Protein AF-0000000071357241 (afdb_homodimer)

Nearest PDB structures (foldseek):
  8e50-assembly1_A  TM=5.778E-01  e=9.175E-11  Homo sapiens
  5gaf-assembly1_i  TM=2.373E-01  e=8.211E-04  Escherichia coli
  7qwq-assembly1_x  TM=2.199E-01  e=5.237E-03  Homo sapiens
  4lc1-assembly1_A  TM=2.251E-01  e=5.237E-03  Methylorubrum extorquens AM1
  2j37-assembly1_W  TM=2.171E-01  e=5.514E-03  Canis sp.

Solvent-accessible surface area (backbone atoms only — not comparable to full-atom values): 40134 Å² total; per-residue (Å²): 133,65,96,50,65,89,29,51,38,64,53,45,90,46,34,33,62,54,47,62,70,41,60,78,36,35,67,50,45,49,51,46,43,62,46,37,65,88,56,53,65,70,57,55,49,53,53,50,69,71,31,54,35,45,67,54,43,39,58,72,48,48,48,46,36,51,51,41,34,41,65,69,17,33,72,43,79,48,71,48,60,61,83,70,62,57,62,86,57,46,35,32,35,33,21,64,39,76,49,94,61,57,52,64,49,49,51,35,50,51,26,49,75,68,68,33,67,49,52,34,32,66,38,62,48,81,63,40,77,39,67,63,53,34,50,52,38,23,48,59,36,22,27,53,39,85,71,94,54,57,70,70,57,39,52,53,51,36,38,52,49,14,39,46,53,47,43,31,40,76,70,63,63,32,19,34,36,42,56,35,38,91,66,61,54,73,51,36,68,75,62,50,38,64,66,55,56,53,36,50,45,60,43,40,76,91,48,53,63,65,59,37,47,49,73,43,32,40,22,39,25,17,73,25,57,50,34,60,39,47,54,63,76,41,41,64,54,52,52,24,53,76,66,73,42,86,71,81,86,58,91,61,48,62,58,52,46,51,47,19,53,51,50,22,59,21,46,47,34,38,39,32,36,51,58,64,50,48,68,61,50,52,55,52,60,71,68,67,64,55,70,70,57,45,50,50,52,50,33,49,51,48,33,50,53,26,48,68,55,42,66,82,39,44,54,24,42,46,27,36,34,73,74,36,87,82,49,86,44,59,88,63,49,51,71,68,57,47,52,51,50,51,51,51,46,58,72,63,40,62,68,88,40,60,68,56,38,50,52,56,33,34,27,37,16,34,49,52,52,53,32,51,37,57,74,68,72,100,131,66,95,51,64,88,30,51,38,63,52,44,90,46,33,34,62,55,46,62,70,42,60,80,36,35,66,49,45,51,53,46,43,61,44,37,65,87,56,52,66,70,55,56,50,53,55,48,71,69,31,54,33,44,68,53,43,39,59,71,49,47,47,46,34,52,51,41,36,41,66,70,18,33,73,43,78,49,71,46,62,62,81,72,61,58,63,86,58,46,35,32,35,35,21,65,38,77,50,94,60,58,52,63,51,50,51,34,52,53,27,48,75,66,69,33,68,49,52,34,31,66,38,63,49,80,64,40,77,40,67,64,53,35,51,50,39,22,46,59,34,22,27,54,40,87,72,94,54,57,70,71,57,38,51,51,50,37,38,52,50,14,39,48,53,47,44,32,41,77,71,64,64,31,21,35,36,40,57,34,38,91,65,62,56,72,52,36,68,76,61,50,38,64,65,55,56,53,37,50,45,58,43,38,75,92,49,54,64,64,59,37,48,47,71,43,34,39,21,36,24,18,74,24,57,50,35,61,40,47,52,65,76,40,41,64,54,51,51,24,54,74,66,73,42,87,70,81,86,60,92,63,48,63,58,52,47,51,47,19,53,51,49,23,59,21,45,47,34,39,40,33,38,51,56,61,48,49,68,59,50,51,55,51,60,72,68,66,64,54,70,70,57,46,50,51,52,50,36,50,52,47,33,50,54,25,47,69,55,41,66,82,40,43,54,23,43,47,27,36,35,74,75,36,89,81,48,85,45,58,88,63,48,52,71,67,56,46,50,51,51,51,53,53,46,58,72,65,39,63,70,86,41,61,68,59,38,51,53,57,33,34,27,38,15,33,48,52,53,54,33,52,36,55,75,66,72,102

Structure (mmCIF, N/CA/C/O backbone):
data_AF-0000000071357241-model_v1
#
loop_
_entity.id
_entity.type
_entity.pdbx_description
1 polymer 'Glycerol acyltransferase'
#
loop_
_atom_site.group_PDB
_atom_site.id
_atom_site.type_symbol
_atom_site.label_atom_id
_atom_site.label_alt_id
_atom_site.label_comp_id
_atom_site.label_asym_id
_atom_site.label_entity_id
_atom_site.label_seq_id
_atom_site.pdbx_PDB_ins_code
_atom_site.Cartn_x
_atom_site.Cartn_y
_atom_site.Cartn_z
_atom_site.occupancy
_atom_site.B_iso_or_equiv
_atom_site.auth_seq_id
_atom_site.auth_comp_id
_atom_site.auth_asym_id
_atom_site.auth_atom_id
_atom_site.pdbx_PDB_model_num
ATOM 1 N N . MET A 1 1 ? 28.906 -9.758 -21.047 1 62.81 1 MET A N 1
ATOM 2 C CA . MET A 1 1 ? 27.531 -9.664 -20.531 1 62.81 1 MET A CA 1
ATOM 3 C C . MET A 1 1 ? 26.688 -10.812 -21.047 1 62.81 1 MET A C 1
ATOM 5 O O . MET A 1 1 ? 26.844 -11.242 -22.203 1 62.81 1 MET A O 1
ATOM 9 N N . SER A 1 2 ? 26.031 -11.562 -20.109 1 78.12 2 SER A N 1
ATOM 10 C CA . SER A 1 2 ? 25.188 -12.68 -20.516 1 78.12 2 SER A CA 1
ATOM 11 C C . SER A 1 2 ? 24 -12.203 -21.344 1 78.12 2 SER A C 1
ATOM 13 O O . SER A 1 2 ? 23.5 -11.094 -21.141 1 78.12 2 SER A O 1
ATOM 15 N N . LYS A 1 3 ? 23.719 -12.898 -22.469 1 88.06 3 LYS A N 1
ATOM 16 C CA . LYS A 1 3 ? 22.578 -12.562 -23.312 1 88.06 3 LYS A CA 1
ATOM 17 C C . LYS A 1 3 ? 21.281 -12.531 -22.5 1 88.06 3 LYS A C 1
ATOM 19 O O . LYS A 1 3 ? 20.266 -12.016 -22.969 1 88.06 3 LYS A O 1
ATOM 24 N N . PHE A 1 4 ? 21.406 -13.078 -21.234 1 91.75 4 PHE A N 1
ATOM 25 C CA . PHE A 1 4 ? 20.203 -13.172 -20.422 1 91.75 4 PHE A CA 1
ATOM 26 C C . PHE A 1 4 ? 20.125 -12.023 -19.438 1 91.75 4 PHE A C 1
ATOM 28 O O . PHE A 1 4 ? 19.188 -11.938 -18.641 1 91.75 4 PHE A O 1
ATOM 35 N N . ASP A 1 5 ? 20.969 -11.086 -19.406 1 88.56 5 ASP A N 1
ATOM 36 C CA . ASP A 1 5 ? 21.125 -10.078 -18.359 1 88.56 5 ASP A CA 1
ATOM 37 C C . ASP A 1 5 ? 19.844 -9.258 -18.172 1 88.56 5 ASP A C 1
ATOM 39 O O . ASP A 1 5 ? 19.516 -8.844 -17.062 1 88.56 5 ASP A O 1
ATOM 43 N N . HIS A 1 6 ? 19.109 -9.109 -19.172 1 86.56 6 HIS A N 1
ATOM 44 C CA . HIS A 1 6 ? 17.938 -8.227 -19.094 1 86.56 6 HIS A CA 1
ATOM 45 C C . HIS A 1 6 ? 16.734 -8.938 -18.484 1 86.56 6 HIS A C 1
ATOM 47 O O . HIS A 1 6 ? 15.773 -8.297 -18.078 1 86.56 6 HIS A O 1
ATOM 53 N N . ILE A 1 7 ? 16.797 -10.281 -18.375 1 91.19 7 ILE A N 1
ATOM 54 C CA . ILE A 1 7 ? 15.602 -10.961 -17.906 1 91.19 7 ILE A CA 1
ATOM 55 C C . ILE A 1 7 ? 15.938 -11.781 -16.656 1 91.19 7 ILE A C 1
ATOM 57 O O . ILE A 1 7 ? 15.047 -12.172 -15.898 1 91.19 7 ILE A O 1
ATOM 61 N N . ARG A 1 8 ? 17.188 -12.023 -16.391 1 93.5 8 ARG A N 1
ATOM 62 C CA . ARG A 1 8 ? 17.594 -12.977 -15.359 1 93.5 8 ARG A CA 1
ATOM 63 C C . ARG A 1 8 ? 17.438 -12.367 -13.969 1 93.5 8 ARG A C 1
ATOM 65 O O . ARG A 1 8 ? 17.344 -11.141 -13.828 1 93.5 8 ARG A O 1
ATOM 72 N N . PRO A 1 9 ? 17.406 -13.242 -12.906 1 94.94 9 PRO A N 1
ATOM 73 C CA . PRO A 1 9 ? 17.516 -12.758 -11.523 1 94.94 9 PRO A CA 1
ATOM 74 C C . PRO A 1 9 ? 18.906 -12.195 -11.203 1 94.94 9 PRO A C 1
ATOM 76 O O . PRO A 1 9 ? 19.797 -12.211 -12.062 1 94.94 9 PRO A O 1
ATOM 79 N N . PHE A 1 10 ? 19.016 -11.656 -10.062 1 95.25 10 PHE A N 1
ATOM 80 C CA . PHE A 1 10 ? 20.328 -11.172 -9.625 1 95.25 10 PHE A CA 1
ATOM 81 C C . PHE A 1 10 ? 21.281 -12.336 -9.398 1 95.25 10 PHE A C 1
ATOM 83 O O . PHE A 1 10 ? 20.875 -13.414 -8.969 1 95.25 10 PHE A O 1
ATOM 90 N N . TYR A 1 11 ? 22.562 -12.164 -9.742 1 94.62 11 TYR A N 1
ATOM 91 C CA . TYR A 1 11 ? 23.609 -13.039 -9.227 1 94.62 11 TYR A CA 1
ATOM 92 C C . TYR A 1 11 ? 23.906 -12.734 -7.762 1 94.62 11 TYR A C 1
ATOM 94 O O . TYR A 1 11 ? 23.625 -11.633 -7.281 1 94.62 11 TYR A O 1
ATOM 102 N N . ASP A 1 12 ? 24.453 -13.703 -7.078 1 95.44 12 ASP A N 1
ATOM 103 C CA . ASP A 1 12 ? 24.734 -13.523 -5.656 1 95.44 12 ASP A CA 1
ATOM 104 C C . ASP A 1 12 ? 25.641 -12.312 -5.43 1 95.44 12 ASP A C 1
ATOM 106 O O . ASP A 1 12 ? 25.5 -11.602 -4.438 1 95.44 12 ASP A O 1
ATOM 110 N N . THR A 1 13 ? 26.5 -12.016 -6.371 1 95.44 13 THR A N 1
ATOM 111 C CA . THR A 1 13 ? 27.438 -10.898 -6.254 1 95.44 13 THR A CA 1
ATOM 112 C C . THR A 1 13 ? 26.688 -9.562 -6.328 1 95.44 13 THR A C 1
ATOM 114 O O . THR A 1 13 ? 27.234 -8.523 -5.969 1 95.44 13 THR A O 1
ATOM 117 N N . GLU A 1 14 ? 25.422 -9.562 -6.82 1 97.06 14 GLU A N 1
ATOM 118 C CA . GLU A 1 14 ? 24.625 -8.352 -7 1 97.06 14 GLU A CA 1
ATOM 119 C C . GLU A 1 14 ? 23.625 -8.172 -5.859 1 97.06 14 GLU A C 1
ATOM 121 O O . GLU A 1 14 ? 23.047 -7.102 -5.707 1 97.06 14 GLU A O 1
ATOM 126 N N . VAL A 1 15 ? 23.422 -9.18 -5.031 1 97.75 15 VAL A N 1
ATOM 127 C CA . VAL A 1 15 ? 22.328 -9.273 -4.082 1 97.75 15 VAL A CA 1
ATOM 128 C C . VAL A 1 15 ? 22.469 -8.203 -3.006 1 97.75 15 VAL A C 1
ATOM 130 O O . VAL A 1 15 ? 21.531 -7.445 -2.734 1 97.75 15 VAL A O 1
ATOM 133 N N . ASN A 1 16 ? 23.656 -8.164 -2.426 1 97.88 16 ASN A N 1
ATOM 134 C CA . ASN A 1 16 ? 23.859 -7.23 -1.317 1 97.88 16 ASN A CA 1
ATOM 135 C C . ASN A 1 16 ? 23.594 -5.789 -1.74 1 97.88 16 ASN A C 1
ATOM 137 O O . ASN A 1 16 ? 22.906 -5.047 -1.036 1 97.88 16 ASN A O 1
ATOM 141 N N . GLN A 1 17 ? 24.125 -5.371 -2.891 1 96.75 17 GLN A N 1
ATOM 142 C CA . GLN A 1 17 ? 23.922 -4.02 -3.398 1 96.75 17 GLN A CA 1
ATOM 143 C C . GLN A 1 17 ? 22.438 -3.764 -3.674 1 96.75 17 GLN A C 1
ATOM 145 O O . GLN A 1 17 ? 21.922 -2.684 -3.375 1 96.75 17 GLN A O 1
ATOM 150 N N . ALA A 1 18 ? 21.734 -4.707 -4.281 1 96.56 18 ALA A N 1
ATOM 151 C CA . ALA A 1 18 ? 20.312 -4.59 -4.555 1 96.56 18 ALA A CA 1
ATOM 152 C C . ALA A 1 18 ? 19.516 -4.398 -3.266 1 96.56 18 ALA A C 1
ATOM 154 O O . ALA A 1 18 ? 18.625 -3.547 -3.197 1 96.56 18 ALA A O 1
ATOM 155 N N . LEU A 1 19 ? 19.859 -5.148 -2.264 1 97.56 19 LEU A N 1
ATOM 156 C CA . LEU A 1 19 ? 19.172 -5.074 -0.982 1 97.56 19 LEU A CA 1
ATOM 157 C C . LEU A 1 19 ? 19.406 -3.723 -0.316 1 97.56 19 LEU A C 1
ATOM 159 O O . LEU A 1 19 ? 18.469 -3.127 0.226 1 97.56 19 LEU A O 1
ATOM 163 N N . ARG A 1 20 ? 20.578 -3.254 -0.342 1 95.12 20 ARG A N 1
ATOM 164 C CA . ARG A 1 20 ? 20.906 -1.949 0.227 1 95.12 20 ARG A CA 1
ATOM 165 C C . ARG A 1 20 ? 20.125 -0.839 -0.472 1 95.12 20 ARG A C 1
ATOM 167 O O . ARG A 1 20 ? 19.703 0.133 0.164 1 95.12 20 ARG A O 1
ATOM 174 N N . SER A 1 21 ? 19.875 -1.043 -1.736 1 92.62 21 SER A N 1
ATOM 175 C CA . SER A 1 21 ? 19.219 -0.009 -2.533 1 92.62 21 SER A CA 1
ATOM 176 C C . SER A 1 21 ? 17.75 0.099 -2.189 1 92.62 21 SER A C 1
ATOM 178 O O . SER A 1 21 ? 17.125 1.144 -2.404 1 92.62 21 SER A O 1
ATOM 180 N N . ILE A 1 22 ? 17.125 -0.932 -1.634 1 93.94 22 ILE A N 1
ATOM 181 C CA . ILE A 1 22 ? 15.68 -0.896 -1.416 1 93.94 22 ILE A CA 1
ATOM 182 C C . ILE A 1 22 ? 15.383 -0.856 0.081 1 93.94 22 ILE A C 1
ATOM 184 O O . ILE A 1 22 ? 14.219 -0.765 0.49 1 93.94 22 ILE A O 1
ATOM 188 N N . ALA A 1 23 ? 16.422 -0.895 0.894 1 93.81 23 ALA A N 1
ATOM 189 C CA . ALA A 1 23 ? 16.266 -0.999 2.342 1 93.81 23 ALA A CA 1
ATOM 190 C C . ALA A 1 23 ? 15.5 0.198 2.895 1 93.81 23 ALA A C 1
ATOM 192 O O . ALA A 1 23 ? 14.75 0.068 3.865 1 93.81 23 ALA A O 1
ATOM 193 N N . ASP A 1 24 ? 15.633 1.295 2.271 1 90.69 24 ASP A N 1
ATOM 194 C CA . ASP A 1 24 ? 15.047 2.521 2.807 1 90.69 24 ASP A CA 1
ATOM 195 C C . ASP A 1 24 ? 13.711 2.828 2.143 1 90.69 24 ASP A C 1
ATOM 197 O O . ASP A 1 24 ? 13.07 3.832 2.459 1 90.69 24 ASP A O 1
ATOM 201 N N . ASP A 1 25 ? 13.281 1.98 1.221 1 91.44 25 ASP A N 1
ATOM 202 C CA . ASP A 1 25 ? 11.984 2.16 0.587 1 91.44 25 ASP A CA 1
ATOM 203 C C . ASP A 1 25 ? 10.852 2.02 1.605 1 91.44 25 ASP A C 1
ATOM 205 O O . ASP A 1 25 ? 10.82 1.056 2.373 1 91.44 25 ASP A O 1
ATOM 209 N N . PRO A 1 26 ? 9.898 2.955 1.595 1 88.81 26 PRO A N 1
ATOM 210 C CA . PRO A 1 26 ? 8.82 2.908 2.584 1 88.81 26 PRO A CA 1
ATOM 211 C C . PRO A 1 26 ? 7.992 1.632 2.49 1 88.81 26 PRO A C 1
ATOM 213 O O . PRO A 1 26 ? 7.539 1.108 3.512 1 88.81 26 PRO A O 1
ATOM 216 N N . MET A 1 27 ? 7.754 1.237 1.358 1 90.12 27 MET A N 1
ATOM 217 C CA . MET A 1 27 ? 7.004 -0.004 1.193 1 90.12 27 MET A CA 1
ATOM 218 C C . MET A 1 27 ? 7.793 -1.193 1.728 1 90.12 27 MET A C 1
ATOM 220 O O . MET A 1 27 ? 7.219 -2.127 2.289 1 90.12 27 MET A O 1
ATOM 224 N N . MET A 1 28 ? 9.086 -1.188 1.48 1 94.19 28 MET A N 1
ATOM 225 C CA . MET A 1 28 ? 9.93 -2.223 2.076 1 94.19 28 MET A CA 1
ATOM 226 C C . MET A 1 28 ? 9.828 -2.193 3.598 1 94.19 28 MET A C 1
ATOM 228 O O . MET A 1 28 ? 9.711 -3.242 4.238 1 94.19 28 MET A O 1
ATOM 232 N N . LYS A 1 29 ? 9.836 -1.049 4.148 1 93.94 29 LYS A N 1
ATOM 233 C CA . LYS A 1 29 ? 9.719 -0.902 5.594 1 93.94 29 LYS A CA 1
ATOM 234 C C . LYS A 1 29 ? 8.383 -1.434 6.098 1 93.94 29 LYS A C 1
ATOM 236 O O . LYS A 1 29 ? 8.312 -2.061 7.156 1 93.94 29 LYS A O 1
ATOM 241 N N . ALA A 1 30 ? 7.367 -1.126 5.344 1 92.06 30 ALA A N 1
ATOM 242 C CA . ALA A 1 30 ? 6.043 -1.633 5.699 1 92.06 30 ALA A CA 1
ATOM 243 C C . ALA A 1 30 ? 6.016 -3.158 5.672 1 92.06 30 ALA A C 1
ATOM 245 O O . ALA A 1 30 ? 5.477 -3.793 6.582 1 92.06 30 ALA A O 1
ATOM 246 N N . ILE A 1 31 ? 6.57 -3.719 4.664 1 94.38 31 ILE A N 1
ATOM 247 C CA . ILE A 1 31 ? 6.629 -5.168 4.523 1 94.38 31 ILE A CA 1
ATOM 248 C C . ILE A 1 31 ? 7.395 -5.77 5.699 1 94.38 31 ILE A C 1
ATOM 250 O O . ILE A 1 31 ? 6.961 -6.762 6.289 1 94.38 31 ILE A O 1
ATOM 254 N N . MET A 1 32 ? 8.523 -5.18 6.078 1 96.25 32 MET A N 1
ATOM 255 C CA . MET A 1 32 ? 9.344 -5.691 7.168 1 96.25 32 MET A CA 1
ATOM 256 C C . MET A 1 32 ? 8.625 -5.539 8.508 1 96.25 32 MET A C 1
ATOM 258 O O . MET A 1 32 ? 8.742 -6.406 9.375 1 96.25 32 MET A O 1
ATOM 262 N N . ALA A 1 33 ? 7.879 -4.469 8.617 1 92.62 33 ALA A N 1
ATOM 263 C CA . ALA A 1 33 ? 7.113 -4.281 9.852 1 92.62 33 ALA A CA 1
ATOM 264 C C . ALA A 1 33 ? 6.027 -5.344 9.984 1 92.62 33 ALA A C 1
ATOM 266 O O . ALA A 1 33 ? 5.715 -5.781 11.102 1 92.62 33 ALA A O 1
ATOM 267 N N . PHE A 1 34 ? 5.445 -5.719 8.93 1 91.94 34 PHE A N 1
ATOM 268 C CA . PHE A 1 34 ? 4.453 -6.781 8.898 1 91.94 34 PHE A CA 1
ATOM 269 C C . PHE A 1 34 ? 5.094 -8.133 9.203 1 91.94 34 PHE A C 1
ATOM 271 O O . PHE A 1 34 ? 4.582 -8.898 10.016 1 91.94 34 PHE A O 1
ATOM 278 N N . THR A 1 35 ? 6.246 -8.359 8.633 1 96.44 35 THR A N 1
ATOM 279 C CA . THR A 1 35 ? 6.93 -9.648 8.703 1 96.44 35 THR A CA 1
ATOM 280 C C . THR A 1 35 ? 7.543 -9.859 10.078 1 96.44 35 THR A C 1
ATOM 282 O O . THR A 1 35 ? 7.469 -10.961 10.641 1 96.44 35 THR A O 1
ATOM 285 N N . PHE A 1 36 ? 8.172 -8.766 10.555 1 96.25 36 PHE A N 1
ATOM 286 C CA . PHE A 1 36 ? 8.883 -8.812 11.828 1 96.25 36 PHE A CA 1
ATOM 287 C C . PHE A 1 36 ? 8.367 -7.73 12.773 1 96.25 36 PHE A C 1
ATOM 289 O O . PHE A 1 36 ? 9.102 -6.793 13.109 1 96.25 36 PHE A O 1
ATOM 296 N N . PRO A 1 37 ? 7.176 -7.895 13.32 1 92.19 37 PRO A N 1
ATOM 297 C CA . PRO A 1 37 ? 6.582 -6.832 14.133 1 92.19 37 PRO A CA 1
ATOM 298 C C . PRO A 1 37 ? 7.363 -6.562 15.422 1 92.19 37 PRO A C 1
ATOM 300 O O . PRO A 1 37 ? 7.273 -5.469 15.984 1 92.19 37 PRO A O 1
ATOM 303 N N . GLU A 1 38 ? 8.164 -7.457 15.875 1 93 38 GLU A N 1
ATOM 304 C CA . GLU A 1 38 ? 8.875 -7.312 17.141 1 93 38 GLU A CA 1
ATOM 305 C C . GLU A 1 38 ? 10.266 -6.707 16.922 1 93 38 GLU A C 1
ATOM 307 O O . GLU A 1 38 ? 10.953 -6.363 17.891 1 93 38 GLU A O 1
ATOM 312 N N . LEU A 1 39 ? 10.688 -6.652 15.703 1 94.5 39 LEU A N 1
ATOM 313 C CA . LEU A 1 39 ? 12.031 -6.145 15.422 1 94.5 39 LEU A CA 1
ATOM 314 C C . LEU A 1 39 ? 11.992 -4.652 15.117 1 94.5 39 LEU A C 1
ATOM 316 O O . LEU A 1 39 ? 11.078 -4.176 14.438 1 94.5 39 LEU A O 1
ATOM 320 N N . GLU A 1 40 ? 13.008 -4.004 15.578 1 91.88 40 GLU A N 1
ATOM 321 C CA . GLU A 1 40 ? 13.203 -2.605 15.203 1 91.88 40 GLU A CA 1
ATOM 322 C C . GLU A 1 40 ? 13.836 -2.49 13.82 1 91.88 40 GLU A C 1
ATOM 324 O O . GLU A 1 40 ? 14.5 -3.42 13.352 1 91.88 40 GLU A O 1
ATOM 329 N N . GLU A 1 41 ? 13.672 -1.371 13.203 1 92.75 41 GLU A N 1
ATOM 330 C CA . GLU A 1 41 ? 14.188 -1.143 11.859 1 92.75 41 GLU A CA 1
ATOM 331 C C . GLU A 1 41 ? 15.688 -1.406 11.797 1 92.75 41 GLU A C 1
ATOM 333 O O . GLU A 1 41 ? 16.172 -2.053 10.859 1 92.75 41 GLU A O 1
ATOM 338 N N . ALA A 1 42 ? 16.406 -0.932 12.758 1 92.94 42 ALA A N 1
ATOM 339 C CA . ALA A 1 42 ? 17.859 -1.079 12.766 1 92.94 42 ALA A CA 1
ATOM 340 C C . ALA A 1 42 ? 18.25 -2.551 12.773 1 92.94 42 ALA A C 1
ATOM 342 O O . ALA A 1 42 ? 19.266 -2.926 12.18 1 92.94 42 ALA A O 1
ATOM 343 N N . GLU A 1 43 ? 17.438 -3.371 13.391 1 95.69 43 GLU A N 1
ATOM 344 C CA . GLU A 1 43 ? 17.75 -4.789 13.539 1 95.69 43 GLU A CA 1
ATOM 345 C C . GLU A 1 43 ? 17.594 -5.527 12.211 1 95.69 43 GLU A C 1
ATOM 347 O O . GLU A 1 43 ? 18.5 -6.254 11.789 1 95.69 43 GLU A O 1
ATOM 352 N N . TRP A 1 44 ? 16.5 -5.344 11.539 1 95.88 44 TRP A N 1
ATOM 353 C CA . TRP A 1 44 ? 16.328 -6.082 10.289 1 95.88 44 TRP A CA 1
ATOM 354 C C . TRP A 1 44 ? 17.188 -5.488 9.18 1 95.88 44 TRP A C 1
ATOM 356 O O . TRP A 1 44 ? 17.625 -6.203 8.273 1 95.88 44 TRP A O 1
ATOM 366 N N . VAL A 1 45 ? 17.516 -4.199 9.203 1 95.94 45 VAL A N 1
ATOM 367 C CA . VAL A 1 45 ? 18.406 -3.58 8.227 1 95.94 45 VAL A CA 1
ATOM 368 C C . VAL A 1 45 ? 19.797 -4.172 8.359 1 95.94 45 VAL A C 1
ATOM 370 O O . VAL A 1 45 ? 20.469 -4.434 7.352 1 95.94 45 VAL A O 1
ATOM 373 N N . LYS A 1 46 ? 20.219 -4.316 9.594 1 96.56 46 LYS A N 1
ATOM 374 C CA . LYS A 1 46 ? 21.516 -4.941 9.836 1 96.56 46 LYS A CA 1
ATOM 375 C C . LYS A 1 46 ? 21.578 -6.344 9.234 1 96.56 46 LYS A C 1
ATOM 377 O O . LYS A 1 46 ? 22.562 -6.707 8.586 1 96.56 46 LYS A O 1
ATOM 382 N N . GLU A 1 47 ? 20.547 -7.102 9.469 1 96.56 47 GLU A N 1
ATOM 383 C CA . GLU A 1 47 ? 20.484 -8.445 8.898 1 96.56 47 GLU A CA 1
ATOM 384 C C . GLU A 1 47 ? 20.438 -8.398 7.375 1 96.56 47 GLU A C 1
ATOM 386 O O . GLU A 1 47 ? 21.047 -9.242 6.707 1 96.56 47 GLU A O 1
ATOM 391 N N . LEU A 1 48 ? 19.719 -7.457 6.879 1 96.62 48 LEU A N 1
ATOM 392 C CA . LEU A 1 48 ? 19.609 -7.277 5.434 1 96.62 48 LEU A CA 1
ATOM 393 C C . LEU A 1 48 ? 20.984 -6.957 4.828 1 96.62 48 LEU A C 1
ATOM 395 O O . LEU A 1 48 ? 21.344 -7.496 3.781 1 96.62 48 LEU A O 1
ATOM 399 N N . HIS A 1 49 ? 21.766 -6.148 5.457 1 95.94 49 HIS A N 1
ATOM 400 C CA . HIS A 1 49 ? 23.062 -5.715 4.984 1 95.94 49 HIS A CA 1
ATOM 401 C C . HIS A 1 49 ? 24.078 -6.852 5.047 1 95.94 49 HIS A C 1
ATOM 403 O O . HIS A 1 49 ? 25.109 -6.809 4.367 1 95.94 49 HIS A O 1
ATOM 409 N N . ARG A 1 50 ? 23.75 -7.859 5.789 1 96.88 50 ARG A N 1
ATOM 410 C CA . ARG A 1 50 ? 24.641 -9.008 5.922 1 96.88 50 ARG A CA 1
ATOM 411 C C . ARG A 1 50 ? 24.203 -10.148 5.008 1 96.88 50 ARG A C 1
ATOM 413 O O . ARG A 1 50 ? 24.719 -11.266 5.117 1 96.88 50 ARG A O 1
ATOM 420 N N . THR A 1 51 ? 23.281 -9.883 4.18 1 97.94 51 THR A N 1
ATOM 421 C CA . THR A 1 51 ? 22.781 -10.883 3.248 1 97.94 51 THR A CA 1
ATOM 422 C C . THR A 1 51 ? 23.453 -10.742 1.885 1 97.94 51 THR A C 1
ATOM 424 O O . THR A 1 51 ? 23.391 -9.68 1.261 1 97.94 51 THR A O 1
ATOM 427 N N . TYR A 1 52 ? 24.078 -11.898 1.377 1 97.44 52 TYR A N 1
ATOM 428 C CA . TYR A 1 52 ? 24.875 -11.789 0.168 1 97.44 52 TYR A CA 1
ATOM 429 C C . TYR A 1 52 ? 24.438 -12.797 -0.881 1 97.44 52 TYR A C 1
ATOM 431 O O . TYR A 1 52 ? 25.078 -12.938 -1.928 1 97.44 52 TYR A O 1
ATOM 439 N N . SER A 1 53 ? 23.359 -13.516 -0.623 1 97.31 53 SER A N 1
ATOM 440 C CA . SER A 1 53 ? 22.875 -14.492 -1.6 1 97.31 53 SER A CA 1
ATOM 441 C C . SER A 1 53 ? 21.359 -14.484 -1.688 1 97.31 53 SER A C 1
ATOM 443 O O . SER A 1 53 ? 20.672 -14.102 -0.736 1 97.31 53 SER A O 1
ATOM 445 N N . ILE A 1 54 ? 20.859 -14.906 -2.84 1 96.69 54 ILE A N 1
ATOM 446 C CA . ILE A 1 54 ? 19.422 -15.023 -3.051 1 96.69 54 ILE A CA 1
ATOM 447 C C . ILE A 1 54 ? 18.828 -16.031 -2.061 1 96.69 54 ILE A C 1
ATOM 449 O O . ILE A 1 54 ? 17.766 -15.797 -1.477 1 96.69 54 ILE A O 1
ATOM 453 N N . ARG A 1 55 ? 19.5 -17.141 -1.871 1 94.62 55 ARG A N 1
ATOM 454 C CA . ARG A 1 55 ? 19.031 -18.172 -0.951 1 94.62 55 ARG A CA 1
ATOM 455 C C . ARG A 1 55 ? 18.844 -17.609 0.454 1 94.62 55 ARG A C 1
ATOM 457 O O . ARG A 1 55 ? 17.828 -17.844 1.092 1 94.62 55 ARG A O 1
ATOM 464 N N . ASP A 1 56 ? 19.859 -16.859 0.927 1 96.38 56 ASP A N 1
ATOM 465 C CA . ASP A 1 56 ? 19.781 -16.281 2.266 1 96.38 56 ASP A CA 1
ATOM 466 C C . ASP A 1 56 ? 18.609 -15.312 2.379 1 96.38 56 ASP A C 1
ATOM 468 O O . ASP A 1 56 ? 17.938 -15.273 3.404 1 96.38 56 ASP A O 1
ATOM 472 N N . PHE A 1 57 ? 18.453 -14.484 1.391 1 97.94 57 PHE A N 1
ATOM 473 C CA . PHE A 1 57 ? 17.328 -13.555 1.403 1 97.94 57 PHE A CA 1
ATOM 474 C C . PHE A 1 57 ? 16 -14.305 1.443 1 97.94 57 PHE A C 1
ATOM 476 O O . PHE A 1 57 ? 15.102 -13.945 2.203 1 97.94 57 PHE A O 1
ATOM 483 N N . GLN A 1 58 ? 15.812 -15.328 0.612 1 96.44 58 GLN A N 1
ATOM 484 C CA . GLN A 1 58 ? 14.586 -16.125 0.548 1 96.44 58 GLN A CA 1
ATOM 485 C C . GLN A 1 58 ? 14.289 -16.781 1.891 1 96.44 58 GLN A C 1
ATOM 487 O O . GLN A 1 58 ? 13.148 -16.75 2.367 1 96.44 58 GLN A O 1
ATOM 492 N N . ILE A 1 59 ? 15.281 -17.297 2.529 1 95.62 59 ILE A N 1
ATOM 493 C CA . ILE A 1 59 ? 15.094 -18.062 3.758 1 95.62 59 ILE A CA 1
ATOM 494 C C . ILE A 1 59 ? 14.867 -17.109 4.93 1 95.62 59 ILE A C 1
ATOM 496 O O . ILE A 1 59 ? 13.977 -17.328 5.754 1 95.62 59 ILE A O 1
ATOM 500 N N . ASN A 1 60 ? 15.617 -16.031 4.977 1 96.75 60 ASN A N 1
ATOM 501 C CA . ASN A 1 60 ? 15.633 -15.18 6.168 1 96.75 60 ASN A CA 1
ATOM 502 C C . ASN A 1 60 ? 14.562 -14.102 6.105 1 96.75 60 ASN A C 1
ATOM 504 O O . ASN A 1 60 ? 14.195 -13.523 7.133 1 96.75 60 ASN A O 1
ATOM 508 N N . PHE A 1 61 ? 14.039 -13.773 4.973 1 97.56 61 PHE A N 1
ATOM 509 C CA . PHE A 1 61 ? 13.094 -12.664 4.867 1 97.56 61 PHE A CA 1
ATOM 510 C C . PHE A 1 61 ? 11.805 -13.117 4.195 1 97.56 61 PHE A C 1
ATOM 512 O O . PHE A 1 61 ? 10.711 -12.852 4.695 1 97.56 61 PHE A O 1
ATOM 519 N N . ILE A 1 62 ? 11.891 -13.836 3.092 1 97.12 62 ILE A N 1
ATOM 520 C CA . ILE A 1 62 ? 10.695 -14.203 2.334 1 97.12 62 ILE A CA 1
ATOM 521 C C . ILE A 1 62 ? 9.945 -15.312 3.057 1 97.12 62 ILE A C 1
ATOM 523 O O . ILE A 1 62 ? 8.719 -15.266 3.18 1 97.12 62 ILE A O 1
ATOM 527 N N . TYR A 1 63 ? 10.648 -16.359 3.51 1 96.69 63 TYR A N 1
ATOM 528 C CA . TYR A 1 63 ? 10.023 -17.469 4.215 1 96.69 63 TYR A CA 1
ATOM 529 C C . TYR A 1 63 ? 9.25 -16.969 5.434 1 96.69 63 TYR A C 1
ATOM 531 O O . TYR A 1 63 ? 8.07 -17.281 5.598 1 96.69 63 TYR A O 1
ATOM 539 N N . PRO A 1 64 ? 9.867 -16.094 6.305 1 97.19 64 PRO A N 1
ATOM 540 C CA . PRO A 1 64 ? 9.102 -15.531 7.426 1 97.19 64 PRO A CA 1
ATOM 541 C C . PRO A 1 64 ? 7.91 -14.688 6.965 1 97.19 64 PRO A C 1
ATOM 543 O O . PRO A 1 64 ? 6.871 -14.672 7.629 1 97.19 64 PRO A O 1
ATOM 546 N N . ALA A 1 65 ? 8.055 -13.961 5.91 1 97.19 65 ALA A N 1
ATOM 547 C CA . ALA A 1 65 ? 6.957 -13.156 5.387 1 97.19 65 ALA A CA 1
ATOM 548 C C . ALA A 1 65 ? 5.766 -14.031 5.012 1 97.19 65 ALA A C 1
ATOM 550 O O . ALA A 1 65 ? 4.621 -13.703 5.34 1 97.19 65 ALA A O 1
ATOM 551 N N . ILE A 1 66 ? 6.012 -15.141 4.34 1 97.31 66 ILE A N 1
ATOM 552 C CA . ILE A 1 66 ? 4.953 -16.062 3.938 1 97.31 66 ILE A CA 1
ATOM 553 C C . ILE A 1 66 ? 4.309 -16.672 5.176 1 97.31 66 ILE A C 1
ATOM 555 O O . ILE A 1 66 ? 3.092 -16.859 5.223 1 97.31 66 ILE A O 1
ATOM 559 N N . ASN A 1 67 ? 5.129 -17.016 6.145 1 96.5 67 ASN A N 1
ATOM 560 C CA . ASN A 1 67 ? 4.586 -17.516 7.398 1 96.5 67 ASN A CA 1
ATOM 561 C C . ASN A 1 67 ? 3.604 -16.531 8.023 1 96.5 67 ASN A C 1
ATOM 563 O O . ASN A 1 67 ? 2.553 -16.938 8.531 1 96.5 67 ASN A O 1
ATOM 567 N N . MET A 1 68 ? 3.973 -15.305 8.031 1 95.94 68 MET A N 1
ATOM 568 C CA . MET A 1 68 ? 3.107 -14.281 8.602 1 95.94 68 MET A CA 1
ATOM 569 C C . MET A 1 68 ? 1.819 -14.141 7.797 1 95.94 68 MET A C 1
ATOM 571 O O . MET A 1 68 ? 0.741 -13.969 8.367 1 95.94 68 MET A O 1
ATOM 575 N N . VAL A 1 69 ? 1.893 -14.172 6.48 1 96.5 69 VAL A N 1
ATOM 576 C CA . VAL A 1 69 ? 0.72 -14.109 5.617 1 96.5 69 VAL A CA 1
ATOM 577 C C . VAL A 1 69 ? -0.216 -15.273 5.934 1 96.5 69 VAL A C 1
ATOM 579 O O . VAL A 1 69 ? -1.425 -15.086 6.082 1 96.5 69 VAL A O 1
ATOM 582 N N . LEU A 1 70 ? 0.358 -16.5 6.012 1 96.69 70 LEU A N 1
ATOM 583 C CA . LEU A 1 70 ? -0.438 -17.688 6.312 1 96.69 70 LEU A CA 1
ATOM 584 C C . LEU A 1 70 ? -1.087 -17.578 7.691 1 96.69 70 LEU A C 1
ATOM 586 O O . LEU A 1 70 ? -2.244 -17.953 7.867 1 96.69 70 LEU A O 1
ATOM 590 N N . LYS A 1 71 ? -0.407 -17 8.617 1 94.69 71 LYS A N 1
ATOM 591 C CA . LYS A 1 71 ? -0.905 -16.844 9.977 1 94.69 71 LYS A CA 1
ATOM 592 C C . LYS A 1 71 ? -2.051 -15.836 10.031 1 94.69 71 LYS A C 1
ATOM 594 O O . LYS A 1 71 ? -3.045 -16.062 10.727 1 94.69 71 LYS A O 1
ATOM 599 N N . LYS A 1 72 ? -1.959 -14.797 9.297 1 93.94 72 LYS A N 1
ATOM 600 C CA . LYS A 1 72 ? -2.863 -13.664 9.461 1 93.94 72 LYS A CA 1
ATOM 601 C C . LYS A 1 72 ? -4.051 -13.766 8.5 1 93.94 72 LYS A C 1
ATOM 603 O O . LYS A 1 72 ? -5.121 -13.219 8.773 1 93.94 72 LYS A O 1
ATOM 608 N N . SER A 1 73 ? -3.852 -14.445 7.383 1 94.94 73 SER A N 1
ATOM 609 C CA . SER A 1 73 ? -4.887 -14.32 6.363 1 94.94 73 SER A CA 1
ATOM 610 C C . SER A 1 73 ? -5.293 -15.688 5.812 1 94.94 73 SER A C 1
ATOM 612 O O . SER A 1 73 ? -5.73 -15.789 4.664 1 94.94 73 SER A O 1
ATOM 614 N N . SER A 1 74 ? -5.078 -16.734 6.543 1 96.25 74 SER A N 1
ATOM 615 C CA . SER A 1 74 ? -5.527 -18.062 6.129 1 96.25 74 SER A CA 1
ATOM 616 C C . SER A 1 74 ? -5.742 -18.969 7.336 1 96.25 74 SER A C 1
ATOM 618 O O . SER A 1 74 ? -5.516 -18.562 8.477 1 96.25 74 SER A O 1
ATOM 620 N N . GLU A 1 75 ? -6.332 -20.141 7.078 1 96.19 75 GLU A N 1
ATOM 621 C CA . GLU A 1 75 ? -6.527 -21.141 8.109 1 96.19 75 GLU A CA 1
ATOM 622 C C . GLU A 1 75 ? -5.531 -22.297 7.961 1 96.19 75 GLU A C 1
ATOM 624 O O . GLU A 1 75 ? -5.734 -23.375 8.516 1 96.19 75 GLU A O 1
ATOM 629 N N . GLY A 1 76 ? -4.473 -22.016 7.09 1 95.75 76 GLY A N 1
ATOM 630 C CA . GLY A 1 76 ? -3.42 -23.016 6.98 1 95.75 76 GLY A CA 1
ATOM 631 C C . GLY A 1 76 ? -3.148 -23.438 5.551 1 95.75 76 GLY A C 1
ATOM 632 O O . GLY A 1 76 ? -3.984 -23.234 4.668 1 95.75 76 GLY A O 1
ATOM 633 N N . LEU A 1 77 ? -1.987 -23.969 5.336 1 97.75 77 LEU A N 1
ATOM 634 C CA . LEU A 1 77 ? -1.512 -24.5 4.062 1 97.75 77 LEU A CA 1
ATOM 635 C C . LEU A 1 77 ? -1.265 -26 4.16 1 97.75 77 LEU A C 1
ATOM 637 O O . LEU A 1 77 ? -0.55 -26.469 5.051 1 97.75 77 LEU A O 1
ATOM 641 N N . SER A 1 78 ? -1.953 -26.766 3.389 1 97.88 78 SER A N 1
ATOM 642 C CA . SER A 1 78 ? -1.643 -28.172 3.213 1 97.88 78 SER A CA 1
ATOM 643 C C . SER A 1 78 ? -1.038 -28.453 1.839 1 97.88 78 SER A C 1
ATOM 645 O O . SER A 1 78 ? -1.228 -27.656 0.909 1 97.88 78 SER A O 1
ATOM 647 N N . TYR A 1 79 ? -0.24 -29.469 1.711 1 96.56 79 TYR A N 1
ATOM 648 C CA . TYR A 1 79 ? 0.32 -29.844 0.419 1 96.56 79 TYR A CA 1
ATOM 649 C C . TYR A 1 79 ? 0.471 -31.359 0.312 1 96.56 79 TYR A C 1
ATOM 651 O O . TYR A 1 79 ? 0.447 -32.062 1.323 1 96.56 79 TYR A O 1
ATOM 659 N N . SER A 1 80 ? 0.579 -31.906 -0.908 1 93.94 80 SER A N 1
ATOM 660 C CA . SER A 1 80 ? 0.665 -33.344 -1.154 1 93.94 80 SER A CA 1
ATOM 661 C C . SER A 1 80 ? 1.628 -33.656 -2.295 1 93.94 80 SER A C 1
ATOM 663 O O . SER A 1 80 ? 2 -32.75 -3.059 1 93.94 80 SER A O 1
ATOM 665 N N . LYS A 1 81 ? 2.107 -35.062 -2.279 1 76.81 81 LYS A N 1
ATOM 666 C CA . LYS A 1 81 ? 2.793 -35.781 -3.346 1 76.81 81 LYS A CA 1
ATOM 667 C C . LYS A 1 81 ? 4.172 -35.188 -3.619 1 76.81 81 LYS A C 1
ATOM 669 O O . LYS A 1 81 ? 4.559 -35.031 -4.777 1 76.81 81 LYS A O 1
ATOM 674 N N . LEU A 1 82 ? 4.922 -35.062 -2.65 1 82.94 82 LEU A N 1
ATOM 675 C CA . LEU A 1 82 ? 6.285 -34.562 -2.789 1 82.94 82 LEU A CA 1
ATOM 676 C C . LEU A 1 82 ? 7.285 -35.719 -2.844 1 82.94 82 LEU A C 1
ATOM 678 O O . LEU A 1 82 ? 8.414 -35.531 -3.303 1 82.94 82 LEU A O 1
ATOM 682 N N . GLN A 1 83 ? 6.816 -36.906 -2.543 1 82.81 83 GLN A N 1
ATOM 683 C CA . GLN A 1 83 ? 7.727 -38.031 -2.375 1 82.81 83 GLN A CA 1
ATOM 684 C C . GLN A 1 83 ? 8.297 -38.5 -3.717 1 82.81 83 GLN A C 1
ATOM 686 O O . GLN A 1 83 ? 9.32 -39.156 -3.762 1 82.81 83 GLN A O 1
ATOM 691 N N . HIS A 1 84 ? 7.746 -38.031 -4.719 1 85.62 84 HIS A N 1
ATOM 692 C CA . HIS A 1 84 ? 8.164 -38.5 -6.039 1 85.62 84 HIS A CA 1
ATOM 693 C C . HIS A 1 84 ? 9.25 -37.594 -6.613 1 85.62 84 HIS A C 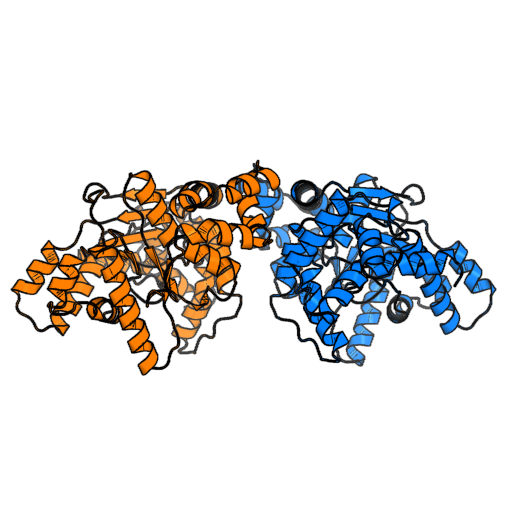1
ATOM 695 O O . HIS A 1 84 ? 9.828 -37.906 -7.66 1 85.62 84 HIS A O 1
ATOM 701 N N . LEU A 1 85 ? 9.516 -36.562 -5.969 1 92.56 85 LEU A N 1
ATOM 702 C CA . LEU A 1 85 ? 10.492 -35.594 -6.492 1 92.56 85 LEU A CA 1
ATOM 703 C C . LEU A 1 85 ? 11.875 -35.875 -5.906 1 92.56 85 LEU A C 1
ATOM 705 O O . LEU A 1 85 ? 12 -36.219 -4.727 1 92.56 85 LEU A O 1
ATOM 709 N N . ASP A 1 86 ? 12.844 -35.781 -6.758 1 92.56 86 ASP A N 1
ATOM 710 C CA . ASP A 1 86 ? 14.234 -35.969 -6.367 1 92.56 86 ASP A CA 1
ATOM 711 C C . ASP A 1 86 ? 14.875 -34.625 -5.98 1 92.56 86 ASP A C 1
ATOM 713 O O . ASP A 1 86 ? 14.672 -33.625 -6.66 1 92.56 86 ASP A O 1
ATOM 717 N N . GLN A 1 87 ? 15.68 -34.656 -4.949 1 91.31 87 GLN A N 1
ATOM 718 C CA . GLN A 1 87 ? 16.281 -33.438 -4.402 1 91.31 87 GLN A CA 1
ATOM 719 C C . GLN A 1 87 ? 17.344 -32.875 -5.34 1 91.31 87 GLN A C 1
ATOM 721 O O . GLN A 1 87 ? 17.703 -31.703 -5.258 1 91.31 87 GLN A O 1
ATOM 726 N N . HIS A 1 88 ? 17.844 -33.625 -6.207 1 92.06 88 HIS A N 1
ATOM 727 C CA . HIS A 1 88 ? 18.984 -33.188 -7.016 1 92.06 88 HIS A CA 1
ATOM 728 C C . HIS A 1 88 ? 18.594 -33.094 -8.484 1 92.06 88 HIS A C 1
ATOM 730 O O . HIS A 1 88 ? 19.469 -32.875 -9.344 1 92.06 88 HIS A O 1
ATOM 736 N N . THR A 1 89 ? 17.359 -33.25 -8.773 1 94.19 89 THR A N 1
ATOM 737 C CA . THR A 1 89 ? 16.875 -33.156 -10.148 1 94.19 89 THR A CA 1
ATOM 738 C C . THR A 1 89 ? 16.016 -31.906 -10.344 1 94.19 89 THR A C 1
ATOM 740 O O . THR A 1 89 ? 15.078 -31.656 -9.586 1 94.19 89 THR A O 1
ATOM 743 N N . PRO A 1 90 ? 16.406 -31.141 -11.336 1 97 90 PRO A N 1
ATOM 744 C CA . PRO A 1 90 ? 15.555 -30 -11.648 1 97 90 PRO A CA 1
ATOM 745 C C . PRO A 1 90 ? 14.297 -30.375 -12.43 1 97 90 PRO A C 1
ATOM 747 O O . PRO A 1 90 ? 14.328 -31.328 -13.219 1 97 90 PRO A O 1
ATOM 750 N N . TYR A 1 91 ? 13.242 -29.625 -12.289 1 98 91 TYR A N 1
ATOM 751 C CA . TYR A 1 91 ? 11.953 -29.875 -12.93 1 98 91 TYR A CA 1
ATOM 752 C C . TYR A 1 91 ? 11.406 -28.594 -13.555 1 98 91 TYR A C 1
ATOM 754 O O . TYR A 1 91 ? 11.805 -27.484 -13.188 1 98 91 TYR A O 1
ATOM 762 N N . LEU A 1 92 ? 10.57 -28.734 -14.547 1 98.5 92 LEU A N 1
ATOM 763 C CA . LEU A 1 92 ? 9.703 -27.672 -15.039 1 98.5 92 LEU A CA 1
ATOM 764 C C . LEU A 1 92 ? 8.305 -27.781 -14.445 1 98.5 92 LEU A C 1
ATOM 766 O O . LEU A 1 92 ? 7.5 -28.609 -14.891 1 98.5 92 LEU A O 1
ATOM 770 N N . PHE A 1 93 ? 8.047 -26.922 -13.492 1 98.5 93 PHE A N 1
ATOM 771 C CA . PHE A 1 93 ? 6.723 -26.906 -12.883 1 98.5 93 PHE A CA 1
ATOM 772 C C . PHE A 1 93 ? 5.75 -26.078 -13.711 1 98.5 93 PHE A C 1
ATOM 774 O O . PHE A 1 93 ? 6.031 -24.922 -14.031 1 98.5 93 PHE A O 1
ATOM 781 N N . ILE A 1 94 ? 4.621 -26.672 -14.094 1 98.69 94 ILE A N 1
ATOM 782 C CA . ILE A 1 94 ? 3.543 -25.969 -14.781 1 98.69 94 ILE A CA 1
ATOM 783 C C . ILE A 1 94 ? 2.264 -26.047 -13.953 1 98.69 94 ILE A C 1
ATOM 785 O O . ILE A 1 94 ? 1.857 -27.125 -13.531 1 98.69 94 ILE A O 1
ATOM 789 N N . SER A 1 95 ? 1.683 -24.891 -13.703 1 98.56 95 SER A N 1
ATOM 790 C CA . SER A 1 95 ? 0.532 -24.906 -12.805 1 98.56 95 SER A CA 1
ATOM 791 C C . SER A 1 95 ? -0.577 -24 -13.31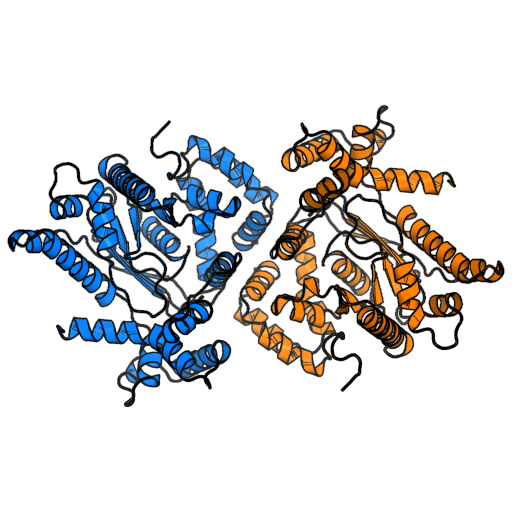2 1 98.56 95 SER A C 1
ATOM 793 O O . SER A 1 95 ? -0.367 -23.219 -14.242 1 98.56 95 SER A O 1
ATOM 795 N N . ASN A 1 96 ? -1.804 -24.234 -12.703 1 98.38 96 ASN A N 1
ATOM 796 C CA . ASN A 1 96 ? -2.797 -23.156 -12.773 1 98.38 96 ASN A CA 1
ATOM 797 C C . ASN A 1 96 ? -2.314 -21.891 -12.078 1 98.38 96 ASN A C 1
ATOM 799 O O . ASN A 1 96 ? -1.283 -21.906 -11.398 1 98.38 96 ASN A O 1
ATOM 803 N N . HIS A 1 97 ? -2.969 -20.766 -12.312 1 97.06 97 HIS A N 1
ATOM 804 C CA . HIS A 1 97 ? -2.48 -19.469 -11.836 1 97.06 97 HIS A CA 1
ATOM 805 C C . HIS A 1 97 ? -3.613 -18.625 -11.25 1 97.06 97 HIS A C 1
ATOM 807 O O . HIS A 1 97 ? -4.539 -18.234 -11.969 1 97.06 97 HIS A O 1
ATOM 813 N N . ARG A 1 98 ? -3.529 -18.391 -9.953 1 96.62 98 ARG A N 1
ATOM 814 C CA . ARG A 1 98 ? -4.605 -17.688 -9.266 1 96.62 98 ARG A CA 1
ATOM 815 C C . ARG A 1 98 ? -4.117 -16.344 -8.719 1 96.62 98 ARG A C 1
ATOM 817 O O . ARG A 1 98 ? -4.867 -15.367 -8.719 1 96.62 98 ARG A O 1
ATOM 824 N N . ASP A 1 99 ? -2.994 -16.281 -8.227 1 95.75 99 ASP A N 1
ATOM 825 C CA . ASP A 1 99 ? -2.473 -15.094 -7.566 1 95.75 99 ASP A CA 1
ATOM 826 C C . ASP A 1 99 ? -1.168 -14.633 -8.211 1 95.75 99 ASP A C 1
ATOM 828 O O . ASP A 1 99 ? -0.343 -15.461 -8.617 1 95.75 99 ASP A O 1
ATOM 832 N N . ILE A 1 100 ? -0.934 -13.359 -8.148 1 90.94 100 ILE A N 1
ATOM 833 C CA . ILE A 1 100 ? 0.195 -12.758 -8.852 1 90.94 100 ILE A CA 1
ATOM 834 C C . ILE A 1 100 ? 1.503 -13.219 -8.211 1 90.94 100 ILE A C 1
ATOM 836 O O . ILE A 1 100 ? 2.406 -13.695 -8.906 1 90.94 100 ILE A O 1
ATOM 840 N N . ILE A 1 101 ? 1.574 -13.203 -6.906 1 90.31 101 ILE A N 1
ATOM 841 C CA . ILE A 1 101 ? 2.855 -13.453 -6.258 1 90.31 101 ILE A CA 1
ATOM 842 C C . ILE A 1 101 ? 2.744 -14.672 -5.348 1 90.31 101 ILE A C 1
ATOM 844 O O . ILE A 1 101 ? 3.715 -15.414 -5.168 1 90.31 101 ILE A O 1
ATOM 848 N N . LEU A 1 102 ? 1.612 -14.961 -4.824 1 94.81 102 LEU A N 1
ATOM 849 C CA . LEU A 1 102 ? 1.454 -15.945 -3.76 1 94.81 102 LEU A CA 1
ATOM 850 C C . LEU A 1 102 ? 1.636 -17.359 -4.297 1 94.81 102 LEU A C 1
ATOM 852 O O . LEU A 1 102 ? 2.148 -18.234 -3.592 1 94.81 102 LEU A O 1
ATOM 856 N N . ASP A 1 103 ? 1.251 -17.625 -5.543 1 97.06 103 ASP A N 1
ATOM 857 C CA . ASP A 1 103 ? 1.378 -18.969 -6.102 1 97.06 103 ASP A CA 1
ATOM 858 C C . ASP A 1 103 ? 2.824 -19.453 -6.043 1 97.06 103 ASP A C 1
ATOM 860 O O . ASP A 1 103 ? 3.121 -20.469 -5.398 1 97.06 103 ASP A O 1
ATOM 864 N N . THR A 1 104 ? 3.668 -18.719 -6.625 1 95.5 104 THR A N 1
ATOM 865 C CA . THR A 1 104 ? 5.066 -19.125 -6.691 1 95.5 104 THR A CA 1
ATOM 866 C C . THR A 1 104 ? 5.707 -19.094 -5.305 1 95.5 104 THR A C 1
ATOM 868 O O . THR A 1 104 ? 6.559 -19.922 -4.992 1 95.5 104 THR A O 1
ATOM 871 N N . SER A 1 105 ? 5.285 -18.141 -4.523 1 96.12 105 SER A N 1
ATOM 872 C CA . SER A 1 105 ? 5.816 -18.062 -3.168 1 96.12 105 SER A CA 1
ATOM 873 C C . SER A 1 105 ? 5.438 -19.281 -2.346 1 96.12 105 SER A C 1
ATOM 875 O O . SER A 1 105 ? 6.258 -19.812 -1.597 1 96.12 105 SER A O 1
ATOM 877 N N . LEU A 1 106 ? 4.234 -19.719 -2.484 1 97.44 106 LEU A N 1
ATOM 878 C CA . LEU A 1 106 ? 3.775 -20.891 -1.758 1 97.44 106 LEU A CA 1
ATOM 879 C C . LEU A 1 106 ? 4.469 -22.156 -2.268 1 97.44 106 LEU A C 1
ATOM 881 O O . LEU A 1 106 ? 4.797 -23.047 -1.484 1 97.44 106 LEU A O 1
ATOM 885 N N . LEU A 1 107 ? 4.656 -22.234 -3.566 1 97.62 107 LEU A N 1
ATOM 886 C CA . LEU A 1 107 ? 5.391 -23.375 -4.125 1 97.62 107 LEU A CA 1
ATOM 887 C C . LEU A 1 107 ? 6.789 -23.469 -3.516 1 97.62 107 LEU A C 1
ATOM 889 O O . LEU A 1 107 ? 7.191 -24.531 -3.041 1 97.62 107 LEU A O 1
ATOM 893 N N . ASN A 1 108 ? 7.496 -22.406 -3.506 1 96.56 108 ASN A N 1
ATOM 894 C CA . ASN A 1 108 ? 8.852 -22.391 -2.977 1 96.56 108 ASN A CA 1
ATOM 895 C C . ASN A 1 108 ? 8.875 -22.641 -1.471 1 96.56 108 ASN A C 1
ATOM 897 O O . ASN A 1 108 ? 9.805 -23.25 -0.946 1 96.56 108 ASN A O 1
ATOM 901 N N . TYR A 1 109 ? 7.855 -22.125 -0.826 1 96.44 109 TYR A N 1
ATOM 902 C CA . TYR A 1 109 ? 7.699 -22.391 0.598 1 96.44 109 TYR A CA 1
ATOM 903 C C . TYR A 1 109 ? 7.625 -23.891 0.856 1 96.44 109 TYR A C 1
ATOM 905 O O . TYR A 1 109 ? 8.312 -24.422 1.734 1 96.44 109 TYR A O 1
ATOM 913 N N . VAL A 1 110 ? 6.832 -24.594 0.13 1 96.69 110 VAL A N 1
ATOM 914 C CA . VAL A 1 110 ? 6.641 -26.031 0.278 1 96.69 110 VAL A CA 1
ATOM 915 C C . VAL A 1 110 ? 7.922 -26.766 -0.105 1 96.69 110 VAL A C 1
ATOM 917 O O . VAL A 1 110 ? 8.359 -27.672 0.607 1 96.69 110 VAL A O 1
ATOM 920 N N . LEU A 1 111 ? 8.523 -26.391 -1.239 1 95.81 111 LEU A N 1
ATOM 921 C CA . LEU A 1 111 ? 9.742 -27.047 -1.699 1 95.81 111 LEU A CA 1
ATOM 922 C C . LEU A 1 111 ? 10.852 -26.922 -0.659 1 95.81 111 LEU A C 1
ATOM 924 O O . LEU A 1 111 ? 11.516 -27.906 -0.332 1 95.81 111 LEU A O 1
ATOM 928 N N . TYR A 1 112 ? 10.977 -25.781 -0.12 1 94.12 112 TYR A N 1
ATOM 929 C CA . TYR A 1 112 ? 11.992 -25.547 0.901 1 94.12 112 TYR A CA 1
ATOM 930 C C . TYR A 1 112 ? 11.711 -26.375 2.146 1 94.12 112 TYR A C 1
ATOM 932 O O . TYR A 1 112 ? 12.633 -26.969 2.725 1 94.12 112 TYR A O 1
ATOM 940 N N . SER A 1 113 ? 10.516 -26.391 2.553 1 93.25 113 SER A N 1
ATOM 941 C CA . SER A 1 113 ? 10.133 -27.125 3.754 1 93.25 113 SER A CA 1
ATOM 942 C C . SER A 1 113 ? 10.414 -28.625 3.607 1 93.25 113 SER A C 1
ATOM 944 O O . SER A 1 113 ? 10.609 -29.312 4.602 1 93.25 113 SER A O 1
ATOM 946 N N . GLU A 1 114 ? 10.461 -29.094 2.434 1 93.56 114 GLU A N 1
ATOM 947 C CA . GLU A 1 114 ? 10.672 -30.516 2.17 1 93.56 114 GLU A CA 1
ATOM 948 C C . GLU A 1 114 ? 12.086 -30.781 1.655 1 93.56 114 GLU A C 1
ATOM 950 O O . GLU A 1 114 ? 12.359 -31.828 1.079 1 93.56 114 GLU A O 1
ATOM 955 N N . ASP A 1 115 ? 12.984 -29.781 1.781 1 92.5 115 ASP A N 1
ATOM 956 C CA . ASP A 1 115 ? 14.391 -29.859 1.418 1 92.5 115 ASP A CA 1
ATOM 957 C C . ASP A 1 115 ? 14.562 -30.141 -0.073 1 92.5 115 ASP A C 1
ATOM 959 O O . ASP A 1 115 ? 15.383 -30.969 -0.466 1 92.5 115 ASP A O 1
ATOM 963 N N . LEU A 1 116 ? 13.672 -29.594 -0.846 1 93.44 116 LEU A N 1
ATOM 964 C CA . LEU A 1 116 ? 13.758 -29.672 -2.299 1 93.44 116 LEU A CA 1
ATOM 965 C C . LEU A 1 116 ? 14.273 -28.359 -2.893 1 93.44 116 LEU A C 1
ATOM 967 O O . LEU A 1 116 ? 14.312 -27.344 -2.207 1 93.44 116 LEU A O 1
ATOM 971 N N . MET A 1 117 ? 14.656 -28.5 -4.113 1 92.5 117 MET A N 1
ATOM 972 C CA . MET A 1 117 ? 15.188 -27.344 -4.816 1 92.5 117 MET A CA 1
ATOM 973 C C . MET A 1 117 ? 14.078 -26.344 -5.145 1 92.5 117 MET A C 1
ATOM 975 O O . MET A 1 117 ? 13.031 -26.734 -5.66 1 92.5 117 MET A O 1
ATOM 979 N N . MET A 1 118 ? 14.359 -25.062 -4.891 1 94.19 118 MET A N 1
ATOM 980 C CA . MET A 1 118 ? 13.398 -24.016 -5.191 1 94.19 118 MET A CA 1
ATOM 981 C C . MET A 1 118 ? 13.445 -23.641 -6.672 1 94.19 118 MET A C 1
ATOM 983 O O . MET A 1 118 ? 14.328 -24.094 -7.402 1 94.19 118 MET A O 1
ATOM 987 N N . THR A 1 119 ? 12.539 -22.766 -7.031 1 97 119 THR A N 1
ATOM 988 C CA . THR A 1 119 ? 12.367 -22.516 -8.461 1 97 119 THR A CA 1
ATOM 989 C C . THR A 1 119 ? 12.805 -21.109 -8.828 1 97 119 THR A C 1
ATOM 991 O O . THR A 1 119 ? 12.844 -20.219 -7.965 1 97 119 THR A O 1
ATOM 994 N N . SER A 1 120 ? 13.195 -20.906 -10.102 1 97.06 120 SER A N 1
ATOM 995 C CA . SER A 1 120 ? 13.102 -19.641 -10.812 1 97.06 120 SER A CA 1
ATOM 996 C C . SER A 1 120 ? 11.781 -19.516 -11.562 1 97.06 120 SER A C 1
ATOM 998 O O . SER A 1 120 ? 11.359 -20.453 -12.25 1 97.06 120 SER A O 1
ATOM 1000 N N . SER A 1 121 ? 11.125 -18.359 -11.438 1 95.62 121 SER A N 1
ATOM 1001 C CA . SER A 1 121 ? 9.766 -18.281 -11.945 1 95.62 121 SER A CA 1
ATOM 1002 C C . SER A 1 121 ? 9.625 -17.172 -12.984 1 95.62 121 SER A C 1
ATOM 1004 O O . SER A 1 121 ? 10.266 -16.125 -12.867 1 95.62 121 SER A O 1
ATOM 1006 N N . ALA A 1 122 ? 8.805 -17.438 -13.938 1 92.19 122 ALA A N 1
ATOM 1007 C CA . ALA A 1 122 ? 8.5 -16.422 -14.945 1 92.19 122 ALA A CA 1
ATOM 1008 C C . ALA A 1 122 ? 7.523 -15.383 -14.398 1 92.19 122 ALA A C 1
ATOM 1010 O O . ALA A 1 122 ? 6.516 -15.734 -13.781 1 92.19 122 ALA A O 1
ATOM 1011 N N . ILE A 1 123 ? 7.891 -14.125 -14.578 1 90.38 123 ILE A N 1
ATOM 1012 C CA . ILE A 1 123 ? 7.004 -13.047 -14.156 1 90.38 123 ILE A CA 1
ATOM 1013 C C . ILE A 1 123 ? 6.855 -12.023 -15.281 1 90.38 123 ILE A C 1
ATOM 1015 O O . ILE A 1 123 ? 7.809 -11.758 -16.016 1 90.38 123 ILE A O 1
ATOM 1019 N N . GLY A 1 124 ? 5.691 -11.422 -15.398 1 85.31 124 GLY A N 1
ATOM 1020 C CA . GLY A 1 124 ? 5.461 -10.43 -16.438 1 85.31 124 GLY A CA 1
ATOM 1021 C C . GLY A 1 124 ? 6.109 -9.094 -16.125 1 85.31 124 GLY A C 1
ATOM 1022 O O . GLY A 1 124 ? 6.211 -8.695 -14.969 1 85.31 124 GLY A O 1
ATOM 1023 N N . ASP A 1 125 ? 6.398 -8.289 -17.125 1 79.69 125 ASP A N 1
ATOM 1024 C CA . ASP A 1 125 ? 7.109 -7.023 -16.984 1 79.69 125 ASP A CA 1
ATOM 1025 C C . ASP A 1 125 ? 6.18 -5.918 -16.5 1 79.69 125 ASP A C 1
ATOM 1027 O O . ASP A 1 125 ? 6.641 -4.871 -16.047 1 79.69 125 ASP A O 1
ATOM 1031 N N . ASN A 1 126 ? 4.941 -6.074 -16.547 1 73.62 126 ASN A N 1
ATOM 1032 C CA . ASN A 1 126 ? 4 -5.047 -16.125 1 73.62 126 ASN A CA 1
ATOM 1033 C C . ASN A 1 126 ? 4.121 -4.758 -14.625 1 73.62 126 ASN A C 1
ATOM 1035 O O . ASN A 1 126 ? 3.723 -3.689 -14.164 1 73.62 126 ASN A O 1
ATOM 1039 N N . LEU A 1 127 ? 4.48 -5.684 -13.891 1 67.38 127 LEU A N 1
ATOM 1040 C CA . LEU A 1 127 ? 4.641 -5.527 -12.453 1 67.38 127 LEU A CA 1
ATOM 1041 C C . LEU A 1 127 ? 5.91 -4.75 -12.125 1 67.38 127 LEU A C 1
ATOM 1043 O O . LEU A 1 127 ? 6.027 -4.164 -11.047 1 67.38 127 LEU A O 1
ATOM 1047 N N . VAL A 1 128 ? 6.699 -4.699 -13.055 1 63.47 128 VAL A N 1
ATOM 1048 C CA . VAL A 1 128 ? 8.078 -4.309 -12.766 1 63.47 128 VAL A CA 1
ATOM 1049 C C . VAL A 1 128 ? 8.242 -2.809 -12.992 1 63.47 128 VAL A C 1
ATOM 1051 O O . VAL A 1 128 ? 9.352 -2.281 -12.883 1 63.47 128 VAL A O 1
ATOM 1054 N N . LYS A 1 129 ? 7.145 -2.111 -13.078 1 69.75 129 LYS A N 1
ATOM 1055 C CA . LYS A 1 129 ? 7.281 -0.669 -13.266 1 69.75 129 LYS A CA 1
ATOM 1056 C C . LYS A 1 129 ? 7.641 0.026 -11.961 1 69.75 129 LYS A C 1
ATOM 1058 O O . LYS A 1 129 ? 8.148 1.148 -11.961 1 69.75 129 LYS A O 1
ATOM 1063 N N . ARG A 1 130 ? 7.512 -0.646 -10.906 1 76.5 130 ARG A N 1
ATOM 1064 C CA . ARG A 1 130 ? 7.953 -0.122 -9.617 1 76.5 130 ARG A CA 1
ATOM 1065 C C . ARG A 1 130 ? 9.312 -0.698 -9.227 1 76.5 130 ARG A C 1
ATOM 1067 O O . ARG A 1 130 ? 9.445 -1.91 -9.055 1 76.5 130 ARG A O 1
ATOM 1074 N N . PRO A 1 131 ? 10.211 0.162 -8.984 1 83.5 131 PRO A N 1
ATOM 1075 C CA . PRO A 1 131 ? 11.578 -0.307 -8.734 1 83.5 131 PRO A CA 1
ATOM 1076 C C . PRO A 1 131 ? 11.648 -1.331 -7.602 1 83.5 131 PRO A C 1
ATOM 1078 O O . PRO A 1 131 ? 12.391 -2.314 -7.699 1 83.5 131 PRO A O 1
ATOM 1081 N N . LEU A 1 132 ? 10.891 -1.127 -6.57 1 89.06 132 LEU A N 1
ATOM 1082 C CA . LEU A 1 132 ? 10.914 -2.064 -5.453 1 89.06 132 LEU A CA 1
ATOM 1083 C C . LEU A 1 132 ? 10.438 -3.443 -5.887 1 89.06 132 LEU A C 1
ATOM 1085 O O . LEU A 1 132 ? 11.055 -4.457 -5.551 1 89.06 132 LEU A O 1
ATOM 1089 N N . LEU A 1 133 ? 9.344 -3.496 -6.641 1 88.44 133 LEU A N 1
ATOM 1090 C CA . LEU A 1 133 ? 8.773 -4.777 -7.055 1 88.44 133 LEU A CA 1
ATOM 1091 C C . LEU A 1 133 ? 9.719 -5.496 -8.016 1 88.44 133 LEU A C 1
ATOM 1093 O O . LEU A 1 133 ? 9.82 -6.727 -7.988 1 88.44 133 LEU A O 1
ATOM 1097 N N . LEU A 1 134 ? 10.336 -4.73 -8.852 1 88.69 134 LEU A N 1
ATOM 1098 C CA . LEU A 1 134 ? 11.32 -5.312 -9.758 1 88.69 134 LEU A CA 1
ATOM 1099 C C . LEU A 1 134 ? 12.484 -5.926 -8.984 1 88.69 134 LEU A C 1
ATOM 1101 O O . LEU A 1 134 ? 12.891 -7.055 -9.258 1 88.69 134 LEU A O 1
ATOM 1105 N N . ALA A 1 135 ? 12.977 -5.172 -8.062 1 92.56 135 ALA A N 1
ATOM 1106 C CA . ALA A 1 135 ? 14.086 -5.664 -7.25 1 92.56 135 ALA A CA 1
ATOM 1107 C C . ALA A 1 135 ? 13.695 -6.922 -6.484 1 92.56 135 ALA A C 1
ATOM 1109 O O . ALA A 1 135 ? 14.445 -7.898 -6.457 1 92.56 135 ALA A O 1
ATOM 1110 N N . LEU A 1 136 ? 12.523 -6.895 -5.934 1 93.69 136 LEU A N 1
ATOM 1111 C CA . LEU A 1 136 ? 12.062 -8.047 -5.164 1 93.69 136 LEU A CA 1
ATOM 1112 C C . LEU A 1 136 ? 11.867 -9.258 -6.066 1 93.69 136 LEU A C 1
ATOM 1114 O O . LEU A 1 136 ? 12.148 -10.391 -5.66 1 93.69 136 LEU A O 1
ATOM 1118 N N . SER A 1 137 ? 11.391 -9.008 -7.234 1 92.06 137 SER A N 1
ATOM 1119 C CA . SER A 1 137 ? 11.195 -10.102 -8.188 1 92.06 137 SER A CA 1
ATOM 1120 C C . SER A 1 137 ? 12.523 -10.773 -8.531 1 92.06 137 SER A C 1
ATOM 1122 O O . SER A 1 137 ? 12.617 -12.008 -8.531 1 92.06 137 SER A O 1
ATOM 1124 N N . ARG A 1 138 ? 13.539 -9.992 -8.766 1 93.75 138 ARG A N 1
ATOM 1125 C CA . ARG A 1 138 ? 14.844 -10.531 -9.117 1 93.75 138 ARG A CA 1
ATOM 1126 C C . ARG A 1 138 ? 15.516 -11.18 -7.914 1 93.75 138 ARG A C 1
ATOM 1128 O O . ARG A 1 138 ? 16.266 -12.156 -8.062 1 93.75 138 ARG A O 1
ATOM 1135 N N . LEU A 1 139 ? 15.195 -10.688 -6.723 1 96 139 LEU A N 1
ATOM 1136 C CA . LEU A 1 139 ? 15.766 -11.203 -5.488 1 96 139 LEU A CA 1
ATOM 1137 C C . LEU A 1 139 ? 15.125 -12.531 -5.098 1 96 139 LEU A C 1
ATOM 1139 O O . LEU A 1 139 ? 15.625 -13.234 -4.215 1 96 139 LEU A O 1
ATOM 1143 N N . THR A 1 140 ? 14.062 -12.891 -5.777 1 94.75 140 THR A N 1
ATOM 1144 C CA . THR A 1 140 ? 13.391 -14.156 -5.496 1 94.75 140 THR A CA 1
ATOM 1145 C C . THR A 1 140 ? 13.461 -15.078 -6.707 1 94.75 140 THR A C 1
ATOM 1147 O O . THR A 1 140 ? 12.562 -15.898 -6.918 1 94.75 140 THR A O 1
ATOM 1150 N N . ARG A 1 141 ? 14.414 -14.836 -7.535 1 94.38 141 ARG A N 1
ATOM 1151 C CA . ARG A 1 141 ? 14.828 -15.695 -8.641 1 94.38 141 ARG A CA 1
ATOM 1152 C C . ARG A 1 141 ? 13.805 -15.656 -9.773 1 94.38 141 ARG A C 1
ATOM 1154 O O . ARG A 1 141 ? 13.68 -16.609 -10.539 1 94.38 141 ARG A O 1
ATOM 1161 N N . ASN A 1 142 ? 13.086 -14.625 -9.867 1 94.12 142 ASN A N 1
ATOM 1162 C CA . ASN A 1 142 ? 12.172 -14.5 -11 1 94.12 142 ASN A CA 1
ATOM 1163 C C . ASN A 1 142 ? 12.875 -13.953 -12.234 1 94.12 142 ASN A C 1
ATOM 1165 O O . ASN A 1 142 ? 13.805 -13.156 -12.125 1 94.12 142 ASN A O 1
ATOM 1169 N N . PHE A 1 143 ? 12.492 -14.438 -13.383 1 93.38 143 PHE A N 1
ATOM 1170 C CA . PHE A 1 143 ? 12.969 -13.867 -14.633 1 93.38 143 PHE A CA 1
ATOM 1171 C C . PHE A 1 143 ? 11.82 -13.242 -15.422 1 93.38 143 PHE A C 1
ATOM 1173 O O . PHE A 1 143 ? 10.695 -13.742 -15.383 1 93.38 143 PHE A O 1
ATOM 1180 N N . VAL A 1 144 ? 12.102 -12.203 -16.109 1 88.31 144 VAL A N 1
ATOM 1181 C CA . VAL A 1 144 ? 11.078 -11.312 -16.641 1 88.31 144 VAL A CA 1
ATOM 1182 C C . VAL A 1 144 ? 10.695 -11.742 -18.047 1 88.31 144 VAL A C 1
ATOM 1184 O O . VAL A 1 144 ? 11.57 -12.008 -18.875 1 88.31 144 VAL A O 1
ATOM 1187 N N . VAL A 1 145 ? 9.398 -11.789 -18.172 1 84.69 145 VAL A N 1
ATOM 1188 C CA . VAL A 1 145 ? 8.82 -12.016 -19.5 1 84.69 145 VAL A CA 1
ATOM 1189 C C . VAL A 1 145 ? 8.344 -10.695 -20.078 1 84.69 145 VAL A C 1
ATOM 1191 O O . VAL A 1 145 ? 7.551 -9.977 -19.469 1 84.69 145 VAL A O 1
ATOM 1194 N N . GLN A 1 146 ? 8.805 -10.375 -21.219 1 80.75 146 GLN A N 1
ATOM 1195 C CA . GLN A 1 146 ? 8.391 -9.133 -21.859 1 80.75 146 GLN A CA 1
ATOM 1196 C C . GLN A 1 146 ? 7.059 -9.305 -22.578 1 80.75 146 GLN A C 1
ATOM 1198 O O . GLN A 1 146 ? 6.832 -10.312 -23.25 1 80.75 146 GLN A O 1
ATOM 1203 N N . ARG A 1 147 ? 6.215 -8.328 -22.391 1 76.5 147 ARG A N 1
ATOM 1204 C CA . ARG A 1 147 ? 4.891 -8.375 -23 1 76.5 147 ARG A CA 1
ATOM 1205 C C . ARG A 1 147 ? 4.652 -7.16 -23.891 1 76.5 147 ARG A C 1
ATOM 1207 O O . ARG A 1 147 ? 5.367 -6.164 -23.781 1 76.5 147 ARG A O 1
ATOM 1214 N N . GLY A 1 148 ? 3.637 -7.312 -24.75 1 75.12 148 GLY A N 1
ATOM 1215 C CA . GLY A 1 148 ? 3.172 -6.191 -25.547 1 75.12 148 GLY A CA 1
ATOM 1216 C C . GLY A 1 148 ? 4.16 -5.777 -26.625 1 75.12 148 GLY A C 1
ATOM 1217 O O . GLY A 1 148 ? 4.184 -4.621 -27.047 1 75.12 148 GLY A O 1
ATOM 1218 N N . LEU A 1 149 ? 4.961 -6.672 -27.031 1 80.38 149 LEU A N 1
ATOM 1219 C CA . LEU A 1 149 ? 5.953 -6.398 -28.062 1 80.38 149 LEU A CA 1
ATOM 1220 C C . LEU A 1 149 ? 5.383 -6.676 -29.453 1 80.38 149 LEU A C 1
ATOM 1222 O O . LEU A 1 149 ? 4.469 -7.488 -29.594 1 80.38 149 LEU A O 1
ATOM 1226 N N . PRO A 1 150 ? 5.918 -5.871 -30.391 1 86.25 150 PRO A N 1
ATOM 1227 C CA . PRO A 1 150 ? 5.594 -6.254 -31.766 1 86.25 150 PRO A CA 1
ATOM 1228 C C . PRO A 1 150 ? 5.973 -7.703 -32.062 1 86.25 150 PRO A C 1
ATOM 1230 O O . PRO A 1 150 ? 6.812 -8.289 -31.391 1 86.25 150 PRO A O 1
ATOM 1233 N N . ALA A 1 151 ? 5.379 -8.242 -33.125 1 84.5 151 ALA A N 1
ATOM 1234 C CA . ALA A 1 151 ? 5.43 -9.664 -33.438 1 84.5 151 ALA A CA 1
ATOM 1235 C C . ALA A 1 151 ? 6.871 -10.156 -33.562 1 84.5 151 ALA A C 1
ATOM 1237 O O . ALA A 1 151 ? 7.223 -11.188 -32.969 1 84.5 151 ALA A O 1
ATOM 1238 N N . ARG A 1 152 ? 7.645 -9.445 -34.25 1 87.12 152 ARG A N 1
ATOM 1239 C CA . ARG A 1 152 ? 9.031 -9.859 -34.438 1 87.12 152 ARG A CA 1
ATOM 1240 C C . ARG A 1 152 ? 9.781 -9.859 -33.125 1 87.12 152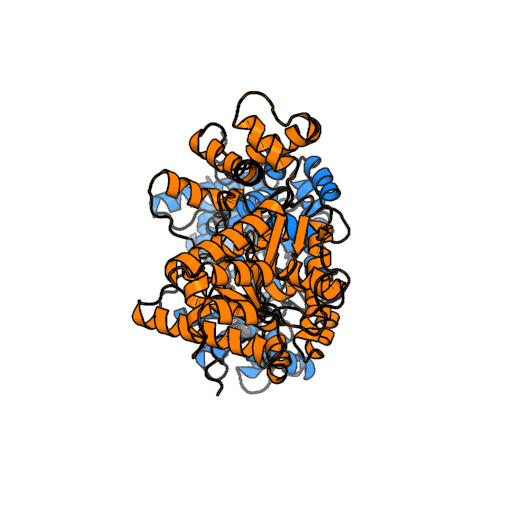 ARG A C 1
ATOM 1242 O O . ARG A 1 152 ? 10.508 -10.805 -32.812 1 87.12 152 ARG A O 1
ATOM 1249 N N . GLU A 1 153 ? 9.625 -8.828 -32.312 1 88.5 153 GLU A N 1
ATOM 1250 C CA . GLU A 1 153 ? 10.281 -8.703 -31.016 1 88.5 153 GLU A CA 1
ATOM 1251 C C . GLU A 1 153 ? 9.742 -9.719 -30.031 1 88.5 153 GLU A C 1
ATOM 1253 O O . GLU A 1 153 ? 10.477 -10.227 -29.172 1 88.5 153 GLU A O 1
ATOM 1258 N N . MET A 1 154 ? 8.477 -10 -30.188 1 88 154 MET A N 1
ATOM 1259 C CA . MET A 1 154 ? 7.859 -11.008 -29.328 1 88 154 MET A CA 1
ATOM 1260 C C . MET A 1 154 ? 8.477 -12.383 -29.578 1 88 154 MET A C 1
ATOM 1262 O O . MET A 1 154 ? 8.719 -13.133 -28.625 1 88 154 MET A O 1
ATOM 1266 N N . LEU A 1 155 ? 8.68 -12.625 -30.844 1 89.69 155 LEU A N 1
ATOM 1267 C CA . LEU A 1 155 ? 9.297 -13.891 -31.203 1 89.69 155 LEU A CA 1
ATOM 1268 C C . LEU A 1 155 ? 10.703 -14 -30.625 1 89.69 155 LEU A C 1
ATOM 1270 O O . LEU A 1 155 ? 11.086 -15.047 -30.094 1 89.69 155 LEU A O 1
ATOM 1274 N N . GLU A 1 156 ? 11.43 -12.961 -30.703 1 90.56 156 GLU A N 1
ATOM 1275 C CA . GLU A 1 156 ? 12.781 -12.93 -30.172 1 90.56 156 GLU A CA 1
ATOM 1276 C C . GLU A 1 156 ? 12.773 -13.086 -28.656 1 90.56 156 GLU A C 1
ATOM 1278 O O . GLU A 1 156 ? 13.609 -13.805 -28.094 1 90.56 156 GLU A O 1
ATOM 1283 N N . SER A 1 157 ? 11.906 -12.398 -28.062 1 90.44 157 SER A N 1
ATOM 1284 C CA . SER A 1 157 ? 11.781 -12.484 -26.609 1 90.44 157 SER A CA 1
ATOM 1285 C C . SER A 1 157 ? 11.398 -13.891 -26.172 1 90.44 157 SER A C 1
ATOM 1287 O O . SER A 1 157 ? 11.922 -14.398 -25.172 1 90.44 157 SER A O 1
ATOM 1289 N N . SER A 1 158 ? 10.516 -14.5 -26.906 1 91.69 158 SER A N 1
ATOM 1290 C CA . SER A 1 158 ? 10.078 -15.867 -26.594 1 91.69 158 SER A CA 1
ATOM 1291 C C . SER A 1 158 ? 11.234 -16.859 -26.734 1 91.69 158 SER A C 1
ATOM 1293 O O . SER A 1 158 ? 11.383 -17.75 -25.906 1 91.69 158 SER A O 1
ATOM 1295 N N . ARG A 1 159 ? 11.992 -16.672 -27.734 1 93.19 159 ARG A N 1
ATOM 1296 C CA . ARG A 1 159 ? 13.148 -17.531 -27.938 1 93.19 159 ARG A CA 1
ATOM 1297 C C . ARG A 1 159 ? 14.148 -17.375 -26.797 1 93.19 159 ARG A C 1
ATOM 1299 O O . ARG A 1 159 ? 14.695 -18.375 -26.312 1 93.19 159 ARG A O 1
ATOM 1306 N N . LEU A 1 160 ? 14.391 -16.156 -26.469 1 93.56 160 LEU A N 1
ATOM 1307 C CA . LEU A 1 160 ? 15.32 -15.891 -25.375 1 93.56 160 LEU A CA 1
ATOM 1308 C C . LEU A 1 160 ? 14.844 -16.547 -24.078 1 93.56 160 LEU A C 1
ATOM 1310 O O . LEU A 1 160 ? 15.641 -17.125 -23.344 1 93.56 160 LEU A O 1
ATOM 1314 N N . MET A 1 161 ? 13.625 -16.453 -23.828 1 93.94 161 MET A N 1
ATOM 1315 C CA . MET A 1 161 ? 13.039 -17.047 -22.625 1 93.94 161 MET A CA 1
ATOM 1316 C C . MET A 1 161 ? 13.172 -18.578 -22.656 1 93.94 161 MET A C 1
ATOM 1318 O O . MET A 1 161 ? 13.523 -19.188 -21.641 1 93.94 161 MET A O 1
ATOM 1322 N N . SER A 1 162 ? 12.844 -19.109 -23.75 1 95.44 162 SER A N 1
ATOM 1323 C CA . SER A 1 162 ? 12.945 -20.547 -23.906 1 95.44 162 SER A CA 1
ATOM 1324 C C . SER A 1 162 ? 14.375 -21.031 -23.672 1 95.44 162 SER A C 1
ATOM 1326 O O . SER A 1 162 ? 14.594 -22.016 -22.969 1 95.44 162 SER A O 1
ATOM 1328 N N . GLU A 1 163 ? 15.281 -20.375 -24.281 1 95.56 163 GLU A N 1
ATOM 1329 C CA . GLU A 1 163 ? 16.688 -20.703 -24.094 1 95.56 163 GLU A CA 1
ATOM 1330 C C . GLU A 1 163 ? 17.094 -20.594 -22.625 1 95.56 163 GLU A C 1
ATOM 1332 O O . GLU A 1 163 ? 17.875 -21.406 -22.141 1 95.56 163 GLU A O 1
ATOM 1337 N N . TYR A 1 164 ? 16.625 -19.578 -22.016 1 96 164 TYR A N 1
ATOM 1338 C CA . TYR A 1 164 ? 16.953 -19.375 -20.609 1 96 164 TYR A CA 1
ATOM 1339 C C . TYR A 1 164 ? 16.406 -20.516 -19.75 1 96 164 TYR A C 1
ATOM 1341 O O . TYR A 1 164 ? 17.078 -20.984 -18.812 1 96 164 TYR A O 1
ATOM 1349 N N . ILE A 1 165 ? 15.234 -20.922 -19.984 1 96.88 165 ILE A N 1
ATOM 1350 C CA . ILE A 1 165 ? 14.641 -22.047 -19.266 1 96.88 165 ILE A CA 1
ATOM 1351 C C . ILE A 1 165 ? 15.531 -23.281 -19.422 1 96.88 165 ILE A C 1
ATOM 1353 O O . ILE A 1 165 ? 15.844 -23.953 -18.438 1 96.88 165 ILE A O 1
ATOM 1357 N N . GLY A 1 166 ? 15.938 -23.516 -20.641 1 96.25 166 GLY A N 1
ATOM 1358 C CA . GLY A 1 166 ? 16.859 -24.609 -20.875 1 96.25 166 GLY A CA 1
ATOM 1359 C C . GLY A 1 166 ? 18.156 -24.469 -20.109 1 96.25 166 GLY A C 1
ATOM 1360 O O . GLY A 1 166 ? 18.656 -25.438 -19.531 1 96.25 166 GLY A O 1
ATOM 1361 N N . GLU A 1 167 ? 18.688 -23.266 -20.125 1 95.56 167 GLU A N 1
ATOM 1362 C CA . GLU A 1 167 ? 19.922 -22.969 -19.406 1 95.56 167 GLU A CA 1
ATOM 1363 C C . GLU A 1 167 ? 19.781 -23.281 -17.922 1 95.56 167 GLU A C 1
ATOM 1365 O O . GLU A 1 167 ? 20.672 -23.875 -17.312 1 95.56 167 GLU A O 1
ATOM 1370 N N . LEU A 1 168 ? 18.734 -22.906 -17.359 1 96.44 168 LEU A N 1
ATOM 1371 C CA . LEU A 1 168 ? 18.469 -23.125 -15.938 1 96.44 168 LEU A CA 1
ATOM 1372 C C . LEU A 1 168 ? 18.391 -24.609 -15.609 1 96.44 168 LEU A C 1
ATOM 1374 O O . LEU A 1 168 ? 19.031 -25.078 -14.68 1 96.44 168 LEU A O 1
ATOM 1378 N N . ILE A 1 169 ? 17.688 -25.312 -16.375 1 97.06 169 ILE A N 1
ATOM 1379 C CA . ILE A 1 169 ? 17.391 -26.719 -16.062 1 97.06 169 ILE A CA 1
ATOM 1380 C C . ILE A 1 169 ? 18.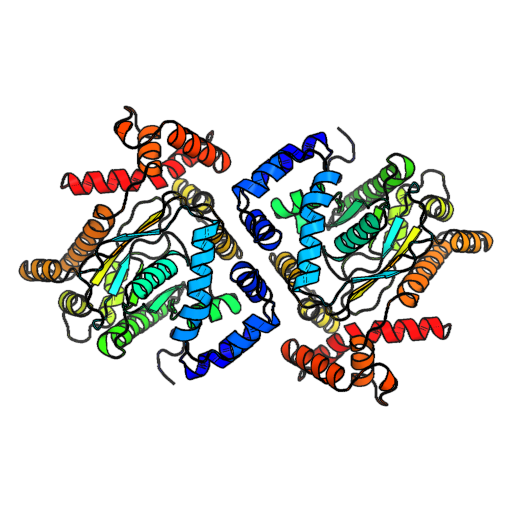578 -27.594 -16.438 1 97.06 169 ILE A C 1
ATOM 1382 O O . ILE A 1 169 ? 19 -28.438 -15.641 1 97.06 169 ILE A O 1
ATOM 1386 N N . PHE A 1 170 ? 19.234 -27.391 -17.547 1 96.38 170 PHE A N 1
ATOM 1387 C CA . PHE A 1 170 ? 20.219 -28.328 -18.062 1 96.38 170 PHE A CA 1
ATOM 1388 C C . PHE A 1 170 ? 21.625 -27.938 -17.609 1 96.38 170 PHE A C 1
ATOM 1390 O O . PHE A 1 170 ? 22.516 -28.797 -17.562 1 96.38 170 PHE A O 1
ATOM 1397 N N . HIS A 1 171 ? 21.844 -26.703 -17.281 1 94.81 171 HIS A N 1
ATOM 1398 C CA . HIS A 1 171 ? 23.219 -26.297 -17.016 1 94.81 171 HIS A CA 1
ATOM 1399 C C . HIS A 1 171 ? 23.359 -25.766 -15.586 1 94.81 171 HIS A C 1
ATOM 1401 O O . HIS A 1 171 ? 24.375 -26 -14.938 1 94.81 171 HIS A O 1
ATOM 1407 N N . GLU A 1 172 ? 22.375 -25.094 -15.078 1 93.75 172 GLU A N 1
ATOM 1408 C CA . GLU A 1 172 ? 22.484 -24.5 -13.75 1 93.75 172 GLU A CA 1
ATOM 1409 C C . GLU A 1 172 ? 21.844 -25.375 -12.688 1 93.75 172 GLU A C 1
ATOM 1411 O O . GLU A 1 172 ? 21.938 -25.094 -11.492 1 93.75 172 GLU A O 1
ATOM 1416 N N . ASN A 1 173 ? 21.203 -26.469 -13.109 1 94.94 173 ASN A N 1
ATOM 1417 C CA . ASN A 1 173 ? 20.516 -27.359 -12.188 1 94.94 173 ASN A CA 1
ATOM 1418 C C . ASN A 1 173 ? 19.5 -26.594 -11.328 1 94.94 173 ASN A C 1
ATOM 1420 O O . ASN A 1 173 ? 19.547 -26.688 -10.094 1 94.94 173 ASN A O 1
ATOM 1424 N N . ARG A 1 174 ? 18.672 -25.859 -11.953 1 95.62 174 ARG A N 1
ATOM 1425 C CA . ARG A 1 174 ? 17.641 -25.047 -11.32 1 95.62 174 ARG A CA 1
ATOM 1426 C C . ARG A 1 174 ? 16.266 -25.375 -11.891 1 95.62 174 ARG A C 1
ATOM 1428 O O . ARG A 1 174 ? 16.078 -25.391 -13.109 1 95.62 174 ARG A O 1
ATOM 1435 N N . SER A 1 175 ? 15.32 -25.625 -10.969 1 97.62 175 SER A N 1
ATOM 1436 C CA . SER A 1 175 ? 13.945 -25.812 -11.414 1 97.62 175 SER A CA 1
ATOM 1437 C C . SER A 1 175 ? 13.312 -24.516 -11.883 1 97.62 175 SER A C 1
ATOM 1439 O O . SER A 1 175 ? 13.781 -23.422 -11.523 1 97.62 175 SER A O 1
ATOM 1441 N N . VAL A 1 176 ? 12.281 -24.641 -12.695 1 98.25 176 VAL A N 1
ATOM 1442 C CA . VAL A 1 176 ? 11.594 -23.484 -13.25 1 98.25 176 VAL A CA 1
ATOM 1443 C C . VAL A 1 176 ? 10.086 -23.641 -13.031 1 98.25 176 VAL A C 1
ATOM 1445 O O . VAL A 1 176 ? 9.555 -24.75 -13.078 1 98.25 176 VAL A O 1
ATOM 1448 N N . TRP A 1 177 ? 9.43 -22.5 -12.75 1 98.19 177 TRP A N 1
ATOM 1449 C CA . TRP A 1 177 ? 7.973 -22.469 -12.703 1 98.19 177 TRP A CA 1
ATOM 1450 C C . TRP A 1 177 ? 7.414 -21.562 -13.797 1 98.19 177 TRP A C 1
ATOM 1452 O O . TRP A 1 177 ? 7.965 -20.484 -14.062 1 98.19 177 TRP A O 1
ATOM 1462 N N . ILE A 1 178 ? 6.32 -22 -14.422 1 97.38 178 ILE A N 1
ATOM 1463 C CA . ILE A 1 178 ? 5.578 -21.188 -15.383 1 97.38 178 ILE A CA 1
ATOM 1464 C C . ILE A 1 178 ? 4.09 -21.531 -15.305 1 97.38 178 ILE A C 1
ATOM 1466 O O . ILE A 1 178 ? 3.721 -22.672 -15.062 1 97.38 178 ILE A O 1
ATOM 1470 N N . ALA A 1 179 ? 3.275 -20.516 -15.484 1 97.31 179 ALA A N 1
ATOM 1471 C CA . ALA A 1 179 ? 1.835 -20.75 -15.539 1 97.31 179 ALA A CA 1
ATOM 1472 C C . ALA A 1 179 ? 1.449 -21.484 -16.812 1 97.31 179 ALA A C 1
ATOM 1474 O O . ALA A 1 179 ? 2.092 -21.312 -17.859 1 97.31 179 ALA A O 1
ATOM 1475 N N . GLN A 1 180 ? 0.366 -22.219 -16.734 1 98.19 180 GLN A N 1
ATOM 1476 C CA . GLN A 1 180 ? -0.064 -23 -17.891 1 98.19 180 GLN A CA 1
ATOM 1477 C C . GLN A 1 180 ? -0.634 -22.109 -18.984 1 98.19 180 GLN A C 1
ATOM 1479 O O . GLN A 1 180 ? -0.814 -22.547 -20.125 1 98.19 180 GLN A O 1
ATOM 1484 N N . ARG A 1 181 ? -0.907 -20.922 -18.594 1 95.88 181 ARG A N 1
ATOM 1485 C CA . ARG A 1 181 ? -1.352 -19.906 -19.547 1 95.88 181 ARG A CA 1
ATOM 1486 C C . ARG A 1 181 ? -0.947 -18.516 -19.109 1 95.88 181 ARG A C 1
ATOM 1488 O O . ARG A 1 181 ? -0.622 -18.297 -17.938 1 95.88 181 ARG A O 1
ATOM 1495 N N . GLU A 1 182 ? -1.019 -17.578 -20.094 1 89.56 182 GLU A N 1
ATOM 1496 C CA . GLU A 1 182 ? -0.688 -16.188 -19.766 1 89.56 182 GLU A CA 1
ATOM 1497 C C . GLU A 1 182 ? -1.771 -15.555 -18.906 1 89.56 182 GLU A C 1
ATOM 1499 O O . GLU A 1 182 ? -2.955 -15.602 -19.25 1 89.56 182 GLU A O 1
ATOM 1504 N N . GLY A 1 183 ? -1.298 -15.055 -17.781 1 89.88 183 GLY A N 1
ATOM 1505 C CA . GLY A 1 183 ? -2.229 -14.367 -16.906 1 89.88 183 GLY A CA 1
ATOM 1506 C C . GLY A 1 183 ? -2.914 -15.289 -15.922 1 89.88 183 GLY A C 1
ATOM 1507 O O . GLY A 1 183 ? -2.949 -16.5 -16.125 1 89.88 183 GLY A O 1
ATOM 1508 N N . ARG A 1 184 ? -3.525 -14.727 -14.977 1 93.44 184 ARG A N 1
ATOM 1509 C CA . ARG A 1 184 ? -4.277 -15.469 -13.969 1 93.44 184 ARG A CA 1
ATOM 1510 C C . ARG A 1 184 ? -5.633 -15.914 -14.516 1 93.44 184 ARG A C 1
ATOM 1512 O O . ARG A 1 184 ? -6.25 -15.203 -15.312 1 93.44 184 ARG A O 1
ATOM 1519 N N . THR A 1 185 ? -6.039 -17.047 -14.109 1 95.81 185 THR A N 1
ATOM 1520 C CA . THR A 1 185 ? -7.383 -17.5 -14.453 1 95.81 185 THR A CA 1
ATOM 1521 C C . THR A 1 185 ? -8.438 -16.734 -13.656 1 95.81 185 THR A C 1
ATOM 1523 O O . THR A 1 185 ? -8.352 -16.656 -12.422 1 95.81 185 THR A O 1
ATOM 1526 N N . LYS A 1 186 ? -9.477 -16.25 -14.352 1 94.62 186 LYS A N 1
ATOM 1527 C CA . LYS A 1 186 ? -10.469 -15.406 -13.688 1 94.62 186 LYS A CA 1
ATOM 1528 C C . LYS A 1 186 ? -11.773 -16.172 -13.469 1 94.62 186 LYS A C 1
ATOM 1530 O O . LYS A 1 186 ? -12.469 -15.945 -12.477 1 94.62 186 LYS A O 1
ATOM 1535 N N . ASP A 1 187 ? -12.062 -17.125 -14.32 1 95.88 187 ASP A N 1
ATOM 1536 C CA . ASP A 1 187 ? -13.375 -17.75 -14.312 1 95.88 187 ASP A CA 1
ATOM 1537 C C . ASP A 1 187 ? -13.305 -19.141 -13.695 1 95.88 187 ASP A C 1
ATOM 1539 O O . ASP A 1 187 ? -14.297 -19.891 -13.711 1 95.88 187 ASP A O 1
ATOM 1543 N N . GLY A 1 188 ? -12.141 -19.609 -13.281 1 96.62 188 GLY A N 1
ATOM 1544 C CA . GLY A 1 188 ? -12 -20.906 -12.648 1 96.62 188 GLY A CA 1
ATOM 1545 C C . GLY A 1 188 ? -11.75 -22.031 -13.633 1 96.62 188 GLY A C 1
ATOM 1546 O O . GLY A 1 188 ? -11.555 -23.172 -13.242 1 96.62 188 GLY A O 1
ATOM 1547 N N . ASN A 1 189 ? -11.719 -21.703 -14.883 1 97.25 189 ASN A N 1
ATOM 1548 C CA . ASN A 1 189 ? -11.438 -22.703 -15.906 1 97.25 189 ASN A CA 1
ATOM 1549 C C . ASN A 1 189 ? -9.945 -22.781 -16.203 1 97.25 189 ASN A C 1
ATOM 1551 O O . ASN A 1 189 ? -9.414 -21.969 -16.969 1 97.25 189 ASN A O 1
ATOM 1555 N N . ASP A 1 190 ? -9.367 -23.797 -15.742 1 97.25 190 ASP A N 1
ATOM 1556 C CA . ASP A 1 190 ? -7.938 -24.016 -15.984 1 97.25 190 ASP A CA 1
ATOM 1557 C C . ASP A 1 190 ? -7.711 -24.797 -17.281 1 97.25 190 ASP A C 1
ATOM 1559 O O . ASP A 1 190 ? -8.25 -25.891 -17.438 1 97.25 190 ASP A O 1
ATOM 1563 N N . ALA A 1 191 ? -6.961 -24.203 -18.141 1 97.31 191 ALA A N 1
ATOM 1564 C CA . ALA A 1 191 ? -6.652 -24.828 -19.422 1 97.31 191 ALA A CA 1
ATOM 1565 C C . ALA A 1 191 ? -5.297 -24.359 -19.953 1 97.31 191 ALA A C 1
ATOM 1567 O O . ALA A 1 191 ? -5.016 -23.172 -19.984 1 97.31 191 ALA A O 1
ATOM 1568 N N . THR A 1 192 ? -4.535 -25.344 -20.375 1 98.31 192 THR A N 1
ATOM 1569 C CA . THR A 1 192 ? -3.207 -25.031 -20.891 1 98.31 192 THR A CA 1
ATOM 1570 C C . THR A 1 192 ? -3.299 -24.406 -22.281 1 98.31 192 THR A C 1
ATOM 1572 O O . THR A 1 192 ? -4.012 -24.922 -23.156 1 98.31 192 THR A O 1
ATOM 1575 N N . HIS A 1 193 ? -2.652 -23.344 -22.453 1 97.38 193 HIS A N 1
ATOM 1576 C CA . HIS A 1 193 ? -2.537 -22.734 -23.781 1 97.38 193 HIS A CA 1
ATOM 1577 C C . HIS A 1 193 ? -1.381 -23.344 -24.562 1 97.38 193 HIS A C 1
ATOM 1579 O O . HIS A 1 193 ? -0.226 -23.266 -24.141 1 97.38 193 HIS A O 1
ATOM 1585 N N . LYS A 1 194 ? -1.657 -23.859 -25.734 1 97 194 LYS A N 1
ATOM 1586 C CA . LYS A 1 194 ? -0.669 -24.531 -26.562 1 97 194 LYS A CA 1
ATOM 1587 C C . LYS A 1 194 ? 0.488 -23.594 -26.922 1 97 194 LYS A C 1
ATOM 1589 O O . LYS A 1 194 ? 1.628 -24.047 -27.062 1 97 194 LYS A O 1
ATOM 1594 N N . GLY A 1 195 ? 0.169 -22.312 -26.938 1 94.38 195 GLY A N 1
ATOM 1595 C CA . GLY A 1 195 ? 1.185 -21.312 -27.234 1 94.38 195 GLY A CA 1
ATOM 1596 C C . GLY A 1 195 ? 2.318 -21.297 -26.234 1 94.38 195 GLY A C 1
ATOM 1597 O O . GLY A 1 195 ? 3.465 -21 -26.594 1 94.38 195 GLY A O 1
ATOM 1598 N N . ILE A 1 196 ? 2.035 -21.562 -24.984 1 95.19 196 ILE A N 1
ATOM 1599 C CA . ILE A 1 196 ? 3.051 -21.609 -23.938 1 95.19 196 ILE A CA 1
ATOM 1600 C C . ILE A 1 196 ? 4.02 -22.75 -24.203 1 95.19 196 ILE A C 1
ATOM 1602 O O . ILE A 1 196 ? 5.234 -22.594 -24.062 1 95.19 196 ILE A O 1
ATOM 1606 N N . LEU A 1 197 ? 3.521 -23.906 -24.578 1 97.19 197 LEU A N 1
ATOM 1607 C CA . LEU A 1 197 ? 4.359 -25.062 -24.875 1 97.19 197 LEU A CA 1
ATOM 1608 C C . LEU A 1 197 ? 5.199 -24.812 -26.125 1 97.19 197 LEU A C 1
ATOM 1610 O O . LEU A 1 197 ? 6.375 -25.188 -26.172 1 97.19 197 LEU A O 1
ATOM 1614 N N . LYS A 1 198 ? 4.574 -24.188 -27.094 1 95.81 198 LYS A N 1
ATOM 1615 C CA . LYS A 1 198 ? 5.312 -23.844 -28.297 1 95.81 198 LYS A CA 1
ATOM 1616 C C . LYS A 1 198 ? 6.477 -22.906 -27.984 1 95.81 198 LYS A C 1
ATOM 1618 O O . LYS A 1 198 ? 7.578 -23.078 -28.516 1 95.81 198 LYS A O 1
ATOM 1623 N N . MET A 1 199 ? 6.191 -21.953 -27.188 1 94.44 199 MET A N 1
ATOM 1624 C CA . MET A 1 199 ? 7.23 -21 -26.781 1 94.44 199 MET A CA 1
ATOM 1625 C C . MET A 1 199 ? 8.375 -21.719 -26.062 1 94.44 199 MET A C 1
ATOM 1627 O O . MET A 1 199 ? 9.539 -21.5 -26.375 1 94.44 199 MET A O 1
ATOM 1631 N N . ILE A 1 200 ? 8.094 -22.625 -25.156 1 96.56 200 ILE A N 1
ATOM 1632 C CA . ILE A 1 200 ? 9.094 -23.359 -24.406 1 96.56 200 ILE A CA 1
ATOM 1633 C C . ILE A 1 200 ? 9.922 -24.234 -25.359 1 96.56 200 ILE A C 1
ATOM 1635 O O . ILE A 1 200 ? 11.141 -24.344 -25.203 1 96.56 200 ILE A O 1
ATOM 1639 N N . ALA A 1 201 ? 9.328 -24.75 -26.359 1 96.25 201 ALA A N 1
ATOM 1640 C CA . ALA A 1 201 ? 9.961 -25.703 -27.281 1 96.25 201 ALA A CA 1
ATOM 1641 C C . ALA A 1 201 ? 10.914 -24.969 -28.234 1 96.25 201 ALA A C 1
ATOM 1643 O O . ALA A 1 201 ? 11.695 -25.609 -28.938 1 96.25 201 ALA A O 1
ATOM 1644 N N . MET A 1 202 ? 10.875 -23.703 -28.281 1 94.69 202 MET A N 1
ATOM 1645 C CA . MET A 1 202 ? 11.75 -22.938 -29.188 1 94.69 202 MET A CA 1
ATOM 1646 C C . MET A 1 202 ? 13.219 -23.172 -28.828 1 94.69 202 MET A C 1
ATOM 1648 O O . MET A 1 202 ? 14.094 -22.984 -29.688 1 94.69 202 MET A O 1
ATOM 1652 N N . GLY A 1 203 ? 13.5 -23.516 -27.594 1 92.44 203 GLY A N 1
ATOM 1653 C CA . GLY A 1 203 ? 14.867 -23.75 -27.141 1 92.44 203 GLY A CA 1
ATOM 1654 C C . GLY A 1 203 ? 15.305 -25.188 -27.281 1 92.44 203 GLY A C 1
ATOM 1655 O O . GLY A 1 203 ? 16.359 -25.578 -26.75 1 92.44 203 GLY A O 1
ATOM 1656 N N . LYS A 1 204 ? 14.664 -26.047 -28.016 1 93.19 204 LYS A N 1
ATOM 1657 C CA . LYS A 1 204 ? 14.852 -27.5 -28.031 1 93.19 204 LYS A CA 1
ATOM 1658 C C . LYS A 1 204 ? 16.094 -27.875 -28.828 1 93.19 204 LYS A C 1
ATOM 1660 O O . LYS A 1 204 ? 16.562 -29.016 -28.766 1 93.19 204 LYS A O 1
ATOM 1665 N N . GLY A 1 205 ? 16.609 -26.922 -29.672 1 92.62 205 GLY A N 1
ATOM 1666 C CA . GLY A 1 205 ? 17.688 -27.297 -30.578 1 92.62 205 GLY A CA 1
ATOM 1667 C C . GLY A 1 205 ? 17.281 -28.328 -31.609 1 92.62 205 GLY A C 1
ATOM 1668 O O . GLY A 1 205 ? 16.281 -28.156 -32.312 1 92.62 205 GLY A O 1
ATOM 1669 N N . ASP A 1 206 ? 18.062 -29.469 -31.641 1 93.31 206 ASP A N 1
ATOM 1670 C CA . ASP A 1 206 ? 17.844 -30.484 -32.688 1 93.31 206 ASP A CA 1
ATOM 1671 C C . ASP A 1 206 ? 16.891 -31.562 -32.188 1 93.31 206 ASP A C 1
ATOM 1673 O O . ASP A 1 206 ? 16.578 -32.5 -32.906 1 93.31 206 ASP A O 1
ATOM 1677 N N . LEU A 1 207 ? 16.344 -31.391 -31.078 1 93.38 207 LEU A N 1
ATOM 1678 C CA . LEU A 1 207 ? 15.445 -32.406 -30.516 1 93.38 207 LEU A CA 1
ATOM 1679 C C . LEU A 1 207 ? 14.031 -32.25 -31.047 1 93.38 207 LEU A C 1
ATOM 1681 O O . LEU A 1 207 ? 13.648 -31.141 -31.484 1 93.38 207 LEU A O 1
ATOM 1685 N N . ALA A 1 208 ? 13.305 -33.375 -31.031 1 93.5 208 ALA A N 1
ATOM 1686 C CA . ALA A 1 208 ? 11.859 -33.25 -31.219 1 93.5 208 ALA A CA 1
ATOM 1687 C C . ALA A 1 208 ? 11.188 -32.594 -30.016 1 93.5 208 ALA A C 1
ATOM 1689 O O . ALA A 1 208 ? 11.688 -32.688 -28.906 1 93.5 208 ALA A O 1
ATOM 1690 N N . ASP A 1 209 ? 10.062 -31.922 -30.266 1 95.12 209 ASP A N 1
ATOM 1691 C CA . ASP A 1 209 ? 9.375 -31.172 -29.219 1 95.12 209 ASP A CA 1
ATOM 1692 C C . ASP A 1 209 ? 9.156 -32.031 -27.984 1 95.12 209 ASP A C 1
ATOM 1694 O O . ASP A 1 209 ? 9.594 -31.656 -26.891 1 95.12 209 ASP A O 1
ATOM 1698 N N . LEU A 1 210 ? 8.562 -33.156 -28.156 1 96.19 210 LEU A N 1
ATOM 1699 C CA . LEU A 1 210 ? 8.172 -33.969 -27 1 96.19 210 LEU A CA 1
ATOM 1700 C C . LEU A 1 210 ? 9.398 -34.562 -26.312 1 96.19 210 LEU A C 1
ATOM 1702 O O . LEU A 1 210 ? 9.406 -34.75 -25.094 1 96.19 210 LEU A O 1
ATOM 1706 N N . GLU A 1 211 ? 10.398 -34.875 -27.094 1 95.69 211 GLU A N 1
ATOM 1707 C CA . GLU A 1 211 ? 11.648 -35.344 -26.484 1 95.69 211 GLU A CA 1
ATOM 1708 C C . GLU A 1 211 ? 12.258 -34.25 -25.609 1 95.69 211 GLU A C 1
ATOM 1710 O O . GLU A 1 211 ? 12.812 -34.562 -24.547 1 95.69 211 GLU A O 1
ATOM 1715 N N . TYR A 1 212 ? 12.203 -33.062 -26.094 1 97.38 212 TYR A N 1
ATOM 1716 C CA . TYR A 1 212 ? 12.68 -31.922 -25.312 1 97.38 212 TYR A CA 1
ATOM 1717 C C . TYR A 1 212 ? 11.906 -31.781 -24.016 1 97.38 212 TYR A C 1
ATOM 1719 O O . TYR A 1 212 ? 12.492 -31.594 -22.953 1 97.38 212 TYR A O 1
ATOM 1727 N N . PHE A 1 213 ? 10.609 -31.906 -24.078 1 98.06 213 PHE A N 1
ATOM 1728 C CA . PHE A 1 213 ? 9.766 -31.781 -22.891 1 98.06 213 PHE A CA 1
ATOM 1729 C C . PHE A 1 213 ? 10.039 -32.906 -21.906 1 98.06 213 PHE A C 1
ATOM 1731 O O . PHE A 1 213 ? 9.961 -32.719 -20.688 1 98.06 213 PHE A O 1
ATOM 1738 N N . LYS A 1 214 ? 10.281 -34.062 -22.438 1 97 214 LYS A N 1
ATOM 1739 C CA . LYS A 1 214 ? 10.656 -35.188 -21.547 1 97 214 LYS A CA 1
ATOM 1740 C C . LYS A 1 214 ? 11.922 -34.844 -20.766 1 97 214 LYS A C 1
ATOM 1742 O O . LYS A 1 214 ? 12 -35.125 -19.562 1 97 214 LYS A O 1
ATOM 1747 N N . LYS A 1 215 ? 12.836 -34.25 -21.406 1 96.88 215 LYS A N 1
ATOM 1748 C CA . LYS A 1 215 ? 14.086 -33.875 -20.766 1 96.88 215 LYS A CA 1
ATOM 1749 C C . LYS A 1 215 ? 13.859 -32.75 -19.734 1 96.88 215 LYS A C 1
ATOM 1751 O O . LYS A 1 215 ? 14.57 -32.688 -18.734 1 96.88 215 LYS A O 1
ATOM 1756 N N . LEU A 1 216 ? 12.922 -31.891 -19.984 1 97.88 216 LEU A N 1
ATOM 1757 C CA . LEU A 1 216 ? 12.609 -30.797 -19.078 1 97.88 216 LEU A CA 1
ATOM 1758 C C . LEU A 1 216 ? 11.93 -31.328 -17.812 1 97.88 216 LEU A C 1
ATOM 1760 O O . LEU A 1 216 ? 11.844 -30.609 -16.797 1 97.88 216 LEU A O 1
ATOM 1764 N N . ASN A 1 217 ? 11.43 -32.562 -17.828 1 97.5 217 ASN A N 1
ATOM 1765 C CA . ASN A 1 217 ? 10.812 -33.188 -16.672 1 97.5 217 ASN A CA 1
ATOM 1766 C C . ASN A 1 217 ? 9.656 -32.375 -16.125 1 97.5 217 ASN A C 1
ATOM 1768 O O . ASN A 1 217 ? 9.688 -31.922 -14.969 1 97.5 217 ASN A O 1
ATOM 1772 N N . ILE A 1 218 ? 8.586 -32.312 -16.828 1 98.44 218 ILE A N 1
ATOM 1773 C CA . ILE A 1 218 ? 7.426 -31.484 -16.484 1 98.44 218 ILE A CA 1
ATOM 1774 C C . ILE A 1 218 ? 6.727 -32.062 -15.258 1 98.44 218 ILE A C 1
ATOM 1776 O O . ILE A 1 218 ? 6.457 -33.281 -15.203 1 98.44 218 ILE A O 1
ATOM 1780 N N . VAL A 1 219 ? 6.469 -31.25 -14.297 1 98.25 219 VAL A N 1
ATOM 1781 C CA . VAL A 1 219 ? 5.688 -31.609 -13.117 1 98.25 219 VAL A CA 1
ATOM 1782 C C . VAL A 1 219 ? 4.48 -30.688 -12.992 1 98.25 219 VAL A C 1
ATOM 1784 O O . VAL A 1 219 ? 4.629 -29.5 -12.672 1 98.25 219 VAL A O 1
ATOM 1787 N N . PRO A 1 220 ? 3.283 -31.172 -13.203 1 98.38 220 PRO A N 1
ATOM 1788 C CA . PRO A 1 220 ? 2.094 -30.344 -12.992 1 98.38 220 PRO A CA 1
ATOM 1789 C C . PRO A 1 220 ? 1.859 -30 -11.523 1 98.38 220 PRO A C 1
ATOM 1791 O O . PRO A 1 220 ? 2.092 -30.828 -10.648 1 98.38 220 PRO A O 1
ATOM 1794 N N . VAL A 1 221 ? 1.442 -28.781 -11.258 1 98.56 221 VAL A N 1
ATOM 1795 C CA . VAL A 1 221 ? 1.122 -28.312 -9.914 1 98.56 221 VAL A CA 1
ATOM 1796 C C . VAL A 1 221 ? -0.283 -27.703 -9.891 1 98.56 221 VAL A C 1
ATOM 1798 O O . VAL A 1 221 ? -0.691 -27.047 -10.844 1 98.56 221 VAL A O 1
ATOM 1801 N N . SER A 1 222 ? -1.053 -27.969 -8.867 1 98.38 222 SER A N 1
ATOM 1802 C CA . SER A 1 222 ? -2.389 -27.406 -8.688 1 98.38 222 SER A CA 1
ATOM 1803 C C . SER A 1 222 ? -2.459 -26.547 -7.43 1 98.38 222 SER A C 1
ATOM 1805 O O . SER A 1 222 ? -2.244 -27.047 -6.32 1 98.38 222 SER A O 1
ATOM 1807 N N . PHE A 1 223 ? -2.748 -25.281 -7.594 1 98.38 223 PHE A N 1
ATOM 1808 C CA . PHE A 1 223 ? -3.021 -24.391 -6.48 1 98.38 223 PHE A CA 1
ATOM 1809 C C . PHE A 1 223 ? -4.52 -24.281 -6.223 1 98.38 223 PHE A C 1
ATOM 1811 O O . PHE A 1 223 ? -5.285 -23.938 -7.129 1 98.38 223 PHE A O 1
ATOM 1818 N N . SER A 1 224 ? -4.941 -24.547 -5.031 1 98.31 224 SER A N 1
ATOM 1819 C CA . SER A 1 224 ? -6.348 -24.484 -4.641 1 98.31 224 SER A CA 1
ATOM 1820 C C . SER A 1 224 ? -6.543 -23.609 -3.416 1 98.31 224 SER A C 1
ATOM 1822 O O . SER A 1 224 ? -6.094 -23.938 -2.32 1 98.31 224 SER A O 1
ATOM 1824 N N . TYR A 1 225 ? -7.191 -22.469 -3.625 1 98.19 225 TYR A N 1
ATOM 1825 C CA . TYR A 1 225 ? -7.621 -21.594 -2.539 1 98.19 225 TYR A CA 1
ATOM 1826 C C . TYR A 1 225 ? -9.109 -21.766 -2.256 1 98.19 225 TYR A C 1
ATOM 1828 O O . TYR A 1 225 ? -9.93 -21.719 -3.174 1 98.19 225 TYR A O 1
ATOM 1836 N N . GLU A 1 226 ? -9.438 -21.953 -1.02 1 98.56 226 GLU A N 1
ATOM 1837 C CA . GLU A 1 226 ? -10.875 -22.016 -0.747 1 98.56 226 GLU A CA 1
ATOM 1838 C C . GLU A 1 226 ? -11.562 -20.703 -1.081 1 98.56 226 GLU A C 1
ATOM 1840 O O . GLU A 1 226 ? -12.625 -20.688 -1.706 1 98.56 226 GLU A O 1
ATOM 1845 N N . TYR A 1 227 ? -10.984 -19.656 -0.646 1 97.62 227 TYR A N 1
ATOM 1846 C CA . TYR A 1 227 ? -11.398 -18.328 -1.082 1 97.62 227 TYR A CA 1
ATOM 1847 C C . TYR A 1 227 ? -10.297 -17.656 -1.898 1 97.62 227 TYR A C 1
ATOM 1849 O O . TYR A 1 227 ? -9.156 -17.531 -1.436 1 97.62 227 TYR A O 1
ATOM 1857 N N . ASP A 1 228 ? -10.602 -17.281 -3.125 1 96.5 228 ASP A N 1
ATOM 1858 C CA . ASP A 1 228 ? -9.719 -16.391 -3.881 1 96.5 228 ASP A CA 1
ATOM 1859 C C . ASP A 1 228 ? -9.727 -14.977 -3.305 1 96.5 228 ASP A C 1
ATOM 1861 O O . ASP A 1 228 ? -10.734 -14.266 -3.404 1 96.5 228 ASP A O 1
ATOM 1865 N N . PRO A 1 229 ? -8.617 -14.594 -2.803 1 92.94 229 PRO A N 1
ATOM 1866 C CA . PRO A 1 229 ? -8.617 -13.289 -2.133 1 92.94 229 PRO A CA 1
ATOM 1867 C C . PRO A 1 229 ? -8.789 -12.125 -3.104 1 92.94 229 PRO A C 1
ATOM 1869 O O . PRO A 1 229 ? -8.969 -10.984 -2.678 1 92.94 229 PRO A O 1
ATOM 1872 N N . THR A 1 230 ? -8.734 -12.383 -4.383 1 94.5 230 THR A N 1
ATOM 1873 C CA . THR A 1 230 ? -8.867 -11.328 -5.383 1 94.5 230 THR A CA 1
ATOM 1874 C C . THR A 1 230 ? -10.07 -11.578 -6.281 1 94.5 230 THR A C 1
ATOM 1876 O O . THR A 1 230 ? -10.141 -11.055 -7.398 1 94.5 230 THR A O 1
ATOM 1879 N N . ASP A 1 231 ? -10.977 -12.344 -5.832 1 95.81 231 ASP A N 1
ATOM 1880 C CA . ASP A 1 231 ? -12.125 -12.75 -6.645 1 95.81 231 ASP A CA 1
ATOM 1881 C C . ASP A 1 231 ? -12.922 -11.539 -7.113 1 95.81 231 ASP A C 1
ATOM 1883 O O . ASP A 1 231 ? -13.211 -11.406 -8.305 1 95.81 231 ASP A O 1
ATOM 1887 N N . VAL A 1 232 ? -13.234 -10.609 -6.207 1 93.06 232 VAL A N 1
ATOM 1888 C CA . VAL A 1 232 ? -14.031 -9.438 -6.551 1 93.06 232 VAL A CA 1
ATOM 1889 C C . VAL A 1 232 ? -13.258 -8.555 -7.523 1 93.06 232 VAL A C 1
ATOM 1891 O O . VAL A 1 232 ? -13.852 -7.934 -8.414 1 93.06 232 VAL A O 1
ATOM 1894 N N . LEU A 1 233 ? -11.969 -8.5 -7.391 1 91.88 233 LEU A N 1
ATOM 1895 C CA . LEU A 1 233 ? -11.125 -7.664 -8.234 1 91.88 233 LEU A CA 1
ATOM 1896 C C . LEU A 1 233 ? -11.062 -8.211 -9.656 1 91.88 233 LEU A C 1
ATOM 1898 O O . LEU A 1 233 ? -10.633 -7.508 -10.578 1 91.88 233 LEU A O 1
ATOM 1902 N N . LYS A 1 234 ? -11.438 -9.391 -9.836 1 94.62 234 LYS A N 1
ATOM 1903 C CA . LYS A 1 234 ? -11.438 -10.016 -11.148 1 94.62 234 LYS A CA 1
ATOM 1904 C C . LYS A 1 234 ? -12.734 -9.734 -11.898 1 94.62 234 LYS A C 1
ATOM 1906 O O . LYS A 1 234 ? -12.82 -9.93 -13.109 1 94.62 234 LYS A O 1
ATOM 1911 N N . MET A 1 235 ? -13.742 -9.234 -11.242 1 93.56 235 MET A N 1
ATOM 1912 C CA . MET A 1 235 ? -15.094 -9.125 -11.773 1 93.56 235 MET A CA 1
ATOM 1913 C C . MET A 1 235 ? -15.148 -8.117 -12.922 1 93.56 235 MET A C 1
ATOM 1915 O O . MET A 1 235 ? -15.797 -8.375 -13.938 1 93.56 235 MET A O 1
ATOM 1919 N N . PRO A 1 236 ? -14.469 -6.957 -12.805 1 90.81 236 PRO A N 1
ATOM 1920 C CA . PRO A 1 236 ? -14.562 -5.992 -13.898 1 90.81 236 PRO A CA 1
ATOM 1921 C C . PRO A 1 236 ? -14.125 -6.582 -15.242 1 90.81 236 PRO A C 1
ATOM 1923 O O . PRO A 1 236 ? -14.805 -6.387 -16.25 1 90.81 236 PRO A O 1
ATOM 1926 N N . GLU A 1 237 ? -13.055 -7.27 -15.242 1 90.94 237 GLU A N 1
ATOM 1927 C CA . GLU A 1 237 ? -12.594 -7.898 -16.469 1 90.94 237 GLU A CA 1
ATOM 1928 C C . GLU A 1 237 ? -13.578 -8.961 -16.953 1 90.94 237 GLU A C 1
ATOM 1930 O O . GLU A 1 237 ? -13.836 -9.086 -18.156 1 90.94 237 GLU A O 1
ATOM 1935 N N . LEU A 1 238 ? -14.125 -9.766 -16.062 1 93.25 238 LEU A N 1
ATOM 1936 C CA . LEU A 1 238 ? -15.102 -10.797 -16.406 1 93.25 238 LEU A CA 1
ATOM 1937 C C . LEU A 1 238 ? -16.359 -10.172 -16.984 1 93.25 238 LEU A C 1
ATOM 1939 O O . LEU A 1 238 ? -16.922 -10.688 -17.969 1 93.25 238 LEU A O 1
ATOM 1943 N N . MET A 1 239 ? -16.766 -9.109 -16.391 1 93.12 239 MET A N 1
ATOM 1944 C CA . MET A 1 239 ? -17.969 -8.414 -16.859 1 93.12 239 MET A CA 1
ATOM 1945 C C . MET A 1 239 ? -17.75 -7.836 -18.25 1 93.12 239 MET A C 1
ATOM 1947 O O . MET A 1 239 ? -18.625 -7.91 -19.109 1 93.12 239 MET A O 1
ATOM 1951 N N . ALA A 1 240 ? -16.594 -7.23 -18.422 1 92.25 240 ALA A N 1
ATOM 1952 C CA . ALA A 1 240 ? -16.266 -6.691 -19.734 1 92.25 240 ALA A CA 1
ATOM 1953 C C . ALA A 1 240 ? -16.297 -7.789 -20.797 1 92.25 240 ALA A C 1
ATOM 1955 O O . ALA A 1 240 ? -16.828 -7.586 -21.891 1 92.25 240 ALA A O 1
ATOM 1956 N N . LYS A 1 241 ? -15.75 -8.906 -20.547 1 90.5 241 LYS A N 1
ATOM 1957 C CA . LYS A 1 241 ? -15.742 -10.039 -21.453 1 90.5 241 LYS A CA 1
ATOM 1958 C C . LYS A 1 241 ? -17.156 -10.5 -21.781 1 90.5 241 LYS A C 1
ATOM 1960 O O . LYS A 1 241 ? -17.484 -10.781 -22.938 1 90.5 241 LYS A O 1
ATOM 1965 N N . SER A 1 242 ? -17.938 -10.562 -20.781 1 89.81 242 SER A N 1
ATOM 1966 C CA . SER A 1 242 ? -19.312 -10.992 -20.953 1 89.81 242 SER A CA 1
ATOM 1967 C C . SER A 1 242 ? -20.094 -10.023 -21.844 1 89.81 242 SER A C 1
ATOM 1969 O O . SER A 1 242 ? -21.031 -10.422 -22.531 1 89.81 242 SER A O 1
ATOM 1971 N N . ARG A 1 243 ? -19.656 -8.828 -21.797 1 90.44 243 ARG A N 1
ATOM 1972 C CA . ARG A 1 243 ? -20.328 -7.801 -22.594 1 90.44 243 ARG A CA 1
ATOM 1973 C C . ARG A 1 243 ? -19.578 -7.531 -23.891 1 90.44 243 ARG A C 1
ATOM 1975 O O . ARG A 1 243 ? -19.891 -6.594 -24.625 1 90.44 243 ARG A O 1
ATOM 1982 N N . SER A 1 244 ? -18.531 -8.297 -24.141 1 90.44 244 SER A N 1
ATOM 1983 C CA . SER A 1 244 ? -17.703 -8.148 -25.328 1 90.44 244 SER A CA 1
ATOM 1984 C C . SER A 1 244 ? -17.109 -6.742 -25.422 1 90.44 244 SER A C 1
ATOM 1986 O O . SER A 1 244 ? -17.109 -6.121 -26.484 1 90.44 244 SER A O 1
ATOM 1988 N N . GLU A 1 245 ? -16.766 -6.281 -24.281 1 89.25 245 GLU A N 1
ATOM 1989 C CA . GLU A 1 245 ? -16.078 -4.996 -24.188 1 89.25 245 GLU A CA 1
ATOM 1990 C C . GLU A 1 245 ? -14.586 -5.184 -23.906 1 89.25 245 GLU A C 1
ATOM 1992 O O . GLU A 1 245 ? -14.18 -6.188 -23.312 1 89.25 245 GLU A O 1
ATOM 1997 N N . VAL A 1 246 ? -13.883 -4.211 -24.375 1 88.5 246 VAL A N 1
ATOM 1998 C CA . VAL A 1 246 ? -12.445 -4.23 -24.094 1 88.5 246 VAL A CA 1
ATOM 1999 C C . VAL A 1 246 ? -12.188 -3.738 -22.672 1 88.5 246 VAL A C 1
ATOM 2001 O O . VAL A 1 246 ? -12.695 -2.691 -22.266 1 88.5 246 VAL A O 1
ATOM 2004 N N . TYR A 1 247 ? -11.477 -4.523 -21.922 1 87.25 247 TYR A N 1
ATOM 2005 C CA . TYR A 1 247 ? -11.109 -4.137 -20.562 1 87.25 247 TYR A CA 1
ATOM 2006 C C . TYR A 1 247 ? -9.758 -3.432 -20.547 1 87.25 247 TYR A C 1
ATOM 2008 O O . TYR A 1 247 ? -8.766 -3.961 -21.047 1 87.25 247 TYR A O 1
ATOM 2016 N N . VAL A 1 248 ? -9.703 -2.18 -20.031 1 82.5 248 VAL A N 1
ATOM 2017 C CA . VAL A 1 248 ? -8.461 -1.422 -19.891 1 82.5 248 VAL A CA 1
ATOM 2018 C C . VAL A 1 248 ? -8.062 -1.356 -18.422 1 82.5 248 VAL A C 1
ATOM 2020 O O . VAL A 1 248 ? -8.797 -0.808 -17.594 1 82.5 248 VAL A O 1
ATOM 2023 N N . LYS A 1 249 ? -6.836 -1.862 -18.094 1 79.31 249 LYS A N 1
ATOM 2024 C CA . LYS A 1 249 ? -6.34 -1.91 -16.719 1 79.31 249 LYS A CA 1
ATOM 2025 C C . LYS A 1 249 ? -5.918 -0.524 -16.25 1 79.31 249 LYS A C 1
ATOM 2027 O O . LYS A 1 249 ? -5.301 0.238 -16.984 1 79.31 249 LYS A O 1
ATOM 2032 N N . GLN A 1 250 ? -6.16 -0.323 -14.977 1 73.19 250 GLN A N 1
ATOM 2033 C CA . GLN A 1 250 ? -5.676 0.907 -14.359 1 73.19 250 GLN A CA 1
ATOM 2034 C C . GLN A 1 250 ? -4.273 0.722 -13.789 1 73.19 250 GLN A C 1
ATOM 2036 O O . GLN A 1 250 ? -3.889 -0.39 -13.422 1 73.19 250 GLN A O 1
ATOM 2041 N N . ASP A 1 251 ? -3.492 1.794 -13.719 1 65.38 251 ASP A N 1
ATOM 2042 C CA . ASP A 1 251 ? -2.084 1.784 -13.336 1 65.38 251 ASP A CA 1
ATOM 2043 C C . ASP A 1 251 ? -1.897 1.182 -11.945 1 65.38 251 ASP A C 1
ATOM 2045 O O . ASP A 1 251 ? -0.932 0.454 -11.703 1 65.38 251 ASP A O 1
ATOM 2049 N N . ASN A 1 252 ? -2.857 1.336 -11.039 1 74.12 252 ASN A N 1
ATOM 2050 C CA . ASN A 1 252 ? -2.627 0.877 -9.672 1 74.12 252 ASN A CA 1
ATOM 2051 C C . ASN A 1 252 ? -3.354 -0.435 -9.391 1 74.12 252 ASN A C 1
ATOM 2053 O O . ASN A 1 252 ? -3.369 -0.91 -8.258 1 74.12 252 ASN A O 1
ATOM 2057 N N . GLU A 1 253 ? -3.76 -1.041 -10.375 1 79.38 253 GLU A N 1
ATOM 2058 C CA . GLU A 1 253 ? -4.574 -2.24 -10.211 1 79.38 253 GLU A CA 1
ATOM 2059 C C . GLU A 1 253 ? -3.738 -3.408 -9.695 1 79.38 253 GLU A C 1
ATOM 2061 O O . GLU A 1 253 ? -4.168 -4.145 -8.805 1 79.38 253 GLU A O 1
ATOM 2066 N N . ASP A 1 254 ? -2.555 -3.525 -10.219 1 79.69 254 ASP A N 1
ATOM 2067 C CA . ASP A 1 254 ? -1.702 -4.645 -9.82 1 79.69 254 ASP A CA 1
ATOM 2068 C C . ASP A 1 254 ? -1.287 -4.523 -8.359 1 79.69 254 ASP A C 1
ATOM 2070 O O . ASP A 1 254 ? -1.257 -5.52 -7.633 1 79.69 254 ASP A O 1
ATOM 2074 N N . PHE A 1 255 ? -1.08 -3.391 -8.016 1 80.12 255 PHE A N 1
ATOM 2075 C CA . PHE A 1 255 ? -0.681 -3.178 -6.629 1 80.12 255 PHE A CA 1
ATOM 2076 C C . PHE A 1 255 ? -1.822 -3.523 -5.68 1 80.12 255 PHE A C 1
ATOM 2078 O O . PHE A 1 255 ? -1.609 -4.18 -4.66 1 80.12 255 PHE A O 1
ATOM 2085 N N . ASN A 1 256 ? -2.963 -3.078 -6.012 1 83.75 256 ASN A N 1
ATOM 2086 C CA . ASN A 1 256 ? -4.145 -3.412 -5.223 1 83.75 256 ASN A CA 1
ATOM 2087 C C . ASN A 1 256 ? -4.367 -4.922 -5.16 1 83.75 256 ASN A C 1
ATOM 2089 O O . ASN A 1 256 ? -4.738 -5.457 -4.113 1 83.75 256 ASN A O 1
ATOM 2093 N N . THR A 1 257 ? -4.125 -5.531 -6.25 1 88.94 257 THR A N 1
ATOM 2094 C CA . THR A 1 257 ? -4.297 -6.977 -6.328 1 88.94 257 THR A CA 1
ATOM 2095 C C . THR A 1 257 ? -3.283 -7.688 -5.438 1 88.94 257 THR A C 1
ATOM 2097 O O . THR A 1 257 ? -3.619 -8.664 -4.758 1 88.94 257 THR A O 1
ATOM 2100 N N . ILE A 1 258 ? -2.09 -7.195 -5.391 1 89.25 258 ILE A N 1
ATOM 2101 C CA . ILE A 1 258 ? -1.036 -7.801 -4.582 1 89.25 258 ILE A CA 1
ATOM 2102 C C . ILE A 1 258 ? -1.38 -7.668 -3.102 1 89.25 258 ILE A C 1
ATOM 2104 O O . ILE A 1 258 ? -1.332 -8.648 -2.355 1 89.25 258 ILE A O 1
ATOM 2108 N N . ILE A 1 259 ? -1.816 -6.52 -2.75 1 89.38 259 ILE A N 1
ATOM 2109 C CA . ILE A 1 259 ? -2.146 -6.293 -1.348 1 89.38 259 ILE A CA 1
ATOM 2110 C C . ILE A 1 259 ? -3.336 -7.164 -0.95 1 89.38 259 ILE A C 1
ATOM 2112 O O . ILE A 1 259 ? -3.338 -7.77 0.125 1 89.38 259 ILE A O 1
ATOM 2116 N N . ASN A 1 260 ? -4.336 -7.25 -1.782 1 92.94 260 ASN A N 1
ATOM 2117 C CA . ASN A 1 260 ? -5.484 -8.117 -1.522 1 92.94 260 ASN A CA 1
ATOM 2118 C C . ASN A 1 260 ? -5.07 -9.578 -1.426 1 92.94 260 ASN A C 1
ATOM 2120 O O . ASN A 1 260 ? -5.602 -10.328 -0.601 1 92.94 260 ASN A O 1
ATOM 2124 N N . GLY A 1 261 ? -4.16 -9.93 -2.305 1 95 261 GLY A N 1
ATOM 2125 C CA . GLY A 1 261 ? -3.643 -11.289 -2.232 1 95 261 GLY A CA 1
ATOM 2126 C C . GLY A 1 261 ? -2.988 -11.602 -0.902 1 95 261 GLY A C 1
ATOM 2127 O O . GLY A 1 261 ? -3.162 -12.703 -0.365 1 95 261 GLY A O 1
ATOM 2128 N N . ILE A 1 262 ? -2.328 -10.68 -0.321 1 94.25 262 ILE A N 1
ATOM 2129 C CA . ILE A 1 262 ? -1.562 -10.867 0.908 1 94.25 262 ILE A CA 1
ATOM 2130 C C . ILE A 1 262 ? -2.5 -10.812 2.111 1 94.25 262 ILE A C 1
ATOM 2132 O O . ILE A 1 262 ? -2.459 -11.688 2.977 1 94.25 262 ILE A O 1
ATOM 2136 N N . MET A 1 263 ? -3.426 -9.867 2.07 1 94.19 263 MET A N 1
ATOM 2137 C CA . MET A 1 263 ? -4.16 -9.586 3.301 1 94.19 263 MET A CA 1
ATOM 2138 C C . MET A 1 263 ? -5.559 -10.195 3.254 1 94.19 263 MET A C 1
ATOM 2140 O O . MET A 1 263 ? -6.219 -10.32 4.285 1 94.19 263 MET A O 1
ATOM 2144 N N . GLY A 1 264 ? -6.059 -10.453 2.072 1 94.56 264 GLY A N 1
ATOM 2145 C CA . GLY A 1 264 ? -7.387 -11.039 1.963 1 94.56 264 GLY A CA 1
ATOM 2146 C C . GLY A 1 264 ? -7.473 -12.438 2.541 1 94.56 264 GLY A C 1
ATOM 2147 O O . GLY A 1 264 ? -6.508 -13.203 2.475 1 94.56 264 GLY A O 1
ATOM 2148 N N . GLN A 1 265 ? -8.625 -12.734 3.072 1 92.62 265 GLN A N 1
ATOM 2149 C CA . GLN A 1 265 ? -8.82 -14.039 3.691 1 92.62 265 GLN A CA 1
ATOM 2150 C C . GLN A 1 265 ? -8.891 -15.141 2.639 1 92.62 265 GLN A C 1
ATOM 2152 O O . GLN A 1 265 ? -9.633 -15.023 1.661 1 92.62 265 GLN A O 1
ATOM 2157 N N . LYS A 1 266 ? -8.141 -16.188 2.916 1 97.06 266 LYS A N 1
ATOM 2158 C CA . LYS A 1 266 ? -8.039 -17.281 1.959 1 97.06 266 LYS A CA 1
ATOM 2159 C C . LYS A 1 266 ? -8.625 -18.562 2.531 1 97.06 266 LYS A C 1
ATOM 2161 O O . LYS A 1 266 ? -8.789 -19.562 1.813 1 97.06 266 LYS A O 1
ATOM 2166 N N . LYS A 1 267 ? -8.977 -18.594 3.781 1 96.62 267 LYS A N 1
ATOM 2167 C CA . LYS A 1 267 ? -9.383 -19.797 4.492 1 96.62 267 LYS A CA 1
ATOM 2168 C C . LYS A 1 267 ? -8.359 -20.906 4.316 1 96.62 267 LYS A C 1
ATOM 2170 O O . LYS A 1 267 ? -7.176 -20.734 4.613 1 96.62 267 LYS A O 1
ATOM 2175 N N . ARG A 1 268 ? -8.766 -22.062 3.789 1 97.94 268 ARG A N 1
ATOM 2176 C CA . ARG A 1 268 ? -7.816 -23.156 3.637 1 97.94 268 ARG A CA 1
ATOM 2177 C C . ARG A 1 268 ? -7.156 -23.125 2.262 1 97.94 268 ARG A C 1
ATOM 2179 O O . ARG A 1 268 ? -7.785 -22.734 1.276 1 97.94 268 ARG A O 1
ATOM 2186 N N . ILE A 1 269 ? -5.844 -23.469 2.15 1 98.69 269 ILE A N 1
ATOM 2187 C CA . ILE A 1 269 ? -5.062 -23.516 0.921 1 98.69 269 ILE A CA 1
ATOM 2188 C C . ILE A 1 269 ? -4.445 -24.891 0.754 1 98.69 269 ILE A C 1
ATOM 2190 O O . ILE A 1 269 ? -3.971 -25.5 1.723 1 98.69 269 ILE A O 1
ATOM 2194 N N . HIS A 1 270 ? -4.453 -25.422 -0.442 1 98.69 270 HIS A N 1
ATOM 2195 C CA . HIS A 1 270 ? -3.789 -26.688 -0.745 1 98.69 270 HIS A CA 1
ATOM 2196 C C . HIS A 1 270 ? -2.941 -26.578 -2.008 1 98.69 270 HIS A C 1
ATOM 2198 O O . HIS A 1 270 ? -3.389 -26.016 -3.012 1 98.69 270 HIS A O 1
ATOM 2204 N N . VAL A 1 271 ? -1.729 -27.062 -1.954 1 98.25 271 VAL A N 1
ATOM 2205 C CA . VAL A 1 271 ? -0.842 -27.156 -3.109 1 98.25 271 VAL A CA 1
ATOM 2206 C C . VAL A 1 271 ? -0.522 -28.609 -3.404 1 98.25 271 VAL A C 1
ATOM 2208 O O . VAL A 1 271 ? 0.074 -29.297 -2.574 1 98.25 271 VAL A O 1
ATOM 2211 N N . HIS A 1 272 ? -0.937 -29.078 -4.543 1 98.19 272 HIS A N 1
ATOM 2212 C CA . HIS A 1 272 ? -0.568 -30.422 -4.984 1 98.19 272 HIS A CA 1
ATOM 2213 C C . HIS A 1 272 ? 0.581 -30.375 -5.984 1 98.19 272 HIS A C 1
ATOM 2215 O O . HIS A 1 272 ? 0.465 -29.734 -7.039 1 98.19 272 HIS A O 1
ATOM 2221 N N . ILE A 1 273 ? 1.629 -31 -5.676 1 97.94 273 ILE A N 1
ATOM 2222 C CA . ILE A 1 273 ? 2.779 -31.125 -6.562 1 97.94 273 ILE A CA 1
ATOM 2223 C C . ILE A 1 273 ? 2.861 -32.562 -7.105 1 97.94 273 ILE A C 1
ATOM 2225 O O . ILE A 1 273 ? 3.283 -33.469 -6.398 1 97.94 273 ILE A O 1
ATOM 2229 N N . ASP A 1 274 ? 2.557 -32.719 -8.352 1 97.12 274 ASP A N 1
ATOM 2230 C CA . ASP A 1 274 ? 2.365 -34.031 -8.938 1 97.12 274 ASP A CA 1
ATOM 2231 C C . ASP A 1 274 ? 3.705 -34.688 -9.281 1 97.12 274 ASP A C 1
ATOM 2233 O O . ASP A 1 274 ? 4.762 -34.094 -9.031 1 97.12 274 ASP A O 1
ATOM 2237 N N . SER A 1 275 ? 3.721 -35.969 -9.805 1 96 275 SER A N 1
ATOM 2238 C CA . SER A 1 275 ? 4.898 -36.625 -10.359 1 96 275 SER A CA 1
ATOM 2239 C C . SER A 1 275 ? 5.18 -36.156 -11.781 1 96 275 SER A C 1
ATOM 2241 O O . SER A 1 275 ? 4.277 -35.688 -12.469 1 96 275 SER A O 1
ATOM 2243 N N . PRO A 1 276 ? 6.449 -36.312 -12.195 1 97.06 276 PRO A N 1
ATOM 2244 C CA . PRO A 1 276 ? 6.746 -36 -13.594 1 97.06 276 PRO A CA 1
ATOM 2245 C C . PRO A 1 276 ? 5.887 -36.781 -14.578 1 97.06 276 PRO A C 1
ATOM 2247 O O . PRO A 1 276 ? 5.566 -37.938 -14.312 1 97.06 276 PRO A O 1
ATOM 2250 N N . ILE A 1 277 ? 5.645 -36.219 -15.742 1 98 277 ILE A N 1
ATOM 2251 C CA . ILE A 1 277 ? 4.711 -36.875 -16.656 1 98 277 ILE A CA 1
ATOM 2252 C C . ILE A 1 277 ? 5.477 -37.5 -17.828 1 98 277 ILE A C 1
ATOM 2254 O O . ILE A 1 277 ? 5.016 -37.469 -18.969 1 98 277 ILE A O 1
ATOM 2258 N N . ASN A 1 278 ? 6.621 -37.969 -17.625 1 97.38 278 ASN A N 1
ATOM 2259 C CA . ASN A 1 278 ? 7.473 -38.562 -18.656 1 97.38 278 ASN A CA 1
ATOM 2260 C C . ASN A 1 278 ? 6.844 -39.781 -19.266 1 97.38 278 ASN A C 1
ATOM 2262 O O . ASN A 1 278 ? 6.984 -40.031 -20.469 1 97.38 278 ASN A O 1
ATOM 2266 N N . ASP A 1 279 ? 6.191 -40.625 -18.516 1 97.31 279 ASP A N 1
ATOM 2267 C CA . ASP A 1 279 ? 5.527 -41.812 -19.031 1 97.31 279 ASP A CA 1
ATOM 2268 C C . ASP A 1 279 ? 4.422 -41.438 -20.016 1 97.31 279 ASP A C 1
ATOM 2270 O O . ASP A 1 279 ? 4.25 -42.094 -21.047 1 97.31 279 ASP A O 1
ATOM 2274 N N . GLU A 1 280 ? 3.668 -40.469 -19.641 1 97.81 280 GLU A N 1
ATOM 2275 C CA . GLU A 1 280 ? 2.623 -39.969 -20.531 1 97.81 280 GLU A CA 1
ATOM 2276 C C . GLU A 1 280 ? 3.217 -39.406 -21.828 1 97.81 280 GLU A C 1
ATOM 2278 O O . GLU A 1 280 ? 2.652 -39.594 -22.906 1 97.81 280 GLU A O 1
ATOM 2283 N N . ILE A 1 281 ? 4.312 -38.75 -21.688 1 97.94 281 ILE A N 1
ATOM 2284 C CA . ILE A 1 281 ? 4.98 -38.188 -22.875 1 97.94 281 ILE A CA 1
ATOM 2285 C C . ILE A 1 281 ? 5.438 -39.344 -23.781 1 97.94 281 ILE A C 1
ATOM 2287 O O . ILE A 1 281 ? 5.266 -39.281 -25 1 97.94 281 ILE A O 1
ATOM 2291 N N . ASP A 1 282 ? 5.984 -40.406 -23.234 1 97.44 282 ASP A N 1
ATOM 2292 C CA . ASP A 1 282 ? 6.387 -41.594 -24.016 1 97.44 282 ASP A CA 1
ATOM 2293 C C . ASP A 1 282 ? 5.195 -42.188 -24.75 1 97.44 282 ASP A C 1
ATOM 2295 O O . ASP A 1 282 ? 5.312 -42.594 -25.906 1 97.44 282 ASP A O 1
ATOM 2299 N N . ALA A 1 283 ? 4.121 -42.219 -24.047 1 97.62 283 ALA A N 1
ATOM 2300 C CA . ALA A 1 283 ? 2.912 -42.781 -24.656 1 97.62 283 ALA A CA 1
ATOM 2301 C C . ALA A 1 283 ? 2.463 -41.969 -25.844 1 97.62 283 ALA A C 1
ATOM 2303 O O . ALA A 1 283 ? 2 -42.5 -26.859 1 97.62 283 ALA A O 1
ATOM 2304 N N . ILE A 1 284 ? 2.549 -40.688 -25.75 1 97.56 284 ILE A N 1
ATOM 2305 C CA . ILE A 1 284 ? 2.182 -39.812 -26.844 1 97.56 284 ILE A CA 1
ATOM 2306 C C . ILE A 1 284 ? 3.117 -40.031 -28.031 1 97.56 284 ILE A C 1
ATOM 2308 O O . ILE A 1 284 ? 2.668 -40.125 -29.172 1 97.56 284 ILE A O 1
ATOM 2312 N N . LEU A 1 285 ? 4.402 -40.156 -27.781 1 95.69 285 LEU A N 1
ATOM 2313 C CA . LEU A 1 285 ? 5.406 -40.344 -28.812 1 95.69 285 LEU A CA 1
ATOM 2314 C C . LEU A 1 285 ? 5.148 -41.656 -29.562 1 95.69 285 LEU A C 1
ATOM 2316 O O . LEU A 1 285 ? 5.332 -41.719 -30.781 1 95.69 285 LEU A O 1
ATOM 2320 N N . GLN A 1 286 ? 4.719 -42.656 -28.938 1 95.56 286 GLN A N 1
ATOM 2321 C CA . GLN A 1 286 ? 4.5 -43.969 -29.5 1 95.56 286 GLN A CA 1
ATOM 2322 C C . GLN A 1 286 ? 3.332 -43.969 -30.484 1 95.56 286 GLN A C 1
ATOM 2324 O O . GLN A 1 286 ? 3.27 -44.812 -31.391 1 95.56 286 GLN A O 1
ATOM 2329 N N . LYS A 1 287 ? 2.455 -43.031 -30.312 1 94.31 287 LYS A N 1
ATOM 2330 C CA . LYS A 1 287 ? 1.295 -42.969 -31.188 1 94.31 287 LYS A CA 1
ATOM 2331 C C . LYS A 1 287 ? 1.699 -42.531 -32.594 1 94.31 287 LYS A C 1
ATOM 2333 O O . LYS A 1 287 ? 0.975 -42.781 -33.562 1 94.31 287 LYS A O 1
ATOM 2338 N N . GLY A 1 288 ? 2.768 -41.844 -32.75 1 88.44 288 GLY A N 1
ATOM 2339 C CA . GLY A 1 288 ? 3.299 -41.469 -34.062 1 88.44 288 GLY A CA 1
ATOM 2340 C C . GLY A 1 288 ? 2.494 -40.344 -34.719 1 88.44 288 GLY A C 1
ATOM 2341 O O . GLY A 1 288 ? 2.402 -40.312 -35.938 1 88.44 288 GLY A O 1
ATOM 2342 N N . GLU A 1 289 ? 1.899 -39.531 -33.938 1 91.12 289 GLU A N 1
ATOM 2343 C CA . GLU A 1 289 ? 1.091 -38.438 -34.5 1 91.12 289 GLU A CA 1
ATOM 2344 C C . GLU A 1 289 ? 1.965 -37.281 -34.938 1 91.12 289 GLU A C 1
ATOM 2346 O O . GLU A 1 289 ? 3.17 -37.25 -34.656 1 91.12 289 GLU A O 1
ATOM 2351 N N . SER A 1 290 ? 1.35 -36.281 -35.594 1 92 290 SER A N 1
ATOM 2352 C CA . SER A 1 290 ? 2.045 -35.062 -36.031 1 92 290 SER A CA 1
ATOM 2353 C C . SER A 1 290 ? 2.475 -34.219 -34.812 1 92 290 SER A C 1
ATOM 2355 O O . SER A 1 290 ? 1.937 -34.375 -33.719 1 92 290 SER A O 1
ATOM 2357 N N . GLY A 1 291 ? 3.396 -33.344 -35.031 1 90.94 291 GLY A N 1
ATOM 2358 C CA . GLY A 1 291 ? 3.914 -32.469 -34 1 90.94 291 GLY A CA 1
ATOM 2359 C C . GLY A 1 291 ? 2.834 -31.656 -33.281 1 90.94 291 GLY A C 1
ATOM 2360 O O . GLY A 1 291 ? 2.811 -31.562 -32.062 1 90.94 291 GLY A O 1
ATOM 2361 N N . ASN A 1 292 ? 2.033 -31.062 -34.062 1 93.25 292 ASN A N 1
ATOM 2362 C CA . ASN A 1 292 ? 0.96 -30.25 -33.531 1 93.25 292 ASN A CA 1
ATOM 2363 C C . ASN A 1 292 ? -0.009 -31.062 -32.688 1 93.25 292 ASN A C 1
ATOM 2365 O O . ASN A 1 292 ? -0.495 -30.594 -31.656 1 93.25 292 ASN A O 1
ATOM 2369 N N . LYS A 1 293 ? -0.343 -32.188 -33.188 1 96.06 293 LYS A N 1
ATOM 2370 C CA . LYS A 1 293 ? -1.236 -33.062 -32.438 1 96.06 293 LYS A CA 1
ATOM 2371 C C . LYS A 1 293 ? -0.573 -33.562 -31.141 1 96.06 293 LYS A C 1
ATOM 2373 O O . LYS A 1 293 ? -1.237 -33.719 -30.125 1 96.06 293 LYS A O 1
ATOM 2378 N N . GLN A 1 294 ? 0.704 -33.875 -31.156 1 96.62 294 GLN A N 1
ATOM 2379 C CA . GLN A 1 294 ? 1.456 -34.281 -29.984 1 96.62 294 GLN A CA 1
ATOM 2380 C C . GLN A 1 294 ? 1.413 -33.188 -28.906 1 96.62 294 GLN A C 1
ATOM 2382 O O . GLN A 1 294 ? 1.195 -33.469 -27.734 1 96.62 294 GLN A O 1
ATOM 2387 N N . LEU A 1 295 ? 1.588 -31.953 -29.344 1 97.19 295 LEU A N 1
ATOM 2388 C CA . LEU A 1 295 ? 1.556 -30.828 -28.422 1 97.19 295 LEU A CA 1
ATOM 2389 C C . LEU A 1 295 ? 0.173 -30.688 -27.797 1 97.19 295 LEU A C 1
ATOM 2391 O O . LEU A 1 295 ? 0.053 -30.375 -26.594 1 97.19 295 LEU A O 1
ATOM 2395 N N . GLN A 1 296 ? -0.82 -30.859 -28.609 1 97.5 296 GLN A N 1
ATOM 2396 C CA . GLN A 1 296 ? -2.178 -30.797 -28.078 1 97.5 296 GLN A CA 1
ATOM 2397 C C . GLN A 1 296 ? -2.416 -31.875 -27.031 1 97.5 296 GLN A C 1
ATOM 2399 O O . GLN A 1 296 ? -3.041 -31.641 -26 1 97.5 296 GLN A O 1
ATOM 2404 N N . GLU A 1 297 ? -2 -33.031 -27.312 1 97.75 297 GLU A N 1
ATOM 2405 C CA . GLU A 1 297 ? -2.143 -34.156 -26.375 1 97.75 297 GLU A CA 1
ATOM 2406 C C . GLU A 1 297 ? -1.392 -33.844 -25.078 1 97.75 297 GLU A C 1
ATOM 2408 O O . GLU A 1 297 ? -1.848 -34.219 -23.984 1 97.75 297 GLU A O 1
ATOM 2413 N N . LEU A 1 298 ? -0.219 -33.281 -25.188 1 98.31 298 LEU A N 1
ATOM 2414 C CA . LEU A 1 298 ? 0.526 -32.875 -24 1 98.31 298 LEU A CA 1
ATOM 2415 C C . LEU A 1 298 ? -0.254 -31.875 -23.172 1 98.31 298 LEU A C 1
ATOM 2417 O O . LEU A 1 298 ? -0.294 -31.969 -21.938 1 98.31 298 LEU A O 1
ATOM 2421 N N . CYS A 1 299 ? -0.853 -30.859 -23.828 1 98.44 299 CYS A N 1
ATOM 2422 C CA . CYS A 1 299 ? -1.734 -29.922 -23.141 1 98.44 299 CYS A CA 1
ATOM 2423 C C . CYS A 1 299 ? -2.811 -30.672 -22.359 1 98.44 299 CYS A C 1
ATOM 2425 O O . CYS A 1 299 ? -3.066 -30.359 -21.188 1 98.44 299 CYS A O 1
ATOM 2427 N N . ASP A 1 300 ? -3.402 -31.625 -23.016 1 97.5 300 ASP A N 1
ATOM 2428 C CA . ASP A 1 300 ? -4.492 -32.375 -22.406 1 97.5 300 ASP A CA 1
ATOM 2429 C C . ASP A 1 300 ? -4.016 -33.125 -21.172 1 97.5 300 ASP A C 1
ATOM 2431 O O . ASP A 1 300 ? -4.742 -33.25 -20.172 1 97.5 300 ASP A O 1
ATOM 2435 N N . VAL A 1 301 ? -2.859 -33.688 -21.25 1 98 301 VAL A N 1
ATOM 2436 C CA . VAL A 1 301 ? -2.295 -34.438 -20.109 1 98 301 VAL A CA 1
ATOM 2437 C C . VAL A 1 301 ? -2.078 -33.469 -18.938 1 98 301 VAL A C 1
ATOM 2439 O O . VAL A 1 301 ? -2.439 -33.781 -17.797 1 98 301 VAL A O 1
ATOM 2442 N N . ILE A 1 302 ? -1.468 -32.312 -19.188 1 98.56 302 ILE A N 1
ATOM 2443 C CA . ILE A 1 302 ? -1.211 -31.328 -18.141 1 98.56 302 ILE A CA 1
ATOM 2444 C C . ILE A 1 302 ? -2.529 -30.891 -17.516 1 98.56 302 ILE A C 1
ATOM 2446 O O . ILE A 1 302 ? -2.656 -30.859 -16.281 1 98.56 302 ILE A O 1
ATOM 2450 N N . ASP A 1 303 ? -3.514 -30.609 -18.359 1 98.25 303 ASP A N 1
ATOM 2451 C CA . ASP A 1 303 ? -4.824 -30.172 -17.875 1 98.25 303 ASP A CA 1
ATOM 2452 C C . ASP A 1 303 ? -5.461 -31.25 -17 1 98.25 303 ASP A C 1
ATOM 2454 O O . ASP A 1 303 ? -5.988 -30.953 -15.922 1 98.25 303 ASP A O 1
ATOM 2458 N N . ARG A 1 304 ? -5.434 -32.469 -17.516 1 97.62 304 ARG A N 1
ATOM 2459 C CA . ARG A 1 304 ? -6.027 -33.562 -16.75 1 97.62 304 ARG A CA 1
ATOM 2460 C C . ARG A 1 304 ? -5.383 -33.688 -15.375 1 97.62 304 ARG A C 1
ATOM 2462 O O . ARG A 1 304 ? -6.074 -33.875 -14.375 1 97.62 304 ARG A O 1
ATOM 2469 N N . ARG A 1 305 ? -4.094 -33.625 -15.305 1 97.12 305 ARG A N 1
ATOM 2470 C CA . ARG A 1 305 ? -3.375 -33.719 -14.039 1 97.12 305 ARG A CA 1
ATOM 2471 C C . ARG A 1 305 ? -3.703 -32.562 -13.117 1 97.12 305 ARG A C 1
ATOM 2473 O O . ARG A 1 305 ? -3.977 -32.75 -11.93 1 97.12 305 ARG A O 1
ATOM 2480 N N . ILE A 1 306 ? -3.697 -31.312 -13.617 1 98.12 306 ILE A N 1
ATOM 2481 C CA . ILE A 1 306 ? -3.953 -30.125 -12.812 1 98.12 306 ILE A CA 1
ATOM 2482 C C . ILE A 1 306 ? -5.387 -30.156 -12.289 1 98.12 306 ILE A C 1
ATOM 2484 O O . ILE A 1 306 ? -5.621 -29.938 -11.094 1 98.12 306 ILE A O 1
ATOM 2488 N N . ILE A 1 307 ? -6.328 -30.469 -13.148 1 98.19 307 ILE A N 1
ATOM 2489 C CA . ILE A 1 307 ? -7.746 -30.422 -12.805 1 98.19 307 ILE A CA 1
ATOM 2490 C C . ILE A 1 307 ? -8.078 -31.562 -11.852 1 98.19 307 ILE A C 1
ATOM 2492 O O . ILE A 1 307 ? -8.773 -31.375 -10.852 1 98.19 307 ILE A O 1
ATOM 2496 N N . SER A 1 308 ? -7.59 -32.781 -12.141 1 96.94 308 SER A N 1
ATOM 2497 C CA . SER A 1 308 ? -7.902 -33.938 -11.32 1 96.94 308 SER A CA 1
ATOM 2498 C C . SER A 1 308 ? -7.352 -33.781 -9.906 1 96.94 308 SER A C 1
ATOM 2500 O O . SER A 1 308 ? -7.934 -34.281 -8.945 1 96.94 308 SER A O 1
ATOM 2502 N N . ASN A 1 309 ? -6.273 -33.094 -9.773 1 96.62 309 ASN A N 1
ATOM 2503 C CA . ASN A 1 309 ? -5.617 -32.969 -8.477 1 96.62 309 ASN A CA 1
ATOM 2504 C C . ASN A 1 309 ? -5.961 -31.672 -7.785 1 96.62 309 ASN A C 1
ATOM 2506 O O . ASN A 1 309 ? -5.496 -31.406 -6.672 1 96.62 309 ASN A O 1
ATOM 2510 N N . TYR A 1 310 ? -6.746 -30.859 -8.445 1 97.94 310 TYR A N 1
ATOM 2511 C CA . TYR A 1 310 ? -7.273 -29.656 -7.797 1 97.94 310 TYR A CA 1
ATOM 2512 C C . TYR A 1 310 ? -8.156 -30.031 -6.613 1 97.94 310 TYR A C 1
ATOM 2514 O O . TYR A 1 310 ? -9.125 -30.781 -6.762 1 97.94 310 TYR A O 1
ATOM 2522 N N . LYS A 1 311 ? -7.828 -29.531 -5.465 1 98.12 311 LYS A N 1
ATOM 2523 C CA . LYS A 1 311 ? -8.672 -29.781 -4.301 1 98.12 311 LYS A CA 1
ATOM 2524 C C . LYS A 1 311 ? -9.93 -28.922 -4.336 1 98.12 311 LYS A C 1
ATOM 2526 O O . LYS A 1 311 ? -9.852 -27.703 -4.43 1 98.12 311 LYS A O 1
ATOM 2531 N N . LEU A 1 312 ? -11.055 -29.594 -4.273 1 98.5 312 LEU A N 1
ATOM 2532 C CA . LEU A 1 312 ? -12.328 -28.891 -4.184 1 98.5 312 LEU A CA 1
ATOM 2533 C C . LEU A 1 312 ? -12.695 -28.609 -2.73 1 98.5 312 LEU A C 1
ATOM 2535 O O . LEU A 1 312 ? -12.547 -29.469 -1.867 1 98.5 312 LEU A O 1
ATOM 2539 N N . TRP A 1 313 ? -13.117 -27.438 -2.5 1 98.56 313 TRP A N 1
ATOM 2540 C CA . TRP A 1 313 ? -13.492 -26.969 -1.165 1 98.56 313 TRP A CA 1
ATOM 2541 C C . TRP A 1 313 ? -15 -26.75 -1.063 1 98.56 313 TRP A C 1
ATOM 2543 O O . TRP A 1 313 ? -15.695 -26.703 -2.08 1 98.56 313 TRP A O 1
ATOM 2553 N N . PRO A 1 314 ? -15.523 -26.578 0.152 1 98.5 314 PRO A N 1
ATOM 2554 C CA . PRO A 1 314 ? -16.953 -26.281 0.316 1 98.5 314 PRO A CA 1
ATOM 2555 C C . PRO A 1 314 ? -17.422 -25.125 -0.548 1 98.5 314 PRO A C 1
ATOM 2557 O O . PRO A 1 314 ? -18.5 -25.156 -1.121 1 98.5 314 PRO A O 1
ATOM 2560 N N . SER A 1 315 ? -16.609 -24.125 -0.676 1 98.56 315 SER A N 1
ATOM 2561 C CA . SER A 1 315 ? -16.969 -22.953 -1.471 1 98.56 315 SER A CA 1
ATOM 2562 C C . SER A 1 315 ? -17.266 -23.328 -2.916 1 98.56 315 SER A C 1
ATOM 2564 O O . SER A 1 315 ? -18.172 -22.781 -3.535 1 98.56 315 SER A O 1
ATOM 2566 N N . ASN A 1 316 ? -16.484 -24.312 -3.482 1 98.69 316 ASN A N 1
ATOM 2567 C CA . ASN A 1 316 ? -16.719 -24.766 -4.848 1 98.69 316 ASN A CA 1
ATOM 2568 C C . ASN A 1 316 ? -18.062 -25.453 -4.98 1 98.69 316 ASN A C 1
ATOM 2570 O O . ASN A 1 316 ? -18.828 -25.172 -5.902 1 98.69 316 ASN A O 1
ATOM 2574 N N . TYR A 1 317 ? -18.328 -26.328 -4.086 1 98.56 317 TYR A N 1
ATOM 2575 C CA . TYR A 1 317 ? -19.578 -27.094 -4.105 1 98.56 317 TYR A CA 1
ATOM 2576 C C . TYR A 1 317 ? -20.781 -26.203 -3.857 1 98.56 317 TYR A C 1
ATOM 2578 O O . TYR A 1 317 ? -21.828 -26.359 -4.488 1 98.56 317 TYR A O 1
ATOM 2586 N N . ILE A 1 318 ? -20.656 -25.266 -2.912 1 98.5 318 ILE A N 1
ATOM 2587 C CA . ILE A 1 318 ? -21.734 -24.312 -2.613 1 98.5 318 ILE A CA 1
ATOM 2588 C C . ILE A 1 318 ? -22.062 -23.5 -3.863 1 98.5 318 ILE A C 1
ATOM 2590 O O . ILE A 1 318 ? -23.234 -23.359 -4.23 1 98.5 318 ILE A O 1
ATOM 2594 N N . ALA A 1 319 ? -21.031 -22.984 -4.52 1 98.5 319 ALA A N 1
ATOM 2595 C CA . ALA A 1 319 ? -21.234 -22.188 -5.727 1 98.5 319 ALA A CA 1
ATOM 2596 C C . ALA A 1 319 ? -21.953 -23 -6.801 1 98.5 319 ALA A C 1
ATOM 2598 O O . ALA A 1 319 ? -22.859 -22.5 -7.48 1 98.5 319 ALA A O 1
ATOM 2599 N N . PHE A 1 320 ? -21.516 -24.25 -6.977 1 98.31 320 PHE A N 1
ATOM 2600 C CA . PHE A 1 320 ? -22.156 -25.141 -7.938 1 98.31 320 PHE A CA 1
ATOM 2601 C C . PHE A 1 320 ? -23.641 -25.297 -7.625 1 98.31 320 PHE A C 1
ATOM 2603 O O . PHE A 1 320 ? -24.484 -25.141 -8.508 1 98.31 320 PHE A O 1
ATOM 2610 N N . ASP A 1 321 ? -24 -25.547 -6.379 1 97.94 321 ASP A N 1
ATOM 2611 C CA . ASP A 1 321 ? -25.375 -25.828 -5.961 1 97.94 321 ASP A CA 1
ATOM 2612 C C . ASP A 1 321 ? -26.219 -24.562 -6.027 1 97.94 321 ASP A C 1
ATOM 2614 O O . ASP A 1 321 ? -27.438 -24.641 -6.172 1 97.94 321 ASP A O 1
ATOM 2618 N N . LEU A 1 322 ? -25.609 -23.406 -5.871 1 97.06 322 LEU A N 1
ATOM 2619 C CA . LEU A 1 322 ? -26.344 -22.156 -6.004 1 97.06 322 LEU A CA 1
ATOM 2620 C C . LEU A 1 322 ? -26.656 -21.859 -7.465 1 97.06 322 LEU A C 1
ATOM 2622 O O . LEU A 1 322 ? -27.656 -21.203 -7.773 1 97.06 322 LEU A O 1
ATOM 2626 N N . LEU A 1 323 ? -25.828 -22.344 -8.367 1 96 323 LEU A N 1
ATOM 2627 C CA . LEU A 1 323 ? -25.984 -22.078 -9.797 1 96 323 LEU A CA 1
ATOM 2628 C C . LEU A 1 323 ? -26.953 -23.078 -10.438 1 96 323 LEU A C 1
ATOM 2630 O O . LEU A 1 323 ? -27.672 -22.734 -11.375 1 96 323 LEU A O 1
ATOM 2634 N N . TYR A 1 324 ? -26.859 -24.266 -9.953 1 93.19 324 TYR A N 1
ATOM 2635 C CA . TYR A 1 324 ? -27.641 -25.328 -10.586 1 93.19 324 TYR A CA 1
ATOM 2636 C C . TYR A 1 324 ? -28.641 -25.922 -9.609 1 93.19 324 TYR A C 1
ATOM 2638 O O . TYR A 1 324 ? -28.359 -26.078 -8.414 1 93.19 324 TYR A O 1
ATOM 2646 N N . PRO A 1 325 ? -29.781 -26.234 -10.055 1 87.44 325 PRO A N 1
ATOM 2647 C CA . PRO A 1 325 ? -30.812 -26.797 -9.18 1 87.44 325 PRO A CA 1
ATOM 2648 C C . PRO A 1 325 ? -30.469 -28.188 -8.656 1 87.44 325 PRO A C 1
ATOM 2650 O O . PRO A 1 325 ? -29.703 -28.906 -9.289 1 87.44 325 PRO A O 1
ATOM 2653 N N . GLY A 1 326 ? -31.047 -28.609 -7.449 1 87.56 326 GLY A N 1
ATOM 2654 C CA . GLY A 1 326 ? -31 -29.984 -7 1 87.56 326 GLY A CA 1
ATOM 2655 C C . GLY A 1 326 ? -30.078 -30.203 -5.824 1 87.56 326 GLY A C 1
ATOM 2656 O O . GLY A 1 326 ? -30.078 -31.266 -5.215 1 87.56 326 GLY A O 1
ATOM 2657 N N . GLU A 1 327 ? -29.266 -29.297 -5.406 1 89.25 327 GLU A N 1
ATOM 2658 C CA . GLU A 1 327 ? -28.344 -29.422 -4.289 1 89.25 327 GLU A CA 1
ATOM 2659 C C . GLU A 1 327 ? -27.547 -30.719 -4.367 1 89.25 327 GLU A C 1
ATOM 2661 O O . GLU A 1 327 ? -27.516 -31.484 -3.402 1 89.25 327 GLU A O 1
ATOM 2666 N N . LEU A 1 328 ? -26.953 -31.031 -5.426 1 93.25 328 LEU A N 1
ATOM 2667 C CA . LEU A 1 328 ? -26.25 -32.281 -5.738 1 93.25 328 LEU A CA 1
ATOM 2668 C C . LEU A 1 328 ? -25.109 -32.531 -4.754 1 93.25 328 LEU A C 1
ATOM 2670 O O . LEU A 1 328 ? -24.734 -33.688 -4.508 1 93.25 328 LEU A O 1
ATOM 2674 N N . PHE A 1 329 ? -24.594 -31.422 -4.137 1 97.06 329 PHE A N 1
ATOM 2675 C CA . PHE A 1 329 ? -23.406 -31.578 -3.32 1 97.06 329 PHE A CA 1
ATOM 2676 C C . PHE A 1 329 ? -23.656 -31.109 -1.893 1 97.06 329 PHE A C 1
ATOM 2678 O O . PHE A 1 329 ? -22.734 -30.625 -1.223 1 97.06 329 PHE A O 1
ATOM 2685 N N . ALA A 1 330 ? -24.828 -31.203 -1.438 1 95.94 330 ALA A N 1
ATOM 2686 C CA . ALA A 1 330 ? -25.234 -30.719 -0.117 1 95.94 330 ALA A CA 1
ATOM 2687 C C . ALA A 1 330 ? -24.438 -31.422 0.983 1 95.94 330 ALA A C 1
ATOM 2689 O O . ALA A 1 330 ? -24.219 -30.844 2.055 1 95.94 330 ALA A O 1
ATOM 2690 N N . ASN A 1 331 ? -23.922 -32.625 0.7 1 96.88 331 ASN A N 1
ATOM 2691 C CA . ASN A 1 331 ? -23.172 -33.375 1.699 1 96.88 331 ASN A CA 1
ATOM 2692 C C . ASN A 1 331 ? -21.719 -32.938 1.767 1 96.88 331 ASN A C 1
ATOM 2694 O O . ASN A 1 331 ? -20.969 -33.375 2.654 1 96.88 331 ASN A O 1
ATOM 2698 N N . GLU A 1 332 ? -21.266 -32 0.926 1 97.94 332 GLU A N 1
ATOM 2699 C CA . GLU A 1 332 ? -19.859 -31.609 0.839 1 97.94 332 GLU A CA 1
ATOM 2700 C C . GLU A 1 332 ? -19.609 -30.312 1.599 1 97.94 332 GLU A C 1
ATOM 2702 O O . GLU A 1 332 ? -18.484 -29.812 1.631 1 97.94 332 GLU A O 1
ATOM 2707 N N . TYR A 1 333 ? -20.641 -29.703 2.232 1 98.06 333 TYR A N 1
ATOM 2708 C CA . TYR A 1 333 ? -20.484 -28.469 3 1 98.06 333 TYR A CA 1
ATOM 2709 C C . TYR A 1 333 ? -21.531 -28.375 4.098 1 98.06 333 TYR A C 1
ATOM 2711 O O . TYR A 1 333 ? -22.547 -29.094 4.07 1 98.06 333 TYR A O 1
ATOM 2719 N N . THR A 1 334 ? -21.344 -27.562 5.078 1 98.06 334 THR A N 1
ATOM 2720 C CA . THR A 1 334 ? -22.297 -27.312 6.152 1 98.06 334 THR A CA 1
ATOM 2721 C C . THR A 1 334 ? -23.141 -26.078 5.855 1 98.06 334 THR A C 1
ATOM 2723 O O . THR A 1 334 ? -22.781 -25.266 4.996 1 98.06 334 THR A O 1
ATOM 2726 N N . GLU A 1 335 ? -24.219 -25.953 6.578 1 97.25 335 GLU A N 1
ATOM 2727 C CA . GLU A 1 335 ? -25.062 -24.781 6.434 1 97.25 335 GLU A CA 1
ATOM 2728 C C . GLU A 1 335 ? -24.328 -23.516 6.848 1 97.25 335 GLU A C 1
ATOM 2730 O O . GLU A 1 335 ? -24.516 -22.453 6.25 1 97.25 335 GLU A O 1
ATOM 2735 N N . ALA A 1 336 ? -23.531 -23.641 7.824 1 97.69 336 ALA A N 1
ATOM 2736 C CA . ALA A 1 336 ? -22.734 -22.5 8.281 1 97.69 336 ALA A CA 1
ATOM 2737 C C . ALA A 1 336 ? -21.766 -22.031 7.191 1 97.69 336 ALA A C 1
ATOM 2739 O O . ALA A 1 336 ? -21.609 -20.828 6.969 1 97.69 336 ALA A O 1
ATOM 2740 N N . GLU A 1 337 ? -21.141 -22.953 6.539 1 97.69 337 GLU A N 1
ATOM 2741 C CA . GLU A 1 337 ? -20.219 -22.625 5.449 1 97.69 337 GLU A CA 1
ATOM 2742 C C . GLU A 1 337 ? -20.953 -21.969 4.289 1 97.69 337 GLU A C 1
ATOM 2744 O O . GLU A 1 337 ? -20.438 -21.031 3.676 1 97.69 337 GLU A O 1
ATOM 2749 N N . LYS A 1 338 ? -22.125 -22.469 4.008 1 97.88 338 LYS A N 1
ATOM 2750 C CA . LYS A 1 338 ? -22.938 -21.891 2.941 1 97.88 338 LYS A CA 1
ATOM 2751 C C . LYS A 1 338 ? -23.312 -20.438 3.262 1 97.88 338 LYS A C 1
ATOM 2753 O O . LYS A 1 338 ? -23.203 -19.562 2.402 1 97.88 338 LYS A O 1
ATOM 2758 N N . GLN A 1 339 ? -23.719 -20.172 4.438 1 97.62 339 GLN A N 1
ATOM 2759 C CA . GLN A 1 339 ? -24.094 -18.828 4.855 1 97.62 339 GLN A CA 1
ATOM 2760 C C . GLN A 1 339 ? -22.906 -17.875 4.773 1 97.62 339 GLN A C 1
ATOM 2762 O O . GLN A 1 339 ? -23.047 -16.734 4.344 1 97.62 339 GLN A O 1
ATOM 2767 N N . ASP A 1 340 ? -21.797 -18.375 5.184 1 96.12 340 ASP A N 1
ATOM 2768 C CA . ASP A 1 340 ? -20.578 -17.578 5.109 1 96.12 340 ASP A CA 1
ATOM 2769 C C . ASP A 1 340 ? -20.25 -17.203 3.664 1 96.12 340 ASP A C 1
ATOM 2771 O O . ASP A 1 340 ? -19.891 -16.062 3.373 1 96.12 340 ASP A O 1
ATOM 2775 N N . PHE A 1 341 ? -20.344 -18.156 2.828 1 97.56 341 PHE A N 1
ATOM 2776 C CA . PHE A 1 341 ? -20.047 -17.938 1.419 1 97.56 341 PHE A CA 1
ATOM 2777 C C . PHE A 1 341 ? -21 -16.938 0.806 1 97.56 341 PHE A C 1
ATOM 2779 O O . PHE A 1 341 ? -20.578 -16.016 0.091 1 97.56 341 PHE A O 1
ATOM 2786 N N . VAL A 1 342 ? -22.266 -17.078 1.109 1 97.31 342 VAL A N 1
ATOM 2787 C CA . VAL A 1 342 ? -23.281 -16.188 0.573 1 97.31 342 VAL A CA 1
ATOM 2788 C C . VAL A 1 342 ? -23.078 -14.773 1.113 1 97.31 342 VAL A C 1
ATOM 2790 O O . VAL A 1 342 ? -23.234 -13.797 0.377 1 97.31 342 VAL A O 1
ATOM 2793 N N . ALA A 1 343 ? -22.75 -14.695 2.348 1 94.81 343 ALA A N 1
ATOM 2794 C CA . ALA A 1 343 ? -22.484 -13.391 2.951 1 94.81 343 ALA A CA 1
ATOM 2795 C C . ALA A 1 343 ? -21.312 -12.695 2.27 1 94.81 343 ALA A C 1
ATOM 2797 O O . ALA A 1 343 ? -21.359 -11.5 1.993 1 94.81 343 ALA A O 1
ATOM 2798 N N . ARG A 1 344 ? -20.312 -13.438 2.062 1 93.75 344 ARG A N 1
ATOM 2799 C CA . ARG A 1 344 ? -19.125 -12.914 1.387 1 93.75 344 ARG A CA 1
ATOM 2800 C C . ARG A 1 344 ? -19.469 -12.469 -0.033 1 93.75 344 ARG A C 1
ATOM 2802 O O . ARG A 1 344 ? -19.047 -11.398 -0.471 1 93.75 344 ARG A O 1
ATOM 2809 N N . MET A 1 345 ? -20.188 -13.273 -0.712 1 96 345 MET A N 1
ATOM 2810 C CA . MET A 1 345 ? -20.625 -12.961 -2.072 1 96 345 MET A CA 1
ATOM 2811 C C . MET A 1 345 ? -21.422 -11.672 -2.105 1 96 345 MET A C 1
ATOM 2813 O O . MET A 1 345 ? -21.188 -10.805 -2.947 1 96 345 MET A O 1
ATOM 2817 N N . ASN A 1 346 ? -22.297 -11.516 -1.176 1 94.62 346 ASN A N 1
ATOM 2818 C CA . ASN A 1 346 ? -23.188 -10.352 -1.123 1 94.62 346 ASN A CA 1
ATOM 2819 C C . ASN A 1 346 ? -22.406 -9.07 -0.83 1 94.62 346 ASN A C 1
ATOM 2821 O O . ASN A 1 346 ? -22.812 -7.984 -1.248 1 94.62 346 ASN A O 1
ATOM 2825 N N . LYS A 1 347 ? -21.359 -9.227 -0.218 1 88.19 347 LYS A N 1
ATOM 2826 C CA . LYS A 1 347 ? -20.531 -8.07 0.105 1 88.19 347 LYS A CA 1
ATOM 2827 C C . LYS A 1 347 ? -19.75 -7.598 -1.118 1 88.19 347 LYS A C 1
ATOM 2829 O O . LYS A 1 347 ? -19.469 -6.406 -1.256 1 88.19 347 LYS A O 1
ATOM 2834 N N . GLY A 1 348 ? -19.453 -8.469 -1.969 1 89.25 348 GLY A N 1
ATOM 2835 C CA . GLY A 1 348 ? -18.516 -8.148 -3.043 1 89.25 348 GLY A CA 1
ATOM 2836 C C . GLY A 1 348 ? -19.203 -7.945 -4.383 1 89.25 348 GLY A C 1
ATOM 2837 O O . GLY A 1 348 ? -18.656 -7.312 -5.281 1 89.25 348 GLY A O 1
ATOM 2838 N N . VAL A 1 349 ? -20.344 -8.492 -4.5 1 92.56 349 VAL A N 1
ATOM 2839 C CA . VAL A 1 349 ? -20.984 -8.492 -5.805 1 92.56 349 VAL A CA 1
ATOM 2840 C C . VAL A 1 349 ? -22.438 -8.016 -5.668 1 92.56 349 VAL A C 1
ATOM 2842 O O . VAL A 1 349 ? -23.109 -8.328 -4.684 1 92.56 349 VAL A O 1
ATOM 2845 N N . ASP A 1 350 ? -22.859 -7.195 -6.672 1 92.56 350 ASP A N 1
ATOM 2846 C CA . ASP A 1 350 ? -24.266 -6.863 -6.766 1 92.56 350 ASP A CA 1
ATOM 2847 C C . ASP A 1 350 ? -25.094 -8.062 -7.246 1 92.56 350 ASP A C 1
ATOM 2849 O O . ASP A 1 350 ? -25.203 -8.297 -8.453 1 92.56 350 ASP A O 1
ATOM 2853 N N . THR A 1 351 ? -25.766 -8.672 -6.348 1 92 351 THR A N 1
ATOM 2854 C CA . THR A 1 351 ? -26.438 -9.93 -6.641 1 92 351 THR A CA 1
ATOM 2855 C C . THR A 1 351 ? -27.734 -9.68 -7.418 1 92 351 THR A C 1
ATOM 2857 O O . THR A 1 351 ? -28.328 -10.617 -7.945 1 92 351 THR A O 1
ATOM 2860 N N . SER A 1 352 ? -28.125 -8.406 -7.5 1 94 352 SER A N 1
ATOM 2861 C CA . SER A 1 352 ? -29.281 -8.078 -8.336 1 94 352 SER A CA 1
ATOM 2862 C C . SER A 1 352 ? -28.906 -8.102 -9.812 1 94 352 SER A C 1
ATOM 2864 O O . SER A 1 352 ? -29.781 -8.188 -10.68 1 94 352 SER A O 1
ATOM 2866 N N . ASP A 1 353 ? -27.656 -7.953 -10.094 1 94.75 353 ASP A N 1
ATOM 2867 C CA . ASP A 1 353 ? -27.141 -8.141 -11.453 1 94.75 353 ASP A CA 1
ATOM 2868 C C . ASP A 1 353 ? -26.891 -9.617 -11.742 1 94.75 353 ASP A C 1
ATOM 2870 O O . ASP A 1 353 ? -25.859 -10.164 -11.352 1 94.75 353 ASP A O 1
ATOM 2874 N N . VAL A 1 354 ? -27.672 -10.203 -12.555 1 94.25 354 VAL A N 1
ATOM 2875 C CA . VAL A 1 354 ? -27.672 -11.641 -12.797 1 94.25 354 VAL A CA 1
ATOM 2876 C C . VAL A 1 354 ? -26.359 -12.055 -13.445 1 94.25 354 VAL A C 1
ATOM 2878 O O . VAL A 1 354 ? -25.812 -13.117 -13.133 1 94.25 354 VAL A O 1
ATOM 2881 N N . VAL A 1 355 ? -25.891 -11.25 -14.344 1 95.19 355 VAL A N 1
ATOM 2882 C CA . VAL A 1 355 ? -24.641 -11.562 -15.047 1 95.19 355 VAL A CA 1
ATOM 2883 C C . VAL A 1 355 ? -23.469 -11.547 -14.07 1 95.19 355 VAL A C 1
ATOM 2885 O O . VAL A 1 355 ? -22.609 -12.422 -14.117 1 95.19 355 VAL A O 1
ATOM 2888 N N . ALA A 1 356 ? -23.438 -10.578 -13.18 1 96 356 ALA A N 1
ATOM 2889 C CA . ALA A 1 356 ? -22.391 -10.484 -12.164 1 96 356 ALA A CA 1
ATOM 2890 C C . ALA A 1 356 ? -22.438 -11.688 -11.227 1 96 356 ALA A C 1
ATOM 2892 O O . ALA A 1 356 ? -21.391 -12.273 -10.906 1 96 356 ALA A O 1
ATOM 2893 N N . LEU A 1 357 ? -23.625 -12 -10.828 1 96.56 357 LEU A N 1
ATOM 2894 C CA . LEU A 1 357 ? -23.812 -13.133 -9.93 1 96.56 357 LEU A CA 1
ATOM 2895 C C . LEU A 1 357 ? -23.344 -14.422 -10.578 1 96.56 357 LEU A C 1
ATOM 2897 O O . LEU A 1 357 ? -22.609 -15.203 -9.969 1 96.56 357 LEU A O 1
ATOM 2901 N N . GLU A 1 358 ? -23.703 -14.68 -11.781 1 96.69 358 GLU A N 1
ATOM 2902 C CA . GLU A 1 358 ? -23.344 -15.898 -12.5 1 96.69 358 GLU A CA 1
ATOM 2903 C C . GLU A 1 358 ? -21.828 -15.992 -12.688 1 96.69 358 GLU A C 1
ATOM 2905 O O . GLU A 1 358 ? -21.25 -17.078 -12.531 1 96.69 358 GLU A O 1
ATOM 2910 N N . ASN A 1 359 ? -21.25 -14.883 -13.07 1 96.81 359 ASN A N 1
ATOM 2911 C CA . ASN A 1 359 ? -19.797 -14.875 -13.266 1 96.81 359 ASN A CA 1
ATOM 2912 C C . ASN A 1 359 ? -19.062 -15.188 -11.969 1 96.81 359 ASN A C 1
ATOM 2914 O O . ASN A 1 359 ? -18.094 -15.953 -11.969 1 96.81 359 ASN A O 1
ATOM 2918 N N . PHE A 1 360 ? -19.516 -14.594 -10.906 1 97.75 360 PHE A N 1
ATOM 2919 C CA . PHE A 1 360 ? -18.875 -14.844 -9.617 1 97.75 360 PHE A CA 1
ATOM 2920 C C . PHE A 1 360 ? -19.016 -16.312 -9.219 1 97.75 360 PHE A C 1
ATOM 2922 O O . PHE A 1 360 ? -18.031 -16.938 -8.828 1 97.75 360 PHE A O 1
ATOM 2929 N N . LEU A 1 361 ? -20.203 -16.828 -9.297 1 98.06 361 LEU A N 1
ATOM 2930 C CA . LEU A 1 361 ? -20.453 -18.203 -8.906 1 98.06 361 LEU A CA 1
ATOM 2931 C C . LEU A 1 361 ? -19.688 -19.172 -9.805 1 98.06 361 LEU A C 1
ATOM 2933 O O . LEU A 1 361 ? -19.172 -20.188 -9.336 1 98.06 361 LEU A O 1
ATOM 2937 N N . ASN A 1 362 ? -19.562 -18.891 -11.062 1 97.81 362 ASN A N 1
ATOM 2938 C CA . ASN A 1 362 ? -18.844 -19.75 -12 1 97.81 362 ASN A CA 1
ATOM 2939 C C . ASN A 1 362 ? -17.359 -19.828 -11.648 1 97.81 362 ASN A C 1
ATOM 2941 O O . ASN A 1 362 ? -16.734 -20.875 -11.852 1 97.81 362 ASN A O 1
ATOM 2945 N N . MET A 1 363 ? -16.828 -18.781 -11.188 1 97.62 363 MET A N 1
ATOM 2946 C CA . MET A 1 363 ? -15.438 -18.766 -10.773 1 97.62 363 MET A CA 1
ATOM 2947 C C . MET A 1 363 ? -15.141 -19.891 -9.797 1 97.62 363 MET A C 1
ATOM 2949 O O . MET A 1 363 ? -14.07 -20.5 -9.844 1 97.62 363 MET A O 1
ATOM 2953 N N . TYR A 1 364 ? -16.109 -20.188 -8.914 1 98.38 364 TYR A N 1
ATOM 2954 C CA . TYR A 1 364 ? -15.945 -21.203 -7.883 1 98.38 364 TYR A CA 1
ATOM 2955 C C . TYR A 1 364 ? -16.547 -22.531 -8.328 1 98.38 364 TYR A C 1
ATOM 2957 O O . TYR A 1 364 ? -16.078 -23.609 -7.906 1 98.38 364 TYR A O 1
ATOM 2965 N N . ALA A 1 365 ? -17.5 -22.562 -9.203 1 98.44 365 ALA A N 1
ATOM 2966 C CA . ALA A 1 365 ? -18.234 -23.766 -9.602 1 98.44 365 ALA A CA 1
ATOM 2967 C C . ALA A 1 365 ? -17.5 -24.5 -10.727 1 98.44 365 ALA A C 1
ATOM 2969 O O . ALA A 1 365 ? -17.562 -25.719 -10.82 1 98.44 365 ALA A O 1
ATOM 2970 N N . ASN A 1 366 ? -16.828 -23.781 -11.57 1 98.38 366 ASN A N 1
ATOM 2971 C CA . ASN A 1 366 ? -16.219 -24.359 -12.773 1 98.38 366 ASN A CA 1
ATOM 2972 C C . ASN A 1 366 ? -15.211 -25.438 -12.422 1 98.38 366 ASN A C 1
ATOM 2974 O O . ASN A 1 366 ? -15.109 -26.453 -13.117 1 98.38 366 ASN A O 1
ATOM 2978 N N . PRO A 1 367 ? -14.445 -25.25 -11.336 1 98.38 367 PRO A N 1
ATOM 2979 C CA . PRO A 1 367 ? -13.547 -26.344 -10.969 1 98.38 367 PRO A CA 1
ATOM 2980 C C . PRO A 1 367 ? -14.289 -27.656 -10.711 1 98.38 367 PRO A C 1
ATOM 2982 O O . PRO A 1 367 ? -13.773 -28.734 -11.016 1 98.38 367 PRO A O 1
ATOM 2985 N N . VAL A 1 368 ? -15.469 -27.594 -10.156 1 98 368 VAL A N 1
ATOM 2986 C CA . VAL A 1 368 ? -16.281 -28.781 -9.93 1 98 368 VAL A CA 1
ATOM 2987 C C . VAL A 1 368 ? -16.703 -29.391 -11.258 1 98 368 VAL A C 1
ATOM 2989 O O . VAL A 1 368 ? -16.547 -30.594 -11.469 1 98 368 VAL A O 1
ATOM 2992 N N . LYS A 1 369 ? -17.188 -28.562 -12.125 1 96.88 369 LYS A N 1
ATOM 2993 C CA . LYS A 1 369 ? -17.609 -29.016 -13.453 1 96.88 369 LYS A CA 1
ATOM 2994 C C . LYS A 1 369 ? -16.453 -29.672 -14.203 1 96.88 369 LYS A C 1
ATOM 2996 O O . LYS A 1 369 ? -16.625 -30.719 -14.82 1 96.88 369 LYS A O 1
ATOM 3001 N N . ASN A 1 370 ? -15.398 -28.953 -14.195 1 97.25 370 ASN A N 1
ATOM 3002 C CA . ASN A 1 370 ? -14.219 -29.469 -14.891 1 97.25 370 ASN A CA 1
ATOM 3003 C C . ASN A 1 370 ? -13.805 -30.844 -14.383 1 97.25 370 ASN A C 1
ATOM 3005 O O . ASN A 1 370 ? -13.477 -31.734 -15.164 1 97.25 370 ASN A O 1
ATOM 3009 N N . LYS A 1 371 ? -13.797 -31 -13.117 1 96.19 371 LYS A N 1
ATOM 3010 C CA . LYS A 1 371 ? -13.383 -32.281 -12.523 1 96.19 371 LYS A CA 1
ATOM 3011 C C . LYS A 1 371 ? -14.375 -33.375 -12.859 1 96.19 371 LYS A C 1
ATOM 3013 O O . LYS A 1 371 ? -13.984 -34.531 -13.125 1 96.19 371 LYS A O 1
ATOM 3018 N N . GLN A 1 372 ? -15.617 -33.094 -12.812 1 93.81 372 GLN A N 1
ATOM 3019 C CA . GLN A 1 372 ? -16.641 -34.062 -13.18 1 93.81 372 GLN A CA 1
ATOM 3020 C C . GLN A 1 372 ? -16.484 -34.5 -14.625 1 93.81 372 GLN A C 1
ATOM 3022 O O . GLN A 1 372 ? -16.641 -35.688 -14.945 1 93.81 372 GLN A O 1
ATOM 3027 N N . THR A 1 373 ? -16.203 -33.562 -15.422 1 93.06 373 THR A N 1
ATOM 3028 C CA . THR A 1 373 ? -16.016 -33.844 -16.828 1 93.06 373 THR A CA 1
ATOM 3029 C C . THR A 1 373 ? -14.852 -34.812 -17.031 1 93.06 373 THR A C 1
ATOM 3031 O O . THR A 1 373 ? -14.93 -35.719 -17.844 1 93.06 373 THR A O 1
ATOM 3034 N N . ILE A 1 374 ? -13.758 -34.625 -16.359 1 91 374 ILE A N 1
ATOM 3035 C CA . ILE A 1 374 ? -12.578 -35.5 -16.469 1 91 374 ILE A CA 1
ATOM 3036 C C . ILE A 1 374 ? -12.891 -36.875 -15.898 1 91 374 ILE A C 1
ATOM 3038 O O . ILE A 1 374 ? -12.539 -37.875 -16.5 1 91 374 ILE A O 1
ATOM 3042 N N . LEU A 1 375 ? -13.539 -36.906 -14.766 1 85.56 375 LEU A N 1
ATOM 3043 C CA . LEU A 1 375 ? -13.852 -38.156 -14.117 1 85.56 375 LEU A CA 1
ATOM 3044 C C . LEU A 1 375 ? -14.82 -39 -14.953 1 85.56 375 LEU A C 1
ATOM 3046 O O . LEU A 1 375 ? -14.773 -40.219 -14.938 1 85.56 375 LEU A O 1
ATOM 3050 N N . ASN A 1 376 ? -15.656 -38.312 -15.641 1 85.38 376 ASN A N 1
ATOM 3051 C CA . ASN A 1 376 ? -16.641 -39 -16.484 1 85.38 376 ASN A CA 1
ATOM 3052 C C . ASN A 1 376 ? -16.062 -39.344 -17.844 1 85.38 376 ASN A C 1
ATOM 3054 O O . ASN A 1 376 ? -16.719 -40 -18.656 1 85.38 376 ASN A O 1
ATOM 3058 N N . GLY A 1 377 ? -14.859 -39.188 -18.094 1 73.19 377 GLY A N 1
ATOM 3059 C CA . GLY A 1 377 ? -14.227 -39.5 -19.359 1 73.19 377 GLY A CA 1
ATOM 3060 C C . GLY A 1 377 ? -14.727 -38.688 -20.516 1 73.19 377 GLY A C 1
ATOM 3061 O O . GLY A 1 377 ? -14.773 -39.156 -21.656 1 73.19 377 GLY A O 1
ATOM 3062 N N . GLU A 1 378 ? -15.305 -37.594 -20.344 1 68.38 378 GLU A N 1
ATOM 3063 C CA . GLU A 1 378 ? -15.805 -36.688 -21.391 1 68.38 378 GLU A CA 1
ATOM 3064 C C . GLU A 1 378 ? -14.75 -35.688 -21.797 1 68.38 378 GLU A C 1
ATOM 3066 O O . GLU A 1 378 ? -13.898 -35.312 -20.984 1 68.38 378 GLU A O 1
ATOM 3071 N N . MET B 1 1 ? -32.125 17.141 5.688 1 63.53 1 MET B N 1
ATOM 3072 C CA . MET B 1 1 ? -30.688 16.938 5.414 1 63.53 1 MET B CA 1
ATOM 3073 C C . MET B 1 1 ? -2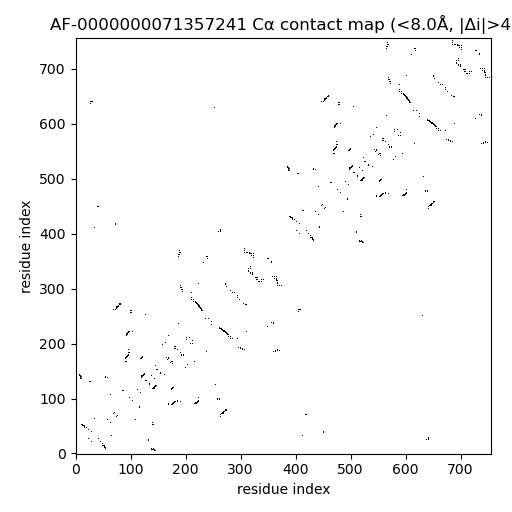9.906 18.219 5.664 1 63.53 1 MET B C 1
ATOM 3075 O O . MET B 1 1 ? -30.391 19.312 5.391 1 63.53 1 MET B O 1
ATOM 3079 N N . SER B 1 2 ? -28.844 18.125 6.516 1 78.19 2 SER B N 1
ATOM 3080 C CA . SER B 1 2 ? -28.031 19.297 6.809 1 78.19 2 SER B CA 1
ATOM 3081 C C . SER B 1 2 ? -27.312 19.797 5.559 1 78.19 2 SER B C 1
ATOM 3083 O O . SER B 1 2 ? -26.984 19.016 4.664 1 78.19 2 SER B O 1
ATOM 3085 N N . LYS B 1 3 ? -27.344 21.141 5.328 1 88.19 3 LYS B N 1
ATOM 3086 C CA . LYS B 1 3 ? -26.672 21.734 4.188 1 88.19 3 LYS B CA 1
ATOM 3087 C C . LYS B 1 3 ? -25.188 21.344 4.152 1 88.19 3 LYS B C 1
ATOM 3089 O O . LYS B 1 3 ? -24.516 21.516 3.137 1 88.19 3 LYS B O 1
ATOM 3094 N N . PHE B 1 4 ? -24.766 20.75 5.328 1 91.75 4 PHE B N 1
ATOM 3095 C CA . PHE B 1 4 ? -23.344 20.422 5.418 1 91.75 4 PHE B CA 1
ATOM 3096 C C . PHE B 1 4 ? -23.109 18.938 5.102 1 91.75 4 PHE B C 1
ATOM 3098 O O . PHE B 1 4 ? -21.969 18.469 5.148 1 91.75 4 PHE B O 1
ATOM 3105 N N . ASP B 1 5 ? -24.016 18.156 4.727 1 88.56 5 ASP B N 1
ATOM 3106 C CA . ASP B 1 5 ? -23.953 16.703 4.625 1 88.56 5 ASP B CA 1
ATOM 3107 C C . ASP B 1 5 ? -22.859 16.266 3.656 1 88.56 5 ASP B C 1
ATOM 3109 O O . ASP B 1 5 ? -22.219 15.227 3.855 1 88.56 5 ASP B O 1
ATOM 3113 N N . HIS B 1 6 ? -22.562 17.016 2.723 1 86.56 6 HIS B N 1
ATOM 3114 C CA . HIS B 1 6 ? -21.625 16.609 1.686 1 86.56 6 HIS B CA 1
ATOM 3115 C C . HIS B 1 6 ? -20.188 16.828 2.127 1 86.56 6 HIS B C 1
ATOM 3117 O O . HIS B 1 6 ? -19.266 16.266 1.536 1 86.56 6 HIS B O 1
ATOM 3123 N N . ILE B 1 7 ? -19.969 17.594 3.213 1 91.12 7 ILE B N 1
ATOM 3124 C CA . ILE B 1 7 ? -18.578 17.891 3.562 1 91.12 7 ILE B CA 1
ATOM 3125 C C . ILE B 1 7 ? -18.312 17.453 4.996 1 91.12 7 ILE B C 1
ATOM 3127 O O . ILE B 1 7 ? -17.156 17.297 5.391 1 91.12 7 ILE B O 1
ATOM 3131 N N . ARG B 1 8 ? -19.312 17.203 5.773 1 93.5 8 ARG B N 1
ATOM 3132 C CA . ARG B 1 8 ? -19.156 16.984 7.211 1 93.5 8 ARG B CA 1
ATOM 3133 C C . ARG B 1 8 ? -18.625 15.586 7.492 1 93.5 8 ARG B C 1
ATOM 3135 O O . ARG B 1 8 ? -18.688 14.703 6.633 1 93.5 8 ARG B O 1
ATOM 3142 N N . PRO B 1 9 ? -18.047 15.375 8.742 1 94.94 9 PRO B N 1
ATOM 3143 C CA . PRO B 1 9 ? -17.734 14.023 9.203 1 94.94 9 PRO B CA 1
ATOM 3144 C C . PRO B 1 9 ? -18.984 13.18 9.469 1 94.94 9 PRO B C 1
ATOM 3146 O O . PRO B 1 9 ? -20.109 13.664 9.312 1 94.94 9 PRO B O 1
ATOM 3149 N N . PHE B 1 10 ? -18.766 11.961 9.766 1 95.25 10 PHE B N 1
ATOM 3150 C CA . PHE B 1 10 ? -19.875 11.102 10.133 1 95.25 10 PHE B CA 1
ATOM 3151 C C . PHE B 1 10 ? -20.484 11.539 11.469 1 95.25 10 PHE B C 1
ATOM 3153 O O . PHE B 1 10 ? -19.766 11.992 12.359 1 95.25 10 PHE B O 1
ATOM 3160 N N . TYR B 1 11 ? -21.812 11.453 11.609 1 94.62 11 TYR B N 1
ATOM 3161 C CA . TYR B 1 11 ? -22.438 11.461 12.93 1 94.62 11 TYR B CA 1
ATOM 3162 C C . TYR B 1 11 ? -22.219 10.133 13.641 1 94.62 11 TYR B C 1
ATOM 3164 O O . TYR B 1 11 ? -21.984 9.109 13 1 94.62 11 TYR B O 1
ATOM 3172 N N . ASP B 1 12 ? -22.297 10.164 14.945 1 95.5 12 ASP B N 1
ATOM 3173 C CA . ASP B 1 12 ? -22.078 8.945 15.719 1 95.5 12 ASP B CA 1
ATOM 3174 C C . ASP B 1 12 ? -23.031 7.836 15.281 1 95.5 12 ASP B C 1
ATOM 3176 O O . ASP B 1 12 ? -22.672 6.66 15.273 1 95.5 12 ASP B O 1
ATOM 3180 N N . THR B 1 13 ? -24.219 8.203 14.844 1 95.5 13 THR B N 1
ATOM 3181 C CA . THR B 1 13 ? -25.219 7.227 14.422 1 95.5 13 THR B CA 1
ATOM 3182 C C . THR B 1 13 ? -24.797 6.543 13.125 1 95.5 13 THR B C 1
ATOM 3184 O O . THR B 1 13 ? -25.359 5.504 12.758 1 95.5 13 THR B O 1
ATOM 3187 N N . GLU B 1 14 ? -23.812 7.109 12.391 1 97.12 14 GLU B N 1
ATOM 3188 C CA . GLU B 1 14 ? -23.359 6.586 11.109 1 97.12 14 GLU B CA 1
ATOM 3189 C C . GLU B 1 14 ? -22.062 5.797 11.258 1 97.12 14 GLU B C 1
ATOM 3191 O O . GLU B 1 14 ? -21.656 5.082 10.336 1 97.12 14 GLU B O 1
ATOM 3196 N N . VAL B 1 15 ? -21.406 5.879 12.398 1 97.75 15 VAL B N 1
ATOM 3197 C CA . VAL B 1 15 ? -20.031 5.422 12.602 1 97.75 15 VAL B CA 1
ATOM 3198 C C . VAL B 1 15 ? -19.969 3.902 12.477 1 97.75 15 VAL B C 1
ATOM 3200 O O . VAL B 1 15 ? -19.141 3.371 11.742 1 97.75 15 VAL B O 1
ATOM 3203 N N . ASN B 1 16 ? -20.859 3.248 13.203 1 97.88 16 ASN B N 1
ATOM 3204 C CA . ASN B 1 16 ? -20.797 1.79 13.211 1 97.88 16 ASN B CA 1
ATOM 3205 C C . ASN B 1 16 ? -20.953 1.21 11.812 1 97.88 16 ASN B C 1
ATOM 3207 O O . ASN B 1 16 ? -20.188 0.323 11.414 1 97.88 16 ASN B O 1
ATOM 3211 N N . GLN B 1 17 ? -21.922 1.693 11.039 1 96.75 17 GLN B N 1
ATOM 3212 C CA . GLN B 1 17 ? -22.141 1.227 9.672 1 96.75 17 GLN B CA 1
ATOM 3213 C C . GLN B 1 17 ? -20.922 1.517 8.797 1 96.75 17 GLN B C 1
ATOM 3215 O O . GLN B 1 17 ? -20.531 0.682 7.98 1 96.75 17 GLN B O 1
ATOM 3220 N N . ALA B 1 18 ? -20.344 2.695 8.898 1 96.56 18 ALA B N 1
ATOM 3221 C CA . ALA B 1 18 ? -19.156 3.066 8.141 1 96.56 18 ALA B CA 1
ATOM 3222 C C . ALA B 1 18 ? -17.984 2.123 8.445 1 96.56 18 ALA B C 1
ATOM 3224 O O . ALA B 1 18 ? -17.297 1.674 7.531 1 96.56 18 ALA B O 1
ATOM 3225 N N . LEU B 1 19 ? -17.828 1.812 9.695 1 97.56 19 LEU B N 1
ATOM 3226 C CA . LEU B 1 19 ? -16.734 0.935 10.117 1 97.56 19 LEU B CA 1
ATOM 3227 C C . LEU B 1 19 ? -16.938 -0.477 9.578 1 97.56 19 LEU B C 1
ATOM 3229 O O . LEU B 1 19 ? -15.984 -1.107 9.109 1 97.56 19 LEU B O 1
ATOM 3233 N N . ARG B 1 20 ? -18.109 -0.955 9.641 1 95.12 20 ARG B N 1
ATOM 3234 C CA . ARG B 1 20 ? -18.422 -2.279 9.109 1 95.12 20 ARG B CA 1
ATOM 3235 C C . ARG B 1 20 ? -18.156 -2.352 7.613 1 95.12 20 ARG B C 1
ATOM 3237 O O . ARG B 1 20 ? -17.703 -3.385 7.105 1 95.12 20 ARG B O 1
ATOM 3244 N N . SER B 1 21 ? -18.344 -1.245 6.961 1 92.56 21 SER B N 1
ATOM 3245 C CA . SER B 1 21 ? -18.203 -1.217 5.512 1 92.56 21 SER B CA 1
ATOM 3246 C C . SER B 1 21 ? -16.75 -1.291 5.09 1 92.56 21 SER B C 1
ATOM 3248 O O . SER B 1 21 ? -16.438 -1.706 3.973 1 92.56 21 SER B O 1
ATOM 3250 N N . ILE B 1 22 ? -15.797 -0.924 5.938 1 93.94 22 ILE B N 1
ATOM 3251 C CA . ILE B 1 22 ? -14.398 -0.863 5.516 1 93.94 22 ILE B CA 1
ATOM 3252 C C . ILE B 1 22 ? -13.602 -1.947 6.23 1 93.94 22 ILE B C 1
ATOM 3254 O O . ILE B 1 22 ? -12.406 -2.109 5.977 1 93.94 22 ILE B O 1
ATOM 3258 N N . ALA B 1 23 ? -14.258 -2.703 7.105 1 93.75 23 ALA B N 1
ATOM 3259 C CA . ALA B 1 23 ? -13.562 -3.68 7.945 1 93.75 23 ALA B CA 1
ATOM 3260 C C . ALA B 1 23 ? -12.859 -4.734 7.098 1 93.75 23 ALA B C 1
ATOM 3262 O O . ALA B 1 23 ? -11.797 -5.238 7.473 1 93.75 23 ALA B O 1
ATOM 3263 N N . ASP B 1 24 ? -13.406 -5.008 5.984 1 90.56 24 ASP B N 1
ATOM 3264 C CA . ASP B 1 24 ? -12.883 -6.105 5.172 1 90.56 24 ASP B CA 1
ATOM 3265 C C . ASP B 1 24 ? -11.945 -5.586 4.082 1 90.56 24 ASP B C 1
ATOM 3267 O O . ASP B 1 24 ? -11.422 -6.363 3.289 1 90.56 24 ASP B O 1
ATOM 3271 N N . ASP B 1 25 ? -11.75 -4.281 4.035 1 91.31 25 ASP B N 1
ATOM 3272 C CA . ASP B 1 25 ? -10.812 -3.709 3.072 1 91.31 25 ASP B CA 1
ATOM 3273 C C . ASP B 1 25 ? -9.383 -4.18 3.35 1 91.31 25 ASP B C 1
ATOM 3275 O O . ASP B 1 25 ? -8.914 -4.105 4.484 1 91.31 25 ASP B O 1
ATOM 3279 N N . PRO B 1 26 ? -8.68 -4.621 2.309 1 88.81 26 PRO B N 1
ATOM 3280 C CA . PRO B 1 26 ? -7.324 -5.137 2.516 1 88.81 26 PRO B CA 1
ATOM 3281 C C . PRO B 1 26 ? -6.379 -4.094 3.104 1 88.81 26 PRO B C 1
ATOM 3283 O O . PRO B 1 26 ? -5.504 -4.43 3.908 1 88.81 26 PRO B O 1
ATOM 3286 N N . MET B 1 27 ? -6.5 -2.955 2.666 1 90 27 MET B N 1
ATOM 3287 C CA . MET B 1 27 ? -5.66 -1.894 3.217 1 90 27 MET B CA 1
ATOM 3288 C C . MET B 1 27 ? -5.988 -1.647 4.688 1 90 27 MET B C 1
ATOM 3290 O O . MET B 1 27 ? -5.098 -1.354 5.484 1 90 27 MET B O 1
ATOM 3294 N N . MET B 1 28 ? -7.273 -1.695 5.008 1 94.19 28 MET B N 1
ATOM 3295 C CA . MET B 1 28 ? -7.652 -1.604 6.414 1 94.19 28 MET B CA 1
ATOM 3296 C C . MET B 1 28 ? -7.016 -2.73 7.223 1 94.19 28 MET B C 1
ATOM 3298 O O . MET B 1 28 ? -6.5 -2.5 8.32 1 94.19 28 MET B O 1
ATOM 3302 N N . LYS B 1 29 ? -7.016 -3.881 6.695 1 93.88 29 LYS B N 1
ATOM 3303 C CA . LYS B 1 29 ? -6.41 -5.027 7.363 1 93.88 29 LYS B CA 1
ATOM 3304 C C . LYS B 1 29 ? -4.91 -4.824 7.559 1 93.88 29 LYS B C 1
ATOM 3306 O O . LYS B 1 29 ? -4.355 -5.184 8.602 1 93.88 29 LYS B O 1
ATOM 3311 N N . ALA B 1 30 ? -4.301 -4.293 6.531 1 92.06 30 ALA B N 1
ATOM 3312 C CA . ALA B 1 30 ? -2.871 -3.998 6.633 1 92.06 30 ALA B CA 1
ATOM 3313 C C . ALA B 1 30 ? -2.596 -2.98 7.734 1 92.06 30 ALA B C 1
ATOM 3315 O O . ALA B 1 30 ? -1.663 -3.148 8.523 1 92.06 30 ALA B O 1
ATOM 3316 N N . ILE B 1 31 ? -3.381 -1.962 7.773 1 94.38 31 ILE B N 1
ATOM 3317 C CA . ILE B 1 31 ? -3.238 -0.924 8.789 1 94.38 31 ILE B CA 1
ATOM 3318 C C . ILE B 1 31 ? -3.412 -1.533 10.18 1 94.38 31 ILE B C 1
ATOM 3320 O O . ILE B 1 31 ? -2.631 -1.248 11.094 1 94.38 31 ILE B O 1
ATOM 3324 N N . MET B 1 32 ? -4.41 -2.391 10.367 1 96.25 32 MET B N 1
ATOM 3325 C CA . MET B 1 32 ? -4.684 -3.002 11.672 1 96.25 32 MET B CA 1
ATOM 3326 C C . MET B 1 32 ? -3.57 -3.973 12.055 1 96.25 32 MET B C 1
ATOM 3328 O O . MET B 1 32 ? -3.211 -4.074 13.227 1 96.25 32 MET B O 1
ATOM 3332 N N . ALA B 1 33 ? -3.045 -4.645 11.039 1 92.25 33 ALA B N 1
ATOM 3333 C CA . ALA B 1 33 ? -1.931 -5.547 11.32 1 92.25 33 ALA B CA 1
ATOM 3334 C C . ALA B 1 33 ? -0.703 -4.773 11.789 1 92.25 33 ALA B C 1
ATOM 3336 O O . ALA B 1 33 ? 0.056 -5.254 12.633 1 92.25 33 ALA B O 1
ATOM 3337 N N . PHE B 1 34 ? -0.451 -3.623 11.312 1 92.44 34 PHE B N 1
ATOM 3338 C CA . PHE B 1 34 ? 0.628 -2.736 11.727 1 92.44 34 PHE B CA 1
ATOM 3339 C C . PHE B 1 34 ? 0.374 -2.195 13.133 1 92.44 34 PHE B C 1
ATOM 3341 O O . PHE B 1 34 ? 1.271 -2.199 13.977 1 92.44 34 PHE B O 1
ATOM 3348 N N . THR B 1 35 ? -0.854 -1.804 13.344 1 96.31 35 THR B N 1
ATOM 3349 C CA . THR B 1 35 ? -1.237 -1.134 14.586 1 96.31 35 THR B CA 1
ATOM 3350 C C . THR B 1 35 ? -1.265 -2.121 15.75 1 96.31 35 THR B C 1
ATOM 3352 O O . THR B 1 35 ? -0.812 -1.803 16.844 1 96.31 35 THR B O 1
ATOM 3355 N N . PHE B 1 36 ? -1.871 -3.305 15.445 1 96.25 36 PHE B N 1
ATOM 3356 C CA . PHE B 1 36 ? -2.047 -4.34 16.453 1 96.25 36 PHE B CA 1
ATOM 3357 C C . PHE B 1 36 ? -1.425 -5.652 16 1 96.25 36 PHE B C 1
ATOM 3359 O O . PHE B 1 36 ? -2.135 -6.633 15.758 1 96.25 36 PHE B O 1
ATOM 3366 N N . PRO B 1 37 ? -0.114 -5.766 16 1 92.12 37 PRO B N 1
ATOM 3367 C CA . PRO B 1 37 ? 0.538 -6.961 15.461 1 92.12 37 PRO B CA 1
ATOM 3368 C C . PRO B 1 37 ? 0.235 -8.219 16.281 1 92.12 37 PRO B C 1
ATOM 3370 O O . PRO B 1 37 ? 0.33 -9.328 15.75 1 92.12 37 PRO B O 1
ATOM 3373 N N . GLU B 1 38 ? -0.172 -8.102 17.484 1 92.94 38 GLU B N 1
ATOM 3374 C CA . GLU B 1 38 ? -0.396 -9.25 18.344 1 92.94 38 GLU B CA 1
ATOM 3375 C C . GLU B 1 38 ? -1.847 -9.719 18.281 1 92.94 38 GLU B C 1
ATOM 3377 O O . GLU B 1 38 ? -2.189 -10.773 18.812 1 92.94 38 GLU B O 1
ATOM 3382 N N . LEU B 1 39 ? -2.684 -8.922 17.703 1 94.44 39 LEU B N 1
ATOM 3383 C CA . LEU B 1 39 ? -4.098 -9.273 17.656 1 94.44 39 LEU B CA 1
ATOM 3384 C C . LEU B 1 39 ? -4.434 -10.016 16.375 1 94.44 39 LEU B C 1
ATOM 3386 O O . LEU B 1 39 ? -3.924 -9.664 15.297 1 94.44 39 LEU B O 1
ATOM 3390 N N . GLU B 1 40 ? -5.305 -10.953 16.516 1 91.81 40 GLU B N 1
ATOM 3391 C CA . GLU B 1 40 ? -5.859 -11.625 15.344 1 91.81 40 GLU B CA 1
ATOM 3392 C C . GLU B 1 40 ? -6.957 -10.781 14.695 1 91.81 40 GLU B C 1
ATOM 3394 O O . GLU B 1 40 ? -7.574 -9.938 15.359 1 91.81 40 GLU B O 1
ATOM 3399 N N . GLU B 1 41 ? -7.199 -11.031 13.461 1 92.69 41 GLU B N 1
ATOM 3400 C CA . GLU B 1 41 ? -8.195 -10.266 12.711 1 92.69 41 GLU B CA 1
ATOM 3401 C C . GLU B 1 41 ? -9.555 -10.305 13.414 1 92.69 41 GLU B C 1
ATOM 3403 O O . GLU B 1 41 ? -10.227 -9.273 13.531 1 92.69 41 GLU B O 1
ATOM 3408 N N . ALA B 1 42 ? -9.93 -11.445 13.859 1 92.94 42 ALA B N 1
ATOM 3409 C CA . ALA B 1 42 ? -11.234 -11.602 14.492 1 92.94 42 ALA B CA 1
ATOM 3410 C C . ALA B 1 42 ? -11.352 -10.719 15.727 1 92.94 42 ALA B C 1
ATOM 3412 O O . ALA B 1 42 ? -12.438 -10.211 16.031 1 92.94 42 ALA B O 1
ATOM 3413 N N . GLU B 1 43 ? -10.242 -10.508 16.406 1 95.62 43 GLU B N 1
ATOM 3414 C CA . GLU B 1 43 ? -10.234 -9.75 17.656 1 95.62 43 GLU B CA 1
ATOM 3415 C C . GLU B 1 43 ? -10.453 -8.258 17.391 1 95.62 43 GLU B C 1
ATOM 3417 O O . GLU B 1 43 ? -11.305 -7.633 18.016 1 95.62 43 GLU B O 1
ATOM 3422 N N . TRP B 1 44 ? -9.719 -7.695 16.469 1 95.81 44 TRP B N 1
ATOM 3423 C CA . TRP B 1 44 ? -9.891 -6.262 16.25 1 95.81 44 TRP B CA 1
ATOM 3424 C C . TRP B 1 44 ? -11.18 -5.977 15.484 1 95.81 44 TRP B C 1
ATOM 3426 O O . TRP B 1 44 ? -11.789 -4.918 15.664 1 95.81 44 TRP B O 1
ATOM 3436 N N . VAL B 1 45 ? -11.68 -6.879 14.656 1 95.94 45 VAL B N 1
ATOM 3437 C CA . VAL B 1 45 ? -12.953 -6.715 13.969 1 95.94 45 VAL B CA 1
ATOM 3438 C C . VAL B 1 45 ? -14.094 -6.668 14.984 1 95.94 45 VAL B C 1
ATOM 3440 O O . VAL B 1 45 ? -15.023 -5.867 14.852 1 95.94 45 VAL B O 1
ATOM 3443 N N . LYS B 1 46 ? -14 -7.559 15.953 1 96.5 46 LYS B N 1
ATOM 3444 C CA . LYS B 1 46 ? -15 -7.555 17.016 1 96.5 46 LYS B CA 1
ATOM 3445 C C . LYS B 1 46 ? -15.031 -6.207 17.734 1 96.5 46 LYS B C 1
ATOM 3447 O O . LYS B 1 46 ? -16.109 -5.66 17.984 1 96.5 46 LYS B O 1
ATOM 3452 N N . GLU B 1 47 ? -13.883 -5.703 18.062 1 96.56 47 GLU B N 1
ATOM 3453 C CA . GLU B 1 47 ? -13.789 -4.395 18.703 1 96.56 47 GLU B CA 1
ATOM 3454 C C . GLU B 1 47 ? -14.32 -3.291 17.797 1 96.56 47 GLU B C 1
ATOM 3456 O O . GLU B 1 47 ? -14.969 -2.354 18.266 1 96.56 47 GLU B O 1
ATOM 3461 N N . LEU B 1 48 ? -13.984 -3.414 16.547 1 96.56 48 LEU B N 1
ATOM 3462 C CA . LEU B 1 48 ? -14.445 -2.445 15.562 1 96.56 48 LEU B CA 1
ATOM 3463 C C . LEU B 1 48 ? -15.969 -2.439 15.469 1 96.56 48 LEU B C 1
ATOM 3465 O O . LEU B 1 48 ? -16.578 -1.373 15.406 1 96.56 48 LEU B O 1
ATOM 3469 N N . HIS B 1 49 ? -16.594 -3.561 15.508 1 95.94 49 HIS B N 1
ATOM 3470 C CA . HIS B 1 49 ? -18.031 -3.715 15.383 1 95.94 49 HIS B CA 1
ATOM 3471 C C . HIS B 1 49 ? -18.75 -3.191 16.625 1 95.94 49 HIS B C 1
ATOM 3473 O O . HIS B 1 49 ? -19.953 -2.893 16.578 1 95.94 49 HIS B O 1
ATOM 3479 N N . ARG B 1 50 ? -18.016 -3.029 17.672 1 96.88 50 ARG B N 1
ATOM 3480 C CA . ARG B 1 50 ? -18.578 -2.531 18.922 1 96.88 50 ARG B CA 1
ATOM 3481 C C . ARG B 1 50 ? -18.328 -1.039 19.078 1 96.88 50 ARG B C 1
ATOM 3483 O O . ARG B 1 50 ? -18.562 -0.476 20.156 1 96.88 50 ARG B O 1
ATOM 3490 N N . THR B 1 51 ? -17.812 -0.446 18.094 1 97.94 51 THR B N 1
ATOM 3491 C CA . THR B 1 51 ? -17.516 0.982 18.125 1 97.94 51 THR B CA 1
ATOM 3492 C C . THR B 1 51 ? -18.656 1.784 17.484 1 97.94 51 THR B C 1
ATOM 3494 O O . THR B 1 51 ? -19 1.569 16.328 1 97.94 51 THR B O 1
ATOM 3497 N N . TYR B 1 52 ? -19.219 2.799 18.266 1 97.44 52 TYR B N 1
ATOM 3498 C CA . TYR B 1 52 ? -20.422 3.482 17.797 1 97.44 52 TYR B CA 1
ATOM 3499 C C . TYR B 1 52 ? -20.219 4.992 17.781 1 97.44 52 TYR B C 1
ATOM 3501 O O . TYR B 1 52 ? -21.156 5.75 17.516 1 97.44 52 TYR B O 1
ATOM 3509 N N . SER B 1 53 ? -19 5.457 18.078 1 97.31 53 SER B N 1
ATOM 3510 C CA . SER B 1 53 ? -18.766 6.895 18.078 1 97.31 53 SER B CA 1
ATOM 3511 C C . SER B 1 53 ? -17.391 7.219 17.469 1 97.31 53 SER B C 1
ATOM 3513 O O . SER B 1 53 ? -16.484 6.379 17.484 1 97.31 53 SER B O 1
ATOM 3515 N N . ILE B 1 54 ? -17.281 8.422 16.938 1 96.69 54 ILE B N 1
ATOM 3516 C CA . ILE B 1 54 ? -16.016 8.906 16.391 1 96.69 54 ILE B CA 1
ATOM 3517 C C . ILE B 1 54 ? -14.953 8.922 17.484 1 96.69 54 ILE B C 1
ATOM 3519 O O . ILE B 1 54 ? -13.812 8.516 17.266 1 96.69 54 ILE B O 1
ATOM 3523 N N . ARG B 1 55 ? -15.312 9.391 18.656 1 94.69 55 ARG B N 1
ATOM 3524 C CA . ARG B 1 55 ? -14.375 9.461 19.766 1 94.69 55 ARG B CA 1
ATOM 3525 C C . ARG B 1 55 ? -13.797 8.086 20.094 1 94.69 55 ARG B C 1
ATOM 3527 O O . ARG B 1 55 ? -12.578 7.949 20.25 1 94.69 55 ARG B O 1
ATOM 3534 N N . ASP B 1 56 ? -14.68 7.094 20.156 1 96.38 56 ASP B N 1
ATOM 3535 C CA . ASP B 1 56 ? -14.227 5.738 20.453 1 96.38 56 ASP B CA 1
ATOM 3536 C C . ASP B 1 56 ? -13.273 5.219 19.391 1 96.38 56 ASP B C 1
ATOM 3538 O O . ASP B 1 56 ? -12.289 4.547 19.688 1 96.38 56 ASP B O 1
ATOM 3542 N N . PHE B 1 57 ? -13.633 5.441 18.156 1 97.81 57 PHE B N 1
ATOM 3543 C CA . PHE B 1 57 ? -12.758 5.016 17.078 1 97.81 57 PHE B CA 1
ATOM 3544 C C . PHE B 1 57 ? -11.398 5.699 17.172 1 97.81 57 PHE B C 1
ATOM 3546 O O . PHE B 1 57 ? -10.359 5.059 17.016 1 97.81 57 PHE B O 1
ATOM 3553 N N . GLN B 1 58 ? -11.336 7.004 17.406 1 96.5 58 GLN B N 1
ATOM 3554 C CA . GLN B 1 58 ? -10.102 7.777 17.5 1 96.5 58 GLN B CA 1
ATOM 3555 C C . GLN B 1 58 ? -9.234 7.27 18.656 1 96.5 58 GLN B C 1
ATOM 3557 O O . GLN B 1 58 ? -8.023 7.086 18.484 1 96.5 58 GLN B O 1
ATOM 3562 N N . ILE B 1 59 ? -9.828 6.969 19.75 1 95.62 59 ILE B N 1
ATOM 3563 C CA . ILE B 1 59 ? -9.086 6.59 20.953 1 95.62 59 ILE B CA 1
ATOM 3564 C C . ILE B 1 59 ? -8.609 5.141 20.828 1 95.62 59 ILE B C 1
ATOM 3566 O O . ILE B 1 59 ? -7.461 4.828 21.141 1 95.62 59 ILE B O 1
ATOM 3570 N N . ASN B 1 60 ? -9.461 4.273 20.328 1 96.75 60 ASN B N 1
ATOM 3571 C CA . ASN B 1 60 ? -9.188 2.84 20.391 1 96.75 60 ASN B CA 1
ATOM 3572 C C . ASN B 1 60 ? -8.414 2.367 19.156 1 96.75 60 ASN B C 1
ATOM 3574 O O . ASN B 1 60 ? -7.797 1.3 19.188 1 96.75 60 ASN B O 1
ATOM 3578 N N . PHE B 1 61 ? -8.414 3.076 18.078 1 97.56 61 PHE B N 1
ATOM 3579 C CA . PHE B 1 61 ? -7.77 2.596 16.859 1 97.56 61 PHE B CA 1
ATOM 3580 C C . PHE B 1 61 ? -6.754 3.609 16.344 1 97.56 61 PHE B C 1
ATOM 3582 O O . PHE B 1 61 ? -5.617 3.25 16.031 1 97.56 61 PHE B O 1
ATOM 3589 N N . ILE B 1 62 ? -7.102 4.879 16.297 1 97.06 62 ILE B N 1
ATOM 3590 C CA . ILE B 1 62 ? -6.223 5.879 15.695 1 97.06 62 ILE B CA 1
ATOM 3591 C C . ILE B 1 62 ? -5.082 6.195 16.656 1 97.06 62 ILE B C 1
ATOM 3593 O O . ILE B 1 62 ? -3.92 6.281 16.25 1 97.06 62 ILE B O 1
ATOM 3597 N N . TYR B 1 63 ? -5.395 6.414 17.938 1 96.75 63 TYR B N 1
ATOM 3598 C CA . TYR B 1 63 ? -4.371 6.723 18.938 1 96.75 63 TYR B CA 1
ATOM 3599 C C . TYR B 1 63 ? -3.309 5.633 18.984 1 96.75 63 TYR B C 1
ATOM 3601 O O . TYR B 1 63 ? -2.111 5.918 18.875 1 96.75 63 TYR B O 1
ATOM 3609 N N . PRO B 1 64 ? -3.707 4.309 19.047 1 97.19 64 PRO B N 1
ATOM 3610 C CA . PRO B 1 64 ? -2.697 3.25 19 1 97.19 64 PRO B CA 1
ATOM 3611 C C . PRO B 1 64 ? -1.917 3.242 17.688 1 97.19 64 PRO B C 1
ATOM 3613 O O . PRO B 1 64 ? -0.728 2.914 17.672 1 97.19 64 PRO B O 1
ATOM 3616 N N . ALA B 1 65 ? -2.551 3.527 16.594 1 97.12 65 ALA B N 1
ATOM 3617 C CA . ALA B 1 65 ? -1.87 3.576 15.312 1 97.12 65 ALA B CA 1
ATOM 3618 C C . ALA B 1 65 ? -0.762 4.625 15.312 1 97.12 65 ALA B C 1
ATOM 3620 O O . ALA B 1 65 ? 0.349 4.367 14.844 1 97.12 65 ALA B O 1
ATOM 3621 N N . ILE B 1 66 ? -1.045 5.805 15.836 1 97.31 66 ILE B N 1
ATOM 3622 C CA . ILE B 1 66 ? -0.062 6.879 15.898 1 97.31 66 ILE B CA 1
ATOM 3623 C C . ILE B 1 66 ? 1.08 6.48 16.828 1 97.31 66 ILE B C 1
ATOM 3625 O O . ILE B 1 66 ? 2.246 6.773 16.562 1 97.31 66 ILE B O 1
ATOM 3629 N N . ASN B 1 67 ? 0.738 5.832 17.922 1 96.5 67 ASN B N 1
ATOM 3630 C CA . ASN B 1 67 ? 1.775 5.328 18.828 1 96.5 67 ASN B CA 1
ATOM 3631 C C . ASN B 1 67 ? 2.734 4.391 18.094 1 96.5 67 ASN B C 1
ATOM 3633 O O . ASN B 1 67 ? 3.949 4.461 18.297 1 96.5 67 ASN B O 1
ATOM 3637 N N . MET B 1 68 ? 2.188 3.533 17.328 1 95.88 68 MET B N 1
ATOM 3638 C CA . MET B 1 68 ? 3.012 2.588 16.578 1 95.88 68 MET B CA 1
ATOM 3639 C C . MET B 1 68 ? 3.875 3.312 15.555 1 95.88 68 MET B C 1
ATOM 3641 O O . MET B 1 68 ? 5.039 2.959 15.359 1 95.88 68 MET B O 1
ATOM 3645 N N . VAL B 1 69 ? 3.342 4.289 14.852 1 96.5 69 VAL B N 1
ATOM 3646 C CA . VAL B 1 69 ? 4.09 5.09 13.891 1 96.5 69 VAL B CA 1
ATOM 3647 C C . VAL B 1 69 ? 5.266 5.773 14.586 1 96.5 69 VAL B C 1
ATOM 3649 O O . VAL B 1 69 ? 6.395 5.742 14.094 1 96.5 69 VAL B O 1
ATOM 3652 N N . LEU B 1 70 ? 4.973 6.418 15.75 1 96.69 70 LEU B N 1
ATOM 3653 C CA . LEU B 1 70 ? 6.016 7.102 16.516 1 96.69 70 LEU B CA 1
ATOM 3654 C C . LEU B 1 70 ? 7.086 6.117 16.969 1 96.69 70 LEU B C 1
ATOM 3656 O O . LEU B 1 70 ? 8.281 6.43 16.938 1 96.69 70 LEU B O 1
ATOM 3660 N N . LYS B 1 71 ? 6.703 4.957 17.312 1 94.69 71 LYS B N 1
ATOM 3661 C CA . LYS B 1 71 ? 7.625 3.93 17.797 1 94.69 71 LYS B CA 1
ATOM 3662 C C . LYS B 1 71 ? 8.523 3.43 16.672 1 94.69 71 LYS B C 1
ATOM 3664 O O . LYS B 1 71 ? 9.719 3.229 16.859 1 94.69 71 LYS B O 1
ATOM 3669 N N . LYS B 1 72 ? 8 3.283 15.523 1 94 72 LYS B N 1
ATOM 3670 C CA . LYS B 1 72 ? 8.695 2.578 14.445 1 94 72 LYS B CA 1
ATOM 3671 C C . LYS B 1 72 ? 9.453 3.553 13.547 1 94 72 LYS B C 1
ATOM 3673 O O . LYS B 1 72 ? 10.438 3.176 12.906 1 94 72 LYS B O 1
ATOM 3678 N N . SER B 1 73 ? 8.992 4.789 13.484 1 95 73 SER B N 1
ATOM 3679 C CA . SER B 1 73 ? 9.555 5.637 12.438 1 95 73 SER B CA 1
ATOM 3680 C C . SER B 1 73 ? 9.953 7.004 12.992 1 95 73 SER B C 1
ATOM 3682 O O . SER B 1 73 ? 9.961 7.996 12.258 1 95 73 SER B O 1
ATOM 3684 N N . SER B 1 74 ? 10.203 7.113 14.258 1 96.25 74 SER B N 1
ATOM 3685 C CA . SER B 1 74 ? 10.688 8.359 14.844 1 96.25 74 SER B CA 1
ATOM 3686 C C . SER B 1 74 ? 11.477 8.102 16.125 1 96.25 74 SER B C 1
ATOM 3688 O O . SER B 1 74 ? 11.609 6.953 16.562 1 96.25 74 SER B O 1
ATOM 3690 N N . GLU B 1 75 ? 12.117 9.148 16.625 1 96.19 75 GLU B N 1
ATOM 3691 C CA . GLU B 1 75 ? 12.844 9.078 17.891 1 96.19 75 GLU B CA 1
ATOM 3692 C C . GLU B 1 75 ? 12.062 9.766 19.016 1 96.19 75 GLU B C 1
ATOM 3694 O O . GLU B 1 75 ? 12.633 10.094 20.047 1 96.19 75 GLU B O 1
ATOM 3699 N N . GLY B 1 76 ? 10.734 10.031 18.688 1 95.81 76 GLY B N 1
ATOM 3700 C CA . GLY B 1 76 ? 9.891 10.578 19.75 1 95.81 76 GLY B CA 1
ATOM 3701 C C . GLY B 1 76 ? 9.203 11.875 19.344 1 95.81 76 GLY B C 1
ATOM 3702 O O . GLY B 1 76 ? 9.617 12.539 18.391 1 95.81 76 GLY B O 1
ATOM 3703 N N . LEU B 1 77 ? 8.141 12.188 20.047 1 97.75 77 LEU B N 1
ATOM 3704 C CA . LEU B 1 77 ? 7.336 13.398 19.891 1 97.75 77 LEU B CA 1
ATOM 3705 C C . LEU B 1 77 ? 7.398 14.258 21.141 1 97.75 77 LEU B C 1
ATOM 3707 O O . LEU B 1 77 ? 7.152 13.773 22.25 1 97.75 77 LEU B O 1
ATOM 3711 N N . SER B 1 78 ? 7.875 15.453 21.016 1 97.88 78 SER B N 1
ATOM 3712 C CA . SER B 1 78 ? 7.766 16.453 22.078 1 97.88 78 SER B CA 1
ATOM 3713 C C . SER B 1 78 ? 6.762 17.531 21.719 1 97.88 78 SER B C 1
ATOM 3715 O O . SER B 1 78 ? 6.457 17.734 20.531 1 97.88 78 SER B O 1
ATOM 3717 N N . TYR B 1 79 ? 6.145 18.156 22.688 1 96.69 79 TYR B N 1
ATOM 3718 C CA . TYR B 1 79 ? 5.227 19.266 22.438 1 96.69 79 TYR B CA 1
ATOM 3719 C C . TYR B 1 79 ? 5.312 20.312 23.547 1 96.69 79 TYR B C 1
ATOM 3721 O O . TYR B 1 79 ? 5.812 20.016 24.641 1 96.69 79 TYR B O 1
ATOM 3729 N N . SER B 1 80 ? 4.891 21.562 23.297 1 94.31 80 SER B N 1
ATOM 3730 C CA . SER B 1 80 ? 4.973 22.656 24.25 1 94.31 80 SER B CA 1
ATOM 3731 C C . SER B 1 80 ? 3.729 23.547 24.188 1 94.31 80 SER B C 1
ATOM 3733 O O . SER B 1 80 ? 2.951 23.453 23.234 1 94.31 80 SER B O 1
ATOM 3735 N N . LYS B 1 81 ? 3.547 24.406 25.422 1 77.25 81 LYS B N 1
ATOM 3736 C CA . LYS B 1 81 ? 2.637 25.547 25.594 1 77.25 81 LYS B CA 1
ATOM 3737 C C . LYS B 1 81 ? 1.181 25.094 25.516 1 77.25 81 LYS B C 1
ATOM 3739 O O . LYS B 1 81 ? 0.363 25.734 24.844 1 77.25 81 LYS B O 1
ATOM 3744 N N . LEU B 1 82 ? 0.814 24.141 26.219 1 83.12 82 LEU B N 1
ATOM 3745 C CA . LEU B 1 82 ? -0.556 23.641 26.281 1 83.12 82 LEU B CA 1
ATOM 3746 C C . LEU B 1 82 ? -1.308 24.266 27.453 1 83.12 82 LEU B C 1
ATOM 3748 O O . LEU B 1 82 ? -2.541 24.312 27.453 1 83.12 82 LEU B O 1
ATOM 3752 N N . GLN B 1 83 ? -0.575 24.938 28.344 1 83.06 83 GLN B N 1
ATOM 3753 C CA . GLN B 1 83 ? -1.158 25.406 29.594 1 83.06 83 GLN B CA 1
ATOM 3754 C C . GLN B 1 83 ? -2.084 26.594 29.359 1 83.06 83 GLN B C 1
ATOM 3756 O O . GLN B 1 83 ? -2.926 26.906 30.203 1 83.06 83 GLN B O 1
ATOM 3761 N N . HIS B 1 84 ? -2.02 27.125 28.266 1 85.69 84 HIS B N 1
ATOM 3762 C CA . HIS B 1 84 ? -2.795 28.328 27.984 1 85.69 84 HIS B CA 1
ATOM 3763 C C . HIS B 1 84 ? -4.156 27.984 27.391 1 85.69 84 HIS B C 1
ATOM 3765 O O . HIS B 1 84 ? -5.008 28.859 27.234 1 85.69 84 HIS B O 1
ATOM 3771 N N . LEU B 1 85 ? -4.34 26.781 27.094 1 92.5 85 LEU B N 1
ATOM 3772 C CA . LEU B 1 85 ? -5.59 26.375 26.453 1 92.5 85 LEU B CA 1
ATOM 3773 C C . LEU B 1 85 ? -6.598 25.891 27.469 1 92.5 85 LEU B C 1
ATOM 3775 O O . LEU B 1 85 ? -6.227 25.219 28.438 1 92.5 85 LEU B O 1
ATOM 3779 N N . ASP B 1 86 ? -7.812 26.297 27.281 1 92.56 86 ASP B N 1
ATOM 3780 C CA . ASP B 1 86 ? -8.922 25.875 28.141 1 92.56 86 ASP B CA 1
ATOM 3781 C C . ASP B 1 86 ? -9.586 24.609 27.594 1 92.56 86 ASP B C 1
ATOM 3783 O O . ASP B 1 86 ? -9.812 24.484 26.391 1 92.56 86 ASP B O 1
ATOM 3787 N N . GLN B 1 87 ? -9.961 23.734 28.484 1 91.25 87 GLN B N 1
ATOM 3788 C CA . GLN B 1 87 ? -10.508 22.438 28.125 1 91.25 87 GLN B CA 1
ATOM 3789 C C . GLN B 1 87 ? -11.922 22.578 27.562 1 91.25 87 GLN B C 1
ATOM 3791 O O . GLN B 1 87 ? -12.414 21.688 26.859 1 91.25 87 GLN B O 1
ATOM 3796 N N . HIS B 1 88 ? -12.57 23.609 27.781 1 91.88 88 HIS B N 1
ATOM 3797 C CA . HIS B 1 88 ? -13.977 23.734 27.422 1 91.88 88 HIS B CA 1
ATOM 3798 C C . HIS B 1 88 ? -14.18 24.812 26.359 1 91.88 88 HIS B C 1
ATOM 3800 O O . HIS B 1 88 ? -15.32 25.156 26.016 1 91.88 88 HIS B O 1
ATOM 3806 N N . THR B 1 89 ? -13.117 25.359 25.875 1 94.06 89 THR B N 1
ATOM 3807 C CA . THR B 1 89 ? -13.188 26.391 24.859 1 94.06 89 THR B CA 1
ATOM 3808 C C . THR B 1 89 ? -12.688 25.875 23.516 1 94.06 89 THR B C 1
ATOM 3810 O O . THR B 1 89 ? -11.594 25.328 23.422 1 94.06 89 THR B O 1
ATOM 3813 N N . PRO B 1 90 ? -13.523 26.047 22.516 1 97 90 PRO B N 1
ATOM 3814 C CA . PRO B 1 90 ? -13.047 25.672 21.188 1 97 90 PRO B CA 1
ATOM 3815 C C . PRO B 1 90 ? -12.117 26.719 20.578 1 97 90 PRO B C 1
ATOM 3817 O O . PRO B 1 90 ? -12.266 27.906 20.844 1 97 90 PRO B O 1
ATOM 3820 N N . TYR B 1 91 ? -11.227 26.297 19.703 1 98 91 TYR B N 1
ATOM 3821 C CA . TYR B 1 91 ? -10.242 27.156 19.062 1 98 91 TYR B CA 1
ATOM 3822 C C . TYR B 1 91 ? -10.18 26.875 17.562 1 98 91 TYR B C 1
ATOM 3824 O O . TYR B 1 91 ? -10.602 25.812 17.109 1 98 91 TYR B O 1
ATOM 3832 N N . LEU B 1 92 ? -9.75 27.844 16.797 1 98.5 92 LEU B N 1
ATOM 3833 C CA . LEU B 1 92 ? -9.312 27.672 15.422 1 98.5 92 LEU B CA 1
ATOM 3834 C C . LEU B 1 92 ? -7.793 27.547 15.344 1 98.5 92 LEU B C 1
ATOM 3836 O O . LEU B 1 92 ? -7.078 28.547 15.406 1 98.5 92 LEU B O 1
ATOM 3840 N N . PHE B 1 93 ? -7.352 26.328 15.164 1 98.56 93 PHE B N 1
ATOM 3841 C CA . PHE B 1 93 ? -5.922 26.078 15.016 1 98.56 93 PHE B CA 1
ATOM 3842 C C . PHE B 1 93 ? -5.473 26.328 13.578 1 98.56 93 PHE B C 1
ATOM 3844 O O . PHE B 1 93 ? -6.043 25.75 12.648 1 98.56 93 PHE B O 1
ATOM 3851 N N . ILE B 1 94 ? -4.473 27.188 13.391 1 98.69 94 ILE B N 1
ATOM 3852 C CA . ILE B 1 94 ? -3.854 27.422 12.086 1 98.69 94 ILE B CA 1
ATOM 3853 C C . ILE B 1 94 ? -2.367 27.078 12.156 1 98.69 94 ILE B C 1
ATOM 3855 O O . ILE B 1 94 ? -1.655 27.547 13.047 1 98.69 94 ILE B O 1
ATOM 3859 N N . SER B 1 95 ? -1.943 26.234 11.242 1 98.56 95 SER B N 1
ATOM 3860 C CA . SER B 1 95 ? -0.563 25.766 11.344 1 98.56 95 SER B CA 1
ATOM 3861 C C . SER B 1 95 ? 0.112 25.734 9.977 1 98.56 95 SER B C 1
ATOM 3863 O O . SER B 1 95 ? -0.552 25.875 8.945 1 98.56 95 SER B O 1
ATOM 3865 N N . ASN B 1 96 ? 1.502 25.656 10.055 1 98.38 96 ASN B N 1
ATOM 3866 C CA . ASN B 1 96 ? 2.205 25.188 8.867 1 98.38 96 ASN B CA 1
ATOM 3867 C C . ASN B 1 96 ? 1.801 23.766 8.5 1 98.38 96 ASN B C 1
ATOM 3869 O O . ASN B 1 96 ? 1.105 23.094 9.266 1 98.38 96 ASN B O 1
ATOM 3873 N N . HIS B 1 97 ? 2.115 23.297 7.281 1 97.12 97 HIS B N 1
ATOM 3874 C CA . HIS B 1 97 ? 1.62 22.031 6.773 1 97.12 97 HIS B CA 1
ATOM 3875 C C . HIS B 1 97 ? 2.729 21.234 6.078 1 97.12 97 HIS B C 1
ATOM 3877 O O . HIS B 1 97 ? 3.246 21.672 5.047 1 97.12 97 HIS B O 1
ATOM 3883 N N . ARG B 1 98 ? 3.096 20.125 6.691 1 96.69 98 ARG B N 1
ATOM 3884 C CA . ARG B 1 98 ? 4.211 19.344 6.172 1 96.69 98 ARG B CA 1
ATOM 3885 C C . ARG B 1 98 ? 3.736 17.984 5.656 1 96.69 98 ARG B C 1
ATOM 3887 O O . ARG B 1 98 ? 4.254 17.484 4.66 1 96.69 98 ARG B O 1
ATOM 3894 N N . ASP B 1 99 ? 2.875 17.391 6.293 1 95.81 99 ASP B N 1
ATOM 3895 C CA . ASP B 1 99 ? 2.436 16.031 5.973 1 95.81 99 ASP B CA 1
ATOM 3896 C C . ASP B 1 99 ? 0.928 15.992 5.734 1 95.81 99 ASP B C 1
ATOM 3898 O O . ASP B 1 99 ? 0.166 16.688 6.414 1 95.81 99 ASP B O 1
ATOM 3902 N N . ILE B 1 100 ? 0.523 15.07 4.926 1 91 100 ILE B N 1
ATOM 3903 C CA . ILE B 1 100 ? -0.867 15 4.488 1 91 100 ILE B CA 1
ATOM 3904 C C . ILE B 1 100 ? -1.758 14.602 5.664 1 91 100 ILE B C 1
ATOM 3906 O O . ILE B 1 100 ? -2.766 15.258 5.938 1 91 100 ILE B O 1
ATOM 3910 N N . ILE B 1 101 ? -1.355 13.617 6.414 1 90.31 101 ILE B N 1
ATOM 3911 C CA . ILE B 1 101 ? -2.252 13.078 7.43 1 90.31 101 ILE B CA 1
ATOM 3912 C C . ILE B 1 101 ? -1.613 13.219 8.812 1 90.31 101 ILE B C 1
ATOM 3914 O O . ILE B 1 101 ? -2.314 13.398 9.812 1 90.31 101 ILE B O 1
ATOM 3918 N N . LEU B 1 102 ? -0.344 13.211 8.922 1 94.81 102 LEU B N 1
ATOM 3919 C CA . LEU B 1 102 ? 0.353 13.094 10.195 1 94.81 102 LEU B CA 1
ATOM 3920 C C . LEU B 1 102 ? 0.231 14.383 11.008 1 94.81 102 LEU B C 1
ATOM 3922 O O . LEU B 1 102 ? 0.164 14.336 12.234 1 94.81 102 LEU B O 1
ATOM 3926 N N . ASP B 1 103 ? 0.184 15.547 10.344 1 97.06 103 ASP B N 1
ATOM 3927 C CA . ASP B 1 103 ? 0.091 16.812 11.062 1 97.06 103 ASP B CA 1
ATOM 3928 C C . ASP B 1 103 ? -1.133 16.828 11.977 1 97.06 103 ASP B C 1
ATOM 3930 O O . ASP B 1 103 ? -1.003 16.969 13.195 1 97.06 103 ASP B O 1
ATOM 3934 N N . THR B 1 104 ? -2.24 16.625 11.398 1 95.44 104 THR B N 1
ATOM 3935 C CA . THR B 1 104 ? -3.482 16.703 12.164 1 95.44 104 THR B CA 1
ATOM 3936 C C . THR B 1 104 ? -3.57 15.547 13.156 1 95.44 104 THR B C 1
ATOM 3938 O O . THR B 1 104 ? -4.102 15.711 14.258 1 95.44 104 THR B O 1
ATOM 3941 N N . SER B 1 105 ? -3.066 14.43 12.766 1 96.12 105 SER B N 1
ATOM 3942 C CA . SER B 1 105 ? -3.076 13.281 13.664 1 96.12 105 SER B CA 1
ATOM 3943 C C . SER B 1 105 ? -2.225 13.539 14.898 1 96.12 105 SER B C 1
ATOM 3945 O O . SER B 1 105 ? -2.619 13.188 16.016 1 96.12 105 SER B O 1
ATOM 3947 N N . LEU B 1 106 ? -1.099 14.125 14.703 1 97.44 106 LEU B N 1
ATOM 3948 C CA . LEU B 1 106 ? -0.213 14.438 15.82 1 97.44 106 LEU B CA 1
ATOM 3949 C C . LEU B 1 106 ? -0.821 15.516 16.719 1 97.44 106 LEU B C 1
ATOM 3951 O O . LEU B 1 106 ? -0.684 15.469 17.938 1 97.44 106 LEU B O 1
ATOM 3955 N N . LEU B 1 107 ? -1.443 16.5 16.109 1 97.62 107 LEU B N 1
ATOM 3956 C CA . LEU B 1 107 ? -2.125 17.531 16.891 1 97.62 107 LEU B CA 1
ATOM 3957 C C . LEU B 1 107 ? -3.17 16.906 17.812 1 97.62 107 LEU B C 1
ATOM 3959 O O . LEU B 1 107 ? -3.186 17.172 19.016 1 97.62 107 LEU B O 1
ATOM 3963 N N . ASN B 1 108 ? -3.996 16.078 17.281 1 96.62 108 ASN B N 1
ATOM 3964 C CA . ASN B 1 108 ? -5.055 15.453 18.062 1 96.62 108 ASN B CA 1
ATOM 3965 C C . ASN B 1 108 ? -4.484 14.492 19.109 1 96.62 108 ASN B C 1
ATOM 3967 O O . ASN B 1 108 ? -5.043 14.344 20.203 1 96.62 108 ASN B O 1
ATOM 3971 N N . TYR B 1 109 ? -3.408 13.852 18.719 1 96.5 109 TYR B N 1
ATOM 3972 C CA . TYR B 1 109 ? -2.707 13 19.688 1 96.5 109 TYR B CA 1
ATOM 3973 C C . TYR B 1 109 ? -2.287 13.805 20.906 1 96.5 109 TYR B C 1
ATOM 3975 O O . TYR B 1 109 ? -2.516 13.375 22.047 1 96.5 109 TYR B O 1
ATOM 3983 N N . VAL B 1 110 ? -1.706 14.938 20.734 1 96.69 110 VAL B N 1
ATOM 3984 C CA . VAL B 1 110 ? -1.23 15.797 21.812 1 96.69 110 VAL B CA 1
ATOM 3985 C C . VAL B 1 110 ? -2.42 16.344 22.609 1 96.69 110 VAL B C 1
ATOM 3987 O O . VAL B 1 110 ? -2.41 16.328 23.828 1 96.69 110 VAL B O 1
ATOM 3990 N N . LEU B 1 111 ? -3.441 16.828 21.891 1 95.81 111 LEU B N 1
ATOM 3991 C CA . LEU B 1 111 ? -4.617 17.391 22.562 1 95.81 111 LEU B CA 1
ATOM 3992 C C . LEU B 1 111 ? -5.281 16.344 23.453 1 95.81 111 LEU B C 1
ATOM 3994 O O . LEU B 1 111 ? -5.605 16.625 24.609 1 95.81 111 LEU B O 1
ATOM 3998 N N . TYR B 1 112 ? -5.395 15.172 22.953 1 94.19 112 TYR B N 1
ATOM 3999 C CA . TYR B 1 112 ? -6 14.094 23.719 1 94.19 112 TYR B CA 1
ATOM 4000 C C . TYR B 1 112 ? -5.156 13.758 24.953 1 94.19 112 TYR B C 1
ATOM 4002 O O . TYR B 1 112 ? -5.688 13.562 26.047 1 94.19 112 TYR B O 1
ATOM 4010 N N . SER B 1 113 ? -3.91 13.672 24.766 1 93.31 113 SER B N 1
ATOM 4011 C CA . SER B 1 113 ? -2.996 13.32 25.844 1 93.31 113 SER B CA 1
ATOM 4012 C C . SER B 1 113 ? -3.051 14.352 26.969 1 93.31 113 SER B C 1
ATOM 4014 O O . SER B 1 113 ? -2.758 14.039 28.125 1 93.31 113 SER B O 1
ATOM 4016 N N . GLU B 1 114 ? -3.445 15.523 26.688 1 93.75 114 GLU B N 1
ATOM 4017 C CA . GLU B 1 114 ? -3.49 16.609 27.656 1 93.75 114 GLU B CA 1
ATOM 4018 C C . GLU B 1 114 ? -4.926 16.922 28.078 1 93.75 114 GLU B C 1
ATOM 4020 O O . GLU B 1 114 ? -5.203 17.984 28.625 1 93.75 114 GLU B O 1
ATOM 4025 N N . ASP B 1 115 ? -5.875 16.031 27.719 1 92.5 115 ASP B N 1
ATOM 4026 C CA . ASP B 1 115 ? -7.285 16.109 28.094 1 92.5 115 ASP B CA 1
ATOM 4027 C C . ASP B 1 115 ? -7.93 17.375 27.516 1 92.5 115 ASP B C 1
ATOM 4029 O O . ASP B 1 115 ? -8.688 18.047 28.188 1 92.5 115 ASP B O 1
ATOM 4033 N N . LEU B 1 116 ? -7.484 17.734 26.344 1 93.5 116 LEU B N 1
ATOM 4034 C CA . LEU B 1 116 ? -8.078 18.859 25.609 1 93.5 116 LEU B CA 1
ATOM 4035 C C . LEU B 1 116 ? -8.984 18.359 24.5 1 93.5 116 LEU B C 1
ATOM 4037 O O . LEU B 1 116 ? -8.953 17.172 24.141 1 93.5 116 LEU B O 1
ATOM 4041 N N . MET B 1 117 ? -9.75 19.281 24.031 1 92.56 117 MET B N 1
ATOM 4042 C CA . MET B 1 117 ? -10.695 18.953 22.969 1 92.56 117 MET B CA 1
ATOM 4043 C C . MET B 1 117 ? -9.969 18.734 21.656 1 92.56 117 MET B C 1
ATOM 4045 O O . MET B 1 117 ? -9.117 19.547 21.266 1 92.56 117 MET B O 1
ATOM 4049 N N . MET B 1 118 ? -10.359 17.656 20.953 1 94.19 118 MET B N 1
ATOM 4050 C CA . MET B 1 118 ? -9.766 17.359 19.656 1 94.19 118 MET B CA 1
ATOM 4051 C C . MET B 1 118 ? -10.406 18.203 18.547 1 94.19 118 MET B C 1
ATOM 4053 O O . MET B 1 118 ? -11.383 18.906 18.797 1 94.19 118 MET B O 1
ATOM 4057 N N . THR B 1 119 ? -9.859 18.062 17.375 1 97 119 THR B N 1
ATOM 4058 C CA . THR B 1 119 ? -10.258 19 16.312 1 97 119 THR B CA 1
ATOM 4059 C C . THR B 1 119 ? -11.023 18.266 15.219 1 97 119 THR B C 1
ATOM 4061 O O . THR B 1 119 ? -10.906 17.047 15.07 1 97 119 THR B O 1
ATOM 4064 N N . SER B 1 120 ? -11.875 19.016 14.492 1 97 120 SER B N 1
ATOM 4065 C CA . SER B 1 120 ? -12.258 18.734 13.109 1 97 120 SER B CA 1
ATOM 4066 C C . SER B 1 120 ? -11.328 19.438 12.125 1 97 120 SER B C 1
ATOM 4068 O O . SER B 1 120 ? -11.023 20.609 12.289 1 97 120 SER B O 1
ATOM 4070 N N . SER B 1 121 ? -10.891 18.688 11.094 1 95.62 121 SER B N 1
ATOM 4071 C CA . SER B 1 121 ? -9.844 19.25 10.258 1 95.62 121 SER B CA 1
ATOM 4072 C C . SER B 1 121 ? -10.273 19.312 8.797 1 95.62 121 SER B C 1
ATOM 4074 O O . SER B 1 121 ? -10.992 18.438 8.312 1 95.62 121 SER B O 1
ATOM 4076 N N . ALA B 1 122 ? -9.82 20.328 8.156 1 92.06 122 ALA B N 1
ATOM 4077 C CA . ALA B 1 122 ? -10.078 20.469 6.727 1 92.06 122 ALA B CA 1
ATOM 4078 C C . ALA B 1 122 ? -9.164 19.547 5.914 1 92.06 122 ALA B C 1
ATOM 4080 O O . ALA B 1 122 ? -7.957 19.5 6.16 1 92.06 122 ALA B O 1
ATOM 4081 N N . ILE B 1 123 ? -9.773 18.812 5.004 1 90.25 123 ILE B N 1
ATOM 4082 C CA . ILE B 1 123 ? -8.992 17.938 4.133 1 90.25 123 ILE B CA 1
ATOM 4083 C C . ILE B 1 123 ? -9.43 18.125 2.684 1 90.25 123 ILE B C 1
ATOM 4085 O O . ILE B 1 123 ? -10.617 18.344 2.406 1 90.25 123 ILE B O 1
ATOM 4089 N N . GLY B 1 124 ? -8.508 18.031 1.755 1 85.12 124 GLY B N 1
ATOM 4090 C CA . GLY B 1 124 ? -8.828 18.188 0.345 1 85.12 124 GLY B CA 1
ATOM 4091 C C . GLY B 1 124 ? -9.539 16.984 -0.24 1 85.12 124 GLY B C 1
ATOM 4092 O O . GLY B 1 124 ? -9.281 15.852 0.163 1 85.12 124 GLY B O 1
ATOM 4093 N N . ASP B 1 125 ? -10.297 17.156 -1.294 1 79.31 125 ASP B N 1
ATOM 4094 C CA . ASP B 1 125 ? -11.117 16.109 -1.904 1 79.31 125 ASP B CA 1
ATOM 4095 C C . ASP B 1 125 ? -10.273 15.195 -2.781 1 79.31 125 ASP B C 1
ATOM 4097 O O . ASP B 1 125 ? -10.703 14.094 -3.135 1 79.31 125 ASP B O 1
ATOM 4101 N N . ASN B 1 126 ? -9.133 15.539 -3.125 1 73.75 126 ASN B N 1
ATOM 4102 C CA . ASN B 1 126 ? -8.289 14.719 -3.99 1 73.75 126 ASN B CA 1
ATOM 4103 C C . ASN B 1 126 ? -7.914 13.398 -3.318 1 73.75 126 ASN B C 1
ATOM 4105 O O . ASN B 1 126 ? -7.566 12.43 -3.996 1 73.75 126 ASN B O 1
ATOM 4109 N N . LEU B 1 127 ? -7.805 13.383 -2.082 1 67.25 127 LEU B N 1
ATOM 4110 C CA . LEU B 1 127 ? -7.461 12.188 -1.326 1 67.25 127 LEU B CA 1
ATOM 4111 C C . LEU B 1 127 ? -8.641 11.227 -1.259 1 67.25 127 LEU B C 1
ATOM 4113 O O . LEU B 1 127 ? -8.461 10.023 -1.034 1 67.25 127 LEU B O 1
ATOM 4117 N N . VAL B 1 128 ? -9.711 11.742 -1.547 1 63.31 128 VAL B N 1
ATOM 4118 C CA . VAL B 1 128 ? -10.945 11.047 -1.176 1 63.31 128 VAL B CA 1
ATOM 4119 C C . VAL B 1 128 ? -11.43 10.203 -2.348 1 63.31 128 VAL B C 1
ATOM 4121 O O . VAL B 1 128 ? -12.5 9.578 -2.273 1 63.31 128 VAL B O 1
ATOM 4124 N N . LYS B 1 129 ? -10.578 9.984 -3.287 1 69.75 129 LYS B N 1
ATOM 4125 C CA . LYS B 1 129 ? -11.016 9.156 -4.41 1 69.75 129 LYS B CA 1
ATOM 4126 C C . LYS B 1 129 ? -10.992 7.676 -4.047 1 69.75 129 LYS B C 1
ATOM 4128 O O . LYS B 1 129 ? -11.648 6.863 -4.695 1 69.75 129 LYS B O 1
ATOM 4133 N N . ARG B 1 130 ? -10.375 7.363 -3.018 1 76.44 130 ARG B N 1
ATOM 4134 C CA . ARG B 1 130 ? -10.406 5.992 -2.514 1 76.44 130 ARG B CA 1
ATOM 4135 C C . ARG B 1 130 ? -11.414 5.848 -1.377 1 76.44 130 ARG B C 1
ATOM 4137 O O . ARG B 1 130 ? -11.273 6.484 -0.331 1 76.44 130 ARG B O 1
ATOM 4144 N N . PRO B 1 131 ? -12.297 4.957 -1.535 1 83.38 131 PRO B N 1
ATOM 4145 C CA . PRO B 1 131 ? -13.383 4.844 -0.556 1 83.38 131 PRO B CA 1
ATOM 4146 C C . PRO B 1 131 ? -12.867 4.66 0.872 1 83.38 131 PRO B C 1
ATOM 4148 O O . PRO B 1 131 ? -13.422 5.246 1.808 1 83.38 131 PRO B O 1
ATOM 4151 N N . LEU B 1 132 ? -11.836 3.9 1.028 1 89 132 LEU B N 1
ATOM 4152 C CA . LEU B 1 132 ? -11.305 3.678 2.369 1 89 132 LEU B CA 1
ATOM 4153 C C . LEU B 1 132 ? -10.789 4.98 2.971 1 89 132 LEU B C 1
ATOM 4155 O O . LEU B 1 132 ? -11.07 5.285 4.133 1 89 132 LEU B O 1
ATOM 4159 N N . LEU B 1 133 ? -10.047 5.762 2.188 1 88.31 133 LEU B N 1
ATOM 4160 C CA . LEU B 1 133 ? -9.461 6.996 2.693 1 88.31 133 LEU B CA 1
ATOM 4161 C C . LEU B 1 133 ? -10.547 8.016 3.016 1 88.31 133 LEU B C 1
ATOM 4163 O O . LEU B 1 133 ? -10.414 8.781 3.977 1 88.31 133 LEU B O 1
ATOM 4167 N N . LEU B 1 134 ? -11.547 8.031 2.199 1 88.56 134 LEU B N 1
ATOM 4168 C CA . LEU B 1 134 ? -12.672 8.914 2.471 1 88.56 134 LEU B CA 1
ATOM 4169 C C . LEU B 1 134 ? -13.359 8.539 3.783 1 88.56 134 LEU B C 1
ATOM 4171 O O . LEU B 1 134 ? -13.641 9.406 4.609 1 88.56 134 LEU B O 1
ATOM 4175 N N . ALA B 1 135 ? -13.602 7.281 3.922 1 92.5 135 ALA B N 1
ATOM 4176 C CA . ALA B 1 135 ? -14.25 6.812 5.145 1 92.5 135 ALA B CA 1
ATOM 4177 C C . ALA B 1 135 ? -13.398 7.133 6.371 1 92.5 135 ALA B C 1
ATOM 4179 O O . ALA B 1 135 ? -13.914 7.617 7.383 1 92.5 135 ALA B O 1
ATOM 4180 N N . LEU B 1 136 ? -12.125 6.906 6.238 1 93.69 136 LEU B N 1
ATOM 4181 C CA . LEU B 1 136 ? -11.234 7.168 7.359 1 93.69 136 LEU B CA 1
ATOM 4182 C C . LEU B 1 136 ? -11.18 8.656 7.68 1 93.69 136 LEU B C 1
ATOM 4184 O O . LEU B 1 136 ? -11.094 9.047 8.844 1 93.69 136 LEU B O 1
ATOM 4188 N N . SER B 1 137 ? -11.203 9.445 6.66 1 92.06 137 SER B N 1
ATOM 4189 C CA . SER B 1 137 ? -11.188 10.891 6.855 1 92.06 137 SER B CA 1
ATOM 4190 C C . SER B 1 137 ? -12.414 11.359 7.633 1 92.06 137 SER B C 1
ATOM 4192 O O . SER B 1 137 ? -12.289 12.156 8.57 1 92.06 137 SER B O 1
ATOM 4194 N N . ARG B 1 138 ? -13.555 10.852 7.281 1 93.69 138 ARG B N 1
ATOM 4195 C CA . ARG B 1 138 ? -14.789 11.242 7.953 1 93.69 138 ARG B CA 1
ATOM 4196 C C . ARG B 1 138 ? -14.859 10.664 9.359 1 93.69 138 ARG B C 1
ATOM 4198 O O . ARG B 1 138 ? -15.43 11.281 10.266 1 93.69 138 ARG B O 1
ATOM 4205 N N . LEU B 1 139 ? -14.219 9.508 9.562 1 96 139 LEU B N 1
ATOM 4206 C CA . LEU B 1 139 ? -14.219 8.836 10.852 1 96 139 LEU B CA 1
ATOM 4207 C C . LEU B 1 139 ? -13.258 9.523 11.82 1 96 139 LEU B C 1
ATOM 4209 O O . LEU B 1 139 ? -13.289 9.25 13.023 1 96 139 LEU B O 1
ATOM 4213 N N . THR B 1 140 ? -12.461 10.43 11.32 1 94.75 140 THR B N 1
ATOM 4214 C CA . THR B 1 140 ? -11.531 11.156 12.172 1 94.75 140 THR B CA 1
ATOM 4215 C C . THR B 1 140 ? -11.875 12.648 12.195 1 94.75 140 THR B C 1
ATOM 4217 O O . THR B 1 140 ? -10.992 13.492 12.375 1 94.75 140 THR B O 1
ATOM 4220 N N . ARG B 1 141 ? -13.086 12.945 11.883 1 94.44 141 ARG B N 1
ATOM 4221 C CA . ARG B 1 141 ? -13.719 14.25 12.031 1 94.44 141 ARG B CA 1
ATOM 4222 C C . ARG B 1 141 ? -13.18 15.242 11 1 94.44 141 ARG B C 1
ATOM 4224 O O . ARG B 1 141 ? -13.156 16.453 11.25 1 94.44 141 ARG B O 1
ATOM 4231 N N . ASN B 1 142 ? -12.742 14.758 9.914 1 94.19 142 ASN B N 1
ATOM 4232 C CA . ASN B 1 142 ? -12.336 15.672 8.852 1 94.19 142 ASN B CA 1
ATOM 4233 C C . ASN B 1 142 ? -13.531 16.109 8 1 94.19 142 ASN B C 1
ATOM 4235 O O . ASN B 1 142 ? -14.477 15.344 7.812 1 94.19 142 ASN B O 1
ATOM 4239 N N . PHE B 1 143 ? -13.508 17.344 7.582 1 93.38 143 PHE B N 1
ATOM 4240 C CA . PHE B 1 143 ? -14.5 17.812 6.621 1 93.38 143 PHE B CA 1
ATOM 4241 C C . PHE B 1 143 ? -13.836 18.188 5.305 1 93.38 143 PHE B C 1
ATOM 4243 O O . PHE B 1 143 ? -12.703 18.688 5.289 1 93.38 143 PHE B O 1
ATOM 4250 N N . VAL B 1 144 ? -14.523 17.969 4.234 1 88.44 144 VAL B N 1
ATOM 4251 C CA . VAL B 1 144 ? -13.922 17.953 2.902 1 88.44 144 VAL B CA 1
ATOM 4252 C C . VAL B 1 144 ? -14.008 19.359 2.289 1 88.44 144 VAL B C 1
ATOM 4254 O O . VAL B 1 144 ? -15.062 20 2.328 1 88.44 144 VAL B O 1
ATOM 4257 N N . VAL B 1 145 ? -12.844 19.703 1.786 1 84.75 145 VAL B N 1
ATOM 4258 C CA . VAL B 1 145 ? -12.758 20.938 0.997 1 84.75 145 VAL B CA 1
ATOM 4259 C C . VAL B 1 145 ? -12.75 20.578 -0.491 1 84.75 145 VAL B C 1
ATOM 4261 O O . VAL B 1 145 ? -11.922 19.797 -0.949 1 84.75 145 VAL B O 1
ATOM 4264 N N . GLN B 1 146 ? -13.641 21.141 -1.206 1 80.88 146 GLN B N 1
ATOM 4265 C CA . GLN B 1 146 ? -13.703 20.875 -2.641 1 80.88 146 GLN B CA 1
ATOM 4266 C C . GLN B 1 146 ? -12.711 21.734 -3.406 1 80.88 146 GLN B C 1
ATOM 4268 O O . GLN B 1 146 ? -12.586 22.938 -3.131 1 80.88 146 GLN B O 1
ATOM 4273 N N . ARG B 1 147 ? -12.039 21.109 -4.316 1 76.5 147 ARG B N 1
ATOM 4274 C CA . ARG B 1 147 ? -11.039 21.812 -5.105 1 76.5 147 ARG B CA 1
ATOM 4275 C C . ARG B 1 147 ? -11.344 21.719 -6.594 1 76.5 147 ARG B C 1
ATOM 4277 O O . ARG B 1 147 ? -12.133 20.859 -7.016 1 76.5 147 ARG B O 1
ATOM 4284 N N . GLY B 1 148 ? -10.703 22.625 -7.355 1 75.44 148 GLY B N 1
ATOM 4285 C CA . GLY B 1 148 ? -10.766 22.562 -8.805 1 75.44 148 GLY B CA 1
ATOM 4286 C C . GLY B 1 148 ? -12.125 22.922 -9.367 1 75.44 148 GLY B C 1
ATOM 4287 O O . GLY B 1 148 ? -12.5 22.484 -10.453 1 75.44 148 GLY B O 1
ATOM 4288 N N . LEU B 1 149 ? -12.852 23.656 -8.648 1 80.5 149 LEU B N 1
ATOM 4289 C CA . LEU B 1 149 ? -14.18 24.078 -9.078 1 80.5 149 LEU B CA 1
ATOM 4290 C C . LEU B 1 149 ? -14.109 25.375 -9.867 1 80.5 149 LEU B C 1
ATOM 4292 O O . LEU B 1 149 ? -13.188 26.172 -9.68 1 80.5 149 LEU B O 1
ATOM 4296 N N . PRO B 1 150 ? -15.07 25.453 -10.789 1 86.31 150 PRO B N 1
ATOM 4297 C CA . PRO B 1 150 ? -15.203 26.781 -11.398 1 86.31 150 PRO B CA 1
ATOM 4298 C C . PRO B 1 150 ? -15.414 27.891 -10.375 1 86.31 150 PRO B C 1
ATOM 4300 O O . PRO B 1 150 ? -15.836 27.625 -9.25 1 86.31 150 PRO B O 1
ATOM 4303 N N . ALA B 1 151 ? -15.164 29.125 -10.797 1 84.69 151 ALA B N 1
ATOM 4304 C CA . ALA B 1 151 ? -15.078 30.266 -9.898 1 84.69 151 ALA B CA 1
ATOM 4305 C C . ALA B 1 151 ? -16.359 30.422 -9.078 1 84.69 151 ALA B C 1
ATOM 4307 O O . ALA B 1 151 ? -16.297 30.609 -7.859 1 84.69 151 ALA B O 1
ATOM 4308 N N . ARG B 1 152 ? -17.438 30.344 -9.734 1 87.19 152 ARG B N 1
ATOM 4309 C CA . ARG B 1 152 ? -18.703 30.516 -9.031 1 87.19 152 ARG B CA 1
ATOM 4310 C C . ARG B 1 152 ? -18.922 29.406 -8.008 1 87.19 152 ARG B C 1
ATOM 4312 O O . ARG B 1 152 ? -19.328 29.672 -6.871 1 87.19 152 ARG B O 1
ATOM 4319 N N . GLU B 1 153 ? -18.656 28.172 -8.367 1 88.69 153 GLU B N 1
ATOM 4320 C CA . GLU B 1 153 ? -18.812 27.016 -7.484 1 88.69 153 GLU B CA 1
ATOM 4321 C C . GLU B 1 153 ? -17.797 27.047 -6.355 1 88.69 153 GLU B C 1
ATOM 4323 O O . GLU B 1 153 ? -18.078 26.609 -5.234 1 88.69 153 GLU B O 1
ATOM 4328 N N . MET B 1 154 ? -16.656 27.562 -6.688 1 88.44 154 MET B N 1
ATOM 4329 C CA . MET B 1 154 ? -15.609 27.688 -5.676 1 88.44 154 MET B CA 1
ATOM 4330 C C . MET B 1 154 ? -16.031 28.656 -4.578 1 88.44 154 MET B C 1
ATOM 4332 O O . MET B 1 154 ? -15.773 28.406 -3.396 1 88.44 154 MET B O 1
ATOM 4336 N N . LEU B 1 155 ? -16.641 29.719 -5.047 1 89.81 155 LEU B N 1
ATOM 4337 C CA . LEU B 1 155 ? -17.125 30.703 -4.09 1 89.81 155 LEU B CA 1
ATOM 4338 C C . LEU B 1 155 ? -18.188 30.109 -3.176 1 89.81 155 LEU B C 1
ATOM 4340 O O . LEU B 1 155 ? -18.172 30.328 -1.964 1 89.81 155 LEU B O 1
ATOM 4344 N N . GLU B 1 156 ? -19.047 29.359 -3.744 1 90.62 156 GLU B N 1
ATOM 4345 C CA . GLU B 1 156 ? -20.109 28.703 -2.973 1 90.62 156 GLU B CA 1
ATOM 4346 C C . GLU B 1 156 ? -19.531 27.688 -1.996 1 90.62 156 GLU B C 1
ATOM 4348 O O . GLU B 1 156 ? -19.969 27.594 -0.847 1 90.62 156 GLU B O 1
ATOM 4353 N N . SER B 1 157 ? -18.625 26.953 -2.475 1 90.56 157 SER B N 1
ATOM 4354 C CA . SER B 1 157 ? -17.969 25.969 -1.634 1 90.56 157 SER B CA 1
ATOM 4355 C C . SER B 1 157 ? -17.219 26.625 -0.478 1 90.56 157 SER B C 1
ATOM 4357 O O . SER B 1 157 ? -17.266 26.125 0.651 1 90.56 157 SER B O 1
ATOM 4359 N N . SER B 1 158 ? -16.562 27.719 -0.766 1 91.75 158 SER B N 1
ATOM 4360 C CA . SER B 1 158 ? -15.828 28.453 0.256 1 91.75 158 SER B CA 1
ATOM 4361 C C . SER B 1 158 ? -16.766 29 1.327 1 91.75 158 SER B C 1
ATOM 4363 O O . SER B 1 158 ? -16.453 28.953 2.518 1 91.75 158 SER B O 1
ATOM 4365 N N . ARG B 1 159 ? -17.875 29.5 0.906 1 93.38 159 ARG B N 1
ATOM 4366 C CA . ARG B 1 159 ? -18.859 30.016 1.842 1 93.38 159 ARG B CA 1
ATOM 4367 C C . ARG B 1 159 ? -19.391 28.906 2.742 1 93.38 159 ARG B C 1
ATOM 4369 O O . ARG B 1 159 ? -19.547 29.094 3.951 1 93.38 159 ARG B O 1
ATOM 4376 N N . LEU B 1 160 ? -19.688 27.812 2.119 1 93.69 160 LEU B N 1
ATOM 4377 C CA . LEU B 1 160 ? -20.188 26.672 2.875 1 93.69 160 LEU B CA 1
ATOM 4378 C C . LEU B 1 160 ? -19.172 26.219 3.918 1 93.69 160 LEU B C 1
ATOM 4380 O O . LEU B 1 160 ? -19.547 25.922 5.059 1 93.69 160 LEU B O 1
ATOM 4384 N N . MET B 1 161 ? -17.984 26.188 3.566 1 94.06 161 MET B N 1
ATOM 4385 C CA . MET B 1 161 ? -16.922 25.797 4.477 1 94.06 161 MET B CA 1
ATOM 4386 C C . MET B 1 161 ? -16.797 26.781 5.629 1 94.06 161 MET B C 1
ATOM 4388 O O . MET B 1 161 ? -16.641 26.375 6.785 1 94.06 161 MET B O 1
ATOM 4392 N N . SER B 1 162 ? -16.797 27.984 5.281 1 95.5 162 SER B N 1
ATOM 4393 C CA . SER B 1 162 ? -16.703 29.031 6.297 1 95.5 162 SER B CA 1
ATOM 4394 C C . SER B 1 162 ? -17.844 28.938 7.301 1 95.5 162 SER B C 1
ATOM 4396 O O . SER B 1 162 ? -17.625 29.016 8.508 1 95.5 162 SER B O 1
ATOM 4398 N N . GLU B 1 163 ? -19 28.781 6.793 1 95.5 163 GLU B N 1
ATOM 4399 C CA . GLU B 1 163 ? -20.172 28.625 7.656 1 95.5 163 GLU B CA 1
ATOM 4400 C C . GLU B 1 163 ? -20.031 27.406 8.555 1 95.5 163 GLU B C 1
ATOM 4402 O O . GLU B 1 163 ? -20.438 27.438 9.719 1 95.5 163 GLU B O 1
ATOM 4407 N N . TYR B 1 164 ? -19.547 26.359 7.98 1 96 164 TYR B N 1
ATOM 4408 C CA . TYR B 1 164 ? -19.375 25.125 8.75 1 96 164 TYR B CA 1
ATOM 4409 C C . TYR B 1 164 ? -18.375 25.328 9.883 1 96 164 TYR B C 1
ATOM 4411 O O . TYR B 1 164 ? -18.578 24.828 10.992 1 96 164 TYR B O 1
ATOM 4419 N N . ILE B 1 165 ? -17.312 25.984 9.633 1 96.88 165 ILE B N 1
ATOM 4420 C CA . ILE B 1 165 ? -16.312 26.297 10.656 1 96.88 165 ILE B CA 1
ATOM 4421 C C . ILE B 1 165 ? -16.984 27.047 11.805 1 96.88 165 ILE B C 1
ATOM 4423 O O . ILE B 1 165 ? -16.797 26.703 12.977 1 96.88 165 ILE B O 1
ATOM 4427 N N . GLY B 1 166 ? -17.766 28.047 11.438 1 96.25 166 GLY B N 1
ATOM 4428 C CA . GLY B 1 166 ? -18.516 28.766 12.453 1 96.25 166 GLY B CA 1
ATOM 4429 C C . GLY B 1 166 ? -19.453 27.875 13.242 1 96.25 166 GLY B C 1
ATOM 4430 O O . GLY B 1 166 ? -19.531 28 14.469 1 96.25 166 GLY B O 1
ATOM 4431 N N . GLU B 1 167 ? -20.141 27.016 12.516 1 95.5 167 GLU B N 1
ATOM 4432 C CA . GLU B 1 167 ? -21.062 26.094 13.156 1 95.5 167 GLU B CA 1
ATOM 4433 C C . GLU B 1 167 ? -20.344 25.203 14.172 1 95.5 167 GLU B C 1
ATOM 4435 O O . GLU B 1 167 ? -20.844 25 15.281 1 95.5 167 GLU B O 1
ATOM 4440 N N . LEU B 1 168 ? -19.234 24.734 13.852 1 96.44 168 LEU B N 1
ATOM 4441 C CA . LEU B 1 168 ? -18.453 23.859 14.719 1 96.44 168 LEU B CA 1
ATOM 4442 C C . LEU B 1 168 ? -18 24.609 15.977 1 96.44 168 LEU B C 1
ATOM 4444 O O . LEU B 1 168 ? -18.172 24.109 17.094 1 96.44 168 LEU B O 1
ATOM 4448 N N . ILE B 1 169 ? -17.516 25.766 15.812 1 97 169 ILE B N 1
ATOM 4449 C CA . ILE B 1 169 ? -16.891 26.484 16.922 1 97 169 ILE B CA 1
ATOM 4450 C C . ILE B 1 169 ? -17.969 27.125 17.781 1 97 169 ILE B C 1
ATOM 4452 O O . ILE B 1 169 ? -17.922 27.016 19.016 1 97 169 ILE B O 1
ATOM 4456 N N . PHE B 1 170 ? -19 27.703 17.234 1 96.31 170 PHE B N 1
ATOM 4457 C CA . PHE B 1 170 ? -19.938 28.531 17.984 1 96.31 170 PHE B CA 1
ATOM 4458 C C . PHE B 1 170 ? -21.125 27.703 18.469 1 96.31 170 PHE B C 1
ATOM 4460 O O . PHE B 1 170 ? -21.781 28.062 19.453 1 96.31 170 PHE B O 1
ATOM 4467 N N . HIS B 1 171 ? -21.422 26.625 17.812 1 94.81 171 HIS B N 1
ATOM 4468 C CA . HIS B 1 171 ? -22.641 25.906 18.156 1 94.81 171 HIS B CA 1
ATOM 4469 C C . HIS B 1 171 ? -22.359 24.484 18.625 1 94.81 171 HIS B C 1
ATOM 4471 O O . HIS B 1 171 ? -23.016 23.969 19.531 1 94.81 171 HIS B O 1
ATOM 4477 N N . GLU B 1 172 ? -21.375 23.844 18.078 1 93.75 172 GLU B N 1
ATOM 4478 C CA . GLU B 1 172 ? -21.094 22.453 18.422 1 93.75 172 GLU B CA 1
ATOM 4479 C C . GLU B 1 172 ? -19.984 22.344 19.453 1 93.75 172 GLU B C 1
ATOM 4481 O O . GLU B 1 172 ? -19.688 21.266 19.953 1 93.75 172 GLU B O 1
ATOM 4486 N N . ASN B 1 173 ? -19.359 23.469 19.797 1 94.94 173 ASN B N 1
ATOM 4487 C CA . ASN B 1 173 ? -18.25 23.484 20.734 1 94.94 173 ASN B CA 1
ATOM 4488 C C . ASN B 1 173 ? -17.141 22.531 20.297 1 94.94 173 ASN B C 1
ATOM 4490 O O . ASN B 1 173 ? -16.719 21.672 21.062 1 94.94 173 ASN B O 1
ATOM 4494 N N . ARG B 1 174 ? -16.719 22.672 19.078 1 95.62 174 ARG B N 1
ATOM 4495 C CA . ARG B 1 174 ? -15.688 21.859 18.469 1 95.62 174 ARG B CA 1
ATOM 4496 C C . ARG B 1 174 ? -14.578 22.719 17.875 1 95.62 174 ARG B C 1
ATOM 4498 O O . ARG B 1 174 ? -14.852 23.672 17.141 1 95.62 174 ARG B O 1
ATOM 4505 N N . SER B 1 175 ? -13.336 22.359 18.25 1 97.62 175 SER B N 1
ATOM 4506 C CA . SER B 1 175 ? -12.203 23.062 17.641 1 97.62 175 SER B CA 1
ATOM 4507 C C . SER B 1 175 ? -12.023 22.656 16.188 1 97.62 175 SER B C 1
ATOM 4509 O O . SER B 1 175 ? -12.508 21.609 15.758 1 97.62 175 SER B O 1
ATOM 4511 N N . VAL B 1 176 ? -11.344 23.531 15.445 1 98.25 176 VAL B N 1
ATOM 4512 C CA . VAL B 1 176 ? -11.102 23.297 14.031 1 98.25 176 VAL B CA 1
ATOM 4513 C C . VAL B 1 176 ? -9.625 23.484 13.719 1 98.25 176 VAL B C 1
ATOM 4515 O O . VAL B 1 176 ? -8.953 24.328 14.32 1 98.25 176 VAL B O 1
ATOM 4518 N N . TRP B 1 177 ? -9.102 22.656 12.805 1 98.25 177 TRP B N 1
ATOM 4519 C CA . TRP B 1 177 ? -7.754 22.844 12.273 1 98.25 177 TRP B CA 1
ATOM 4520 C C . TRP B 1 177 ? -7.793 23.156 10.781 1 98.25 177 TRP B C 1
ATOM 4522 O O . TRP B 1 177 ? -8.578 22.562 10.039 1 98.25 177 TRP B O 1
ATOM 4532 N N . ILE B 1 178 ? -6.941 24.078 10.359 1 97.38 178 ILE B N 1
ATOM 4533 C CA . ILE B 1 178 ? -6.75 24.406 8.945 1 97.38 178 ILE B CA 1
ATOM 4534 C C . ILE B 1 178 ? -5.301 24.812 8.703 1 97.38 178 ILE B C 1
ATOM 4536 O O . ILE B 1 178 ? -4.676 25.438 9.562 1 97.38 178 ILE B O 1
ATOM 4540 N N . ALA B 1 179 ? -4.781 24.438 7.562 1 97.38 179 ALA B N 1
ATOM 4541 C CA . ALA B 1 179 ? -3.443 24.875 7.18 1 97.38 179 ALA B CA 1
ATOM 4542 C C . ALA B 1 179 ? -3.428 26.359 6.859 1 97.38 179 ALA B C 1
ATOM 4544 O O . ALA B 1 179 ? -4.422 26.906 6.379 1 97.38 179 ALA B O 1
ATOM 4545 N N . GLN B 1 180 ? -2.287 26.969 7.062 1 98.19 180 GLN B N 1
ATOM 4546 C CA . GLN B 1 180 ? -2.178 28.406 6.832 1 98.19 180 GLN B CA 1
ATOM 4547 C C . GLN B 1 180 ? -2.199 28.734 5.34 1 98.19 180 GLN B C 1
ATOM 4549 O O . GLN B 1 180 ? -2.371 29.891 4.953 1 98.19 180 GLN B O 1
ATOM 4554 N N . ARG B 1 181 ? -2.01 27.719 4.582 1 95.94 181 ARG B N 1
ATOM 4555 C CA . ARG B 1 181 ? -2.119 27.844 3.135 1 95.94 181 ARG B CA 1
ATOM 4556 C C . ARG B 1 181 ? -2.568 26.531 2.496 1 95.94 181 ARG B C 1
ATOM 4558 O O . ARG B 1 181 ? -2.488 25.484 3.119 1 95.94 181 ARG B O 1
ATOM 4565 N N . GLU B 1 182 ? -3.008 26.672 1.204 1 89.69 182 GLU B N 1
ATOM 4566 C CA . GLU B 1 182 ? -3.43 25.469 0.483 1 89.69 182 GLU B CA 1
ATOM 4567 C C . GLU B 1 182 ? -2.232 24.594 0.12 1 89.69 182 GLU B C 1
ATOM 4569 O O . GLU B 1 182 ? -1.259 25.078 -0.461 1 89.69 182 GLU B O 1
ATOM 4574 N N . GLY B 1 183 ? -2.352 23.359 0.557 1 90 183 GLY B N 1
ATOM 4575 C CA . GLY B 1 183 ? -1.302 22.406 0.215 1 90 183 GLY B CA 1
ATOM 4576 C C . GLY B 1 183 ? -0.161 22.406 1.215 1 90 183 GLY B C 1
ATOM 4577 O O . GLY B 1 183 ? 0.004 23.344 1.987 1 90 183 GLY B O 1
ATOM 4578 N N . ARG B 1 184 ? 0.644 21.438 1.116 1 93.5 184 ARG B N 1
ATOM 4579 C CA . ARG B 1 184 ? 1.822 21.312 1.966 1 93.5 184 ARG B CA 1
ATOM 4580 C C . ARG B 1 184 ? 2.945 22.219 1.495 1 93.5 184 ARG B C 1
ATOM 4582 O O . ARG B 1 184 ? 3.105 22.453 0.294 1 93.5 184 ARG B O 1
ATOM 4589 N N . THR B 1 185 ? 3.654 22.734 2.418 1 95.88 185 THR B N 1
ATOM 4590 C CA . THR B 1 185 ? 4.844 23.516 2.078 1 95.88 185 THR B CA 1
ATOM 4591 C C . THR B 1 185 ? 5.961 22.594 1.58 1 95.88 185 THR B C 1
ATOM 4593 O O . THR B 1 185 ? 6.316 21.625 2.248 1 95.88 185 THR B O 1
ATOM 4596 N N . LYS B 1 186 ? 6.582 22.984 0.445 1 94.75 186 LYS B N 1
ATOM 4597 C CA . LYS B 1 186 ? 7.594 22.109 -0.159 1 94.75 186 LYS B CA 1
ATOM 4598 C C . LYS B 1 186 ? 9 22.672 0.064 1 94.75 186 LYS B C 1
ATOM 4600 O O . LYS B 1 186 ? 9.961 21.906 0.21 1 94.75 186 LYS B O 1
ATOM 4605 N N . ASP B 1 187 ? 9.109 23.969 0.177 1 96 187 ASP B N 1
ATOM 4606 C CA . ASP B 1 187 ? 10.422 24.609 0.173 1 96 187 ASP B CA 1
ATOM 4607 C C . ASP B 1 187 ? 10.82 25.047 1.578 1 96 187 ASP B C 1
ATOM 4609 O O . ASP B 1 187 ? 11.852 25.703 1.758 1 96 187 ASP B O 1
ATOM 4613 N N . GLY B 1 188 ? 9.984 24.844 2.572 1 96.69 188 GLY B N 1
ATOM 4614 C CA . GLY B 1 188 ? 10.312 25.188 3.945 1 96.69 188 GLY B CA 1
ATOM 4615 C C . GLY B 1 188 ? 9.922 26.609 4.305 1 96.69 188 GLY B C 1
ATOM 4616 O O . GLY B 1 188 ? 10.078 27.031 5.449 1 96.69 188 GLY B O 1
ATOM 4617 N N . ASN B 1 189 ? 9.391 27.328 3.363 1 97.25 189 ASN B N 1
ATOM 4618 C CA . ASN B 1 189 ? 8.93 28.688 3.629 1 97.25 189 ASN B CA 1
ATOM 4619 C C . ASN B 1 189 ? 7.465 28.703 4.055 1 97.25 189 ASN B C 1
ATOM 4621 O O . ASN B 1 189 ? 6.57 28.641 3.211 1 97.25 189 ASN B O 1
ATOM 4625 N N . ASP B 1 190 ? 7.266 28.922 5.281 1 97.25 190 ASP B N 1
ATOM 4626 C CA . ASP B 1 190 ? 5.91 29 5.812 1 97.25 190 ASP B CA 1
ATOM 4627 C C . ASP B 1 190 ? 5.371 30.422 5.742 1 97.25 190 ASP B C 1
ATOM 4629 O O . ASP B 1 190 ? 5.996 31.359 6.25 1 97.25 190 ASP B O 1
ATOM 4633 N N . ALA B 1 191 ? 4.277 30.547 5.086 1 97.31 191 ALA B N 1
ATOM 4634 C CA . ALA B 1 191 ? 3.637 31.844 4.938 1 97.31 191 ALA B CA 1
ATOM 4635 C C . ALA B 1 191 ? 2.125 31.703 4.785 1 97.31 191 ALA B C 1
ATOM 4637 O O . ALA B 1 191 ? 1.65 30.891 3.977 1 97.31 191 ALA B O 1
ATOM 4638 N N . THR B 1 192 ? 1.425 32.531 5.535 1 98.31 192 THR B N 1
ATOM 4639 C CA . THR B 1 192 ? -0.032 32.469 5.488 1 98.31 192 THR B CA 1
ATOM 4640 C C . THR B 1 192 ? -0.556 33.125 4.207 1 98.31 192 THR B C 1
ATOM 4642 O O . THR B 1 192 ? -0.126 34.219 3.832 1 98.31 192 THR B O 1
ATOM 4645 N N . HIS B 1 193 ? -1.397 32.438 3.564 1 97.44 193 HIS B N 1
ATOM 4646 C CA . HIS B 1 193 ? -2.082 33 2.404 1 97.44 193 HIS B CA 1
ATOM 4647 C C . HIS B 1 193 ? -3.324 33.781 2.824 1 97.44 193 HIS B C 1
ATOM 4649 O O . HIS B 1 193 ? -4.242 33.219 3.424 1 97.44 193 HIS B O 1
ATOM 4655 N N . LYS B 1 194 ? -3.398 35.031 2.43 1 97 194 LYS B N 1
ATOM 4656 C CA . LYS B 1 194 ? -4.492 35.906 2.811 1 97 194 LYS B CA 1
ATOM 4657 C C . LYS B 1 194 ? -5.836 35.375 2.342 1 97 194 LYS B C 1
ATOM 4659 O O . LYS B 1 194 ? -6.859 35.562 2.998 1 97 194 LYS B O 1
ATOM 4664 N N . GLY B 1 195 ? -5.781 34.594 1.252 1 94.38 195 GLY B N 1
ATOM 4665 C CA . GLY B 1 195 ? -6.988 34 0.711 1 94.38 195 GLY B CA 1
ATOM 4666 C C . GLY B 1 195 ? -7.668 33.031 1.679 1 94.38 195 GLY B C 1
ATOM 4667 O O . GLY B 1 195 ? -8.898 32.938 1.683 1 94.38 195 GLY B O 1
ATOM 4668 N N . ILE B 1 196 ? -6.914 32.344 2.492 1 95.25 196 ILE B N 1
ATOM 4669 C CA . ILE B 1 196 ? -7.457 31.422 3.48 1 95.25 196 ILE B CA 1
ATOM 4670 C C . ILE B 1 196 ? -8.242 32.188 4.535 1 95.25 196 ILE B C 1
ATOM 4672 O O . ILE B 1 196 ? -9.336 31.781 4.934 1 95.25 196 ILE B O 1
ATOM 4676 N N . LEU B 1 197 ? -7.723 33.312 5.004 1 97.19 197 LEU B N 1
ATOM 4677 C CA . LEU B 1 197 ? -8.406 34.156 5.988 1 97.19 197 LEU B CA 1
ATOM 4678 C C . LEU B 1 197 ? -9.672 34.781 5.398 1 97.19 197 LEU B C 1
ATOM 4680 O O . LEU B 1 197 ? -10.703 34.844 6.07 1 97.19 197 LEU B O 1
ATOM 4684 N N . LYS B 1 198 ? -9.555 35.188 4.152 1 95.81 198 LYS B N 1
ATOM 4685 C CA . LYS B 1 198 ? -10.727 35.719 3.477 1 95.81 198 LYS B CA 1
ATOM 4686 C C . LYS B 1 198 ? -11.836 34.688 3.387 1 95.81 198 LYS B C 1
ATOM 4688 O O . LYS B 1 198 ? -13.008 35 3.605 1 95.81 198 LYS B O 1
ATOM 4693 N N . MET B 1 199 ? -11.453 33.5 3.025 1 94.5 199 MET B N 1
ATOM 4694 C CA . MET B 1 199 ? -12.422 32.438 2.932 1 94.5 199 MET B CA 1
ATOM 4695 C C . MET B 1 199 ? -13.086 32.156 4.281 1 94.5 199 MET B C 1
ATOM 4697 O O . MET B 1 199 ? -14.312 32.062 4.363 1 94.5 199 MET B O 1
ATOM 4701 N N . ILE B 1 200 ? -12.352 32.125 5.363 1 96.62 200 ILE B N 1
ATOM 4702 C CA . ILE B 1 200 ? -12.875 31.875 6.699 1 96.62 200 ILE B CA 1
ATOM 4703 C C . ILE B 1 200 ? -13.828 33 7.102 1 96.62 200 ILE B C 1
ATOM 4705 O O . ILE B 1 200 ? -14.859 32.75 7.723 1 96.62 200 ILE B O 1
ATOM 4709 N N . ALA B 1 201 ? -13.555 34.219 6.707 1 96.31 201 ALA B N 1
ATOM 4710 C CA . ALA B 1 201 ? -14.312 35.375 7.105 1 96.31 201 ALA B CA 1
ATOM 4711 C C . ALA B 1 201 ? -15.648 35.469 6.379 1 96.31 201 ALA B C 1
ATOM 4713 O O . ALA B 1 201 ? -16.516 36.25 6.73 1 96.31 201 ALA B O 1
ATOM 4714 N N . MET B 1 202 ? -15.859 34.656 5.387 1 94.75 202 MET B N 1
ATOM 4715 C CA . MET B 1 202 ? -17.109 34.688 4.629 1 94.75 202 MET B CA 1
ATOM 4716 C C . MET B 1 202 ? -18.281 34.312 5.52 1 94.75 202 MET B C 1
ATOM 4718 O O . MET B 1 202 ? -19.422 34.688 5.223 1 94.75 202 MET B O 1
ATOM 4722 N N . GLY B 1 203 ? -18.047 33.594 6.582 1 92.56 203 GLY B N 1
ATOM 4723 C CA . GLY B 1 203 ? -19.094 33.188 7.488 1 92.56 203 GLY B CA 1
ATOM 4724 C C . GLY B 1 203 ? -19.297 34.156 8.648 1 92.56 203 GLY B C 1
ATOM 4725 O O . GLY B 1 203 ? -20 33.812 9.609 1 92.56 203 GLY B O 1
ATOM 4726 N N . LYS B 1 204 ? -18.828 35.344 8.633 1 93.31 204 LYS B N 1
ATOM 4727 C CA . LYS B 1 204 ? -18.766 36.281 9.766 1 93.31 204 LYS B CA 1
ATOM 4728 C C . LYS B 1 204 ? -20.125 36.906 10.039 1 93.31 204 LYS B C 1
ATOM 4730 O O . LYS B 1 204 ? -20.344 37.5 11.094 1 93.31 204 LYS B O 1
ATOM 4735 N N . GLY B 1 205 ? -21.078 36.812 9.055 1 92.69 205 GLY B N 1
ATOM 4736 C CA . GLY B 1 205 ? -22.328 37.531 9.195 1 92.69 205 GLY B CA 1
ATOM 4737 C C . GLY B 1 205 ? -22.156 39.031 9.234 1 92.69 205 GLY B C 1
ATOM 4738 O O . GLY B 1 205 ? -21.516 39.625 8.352 1 92.69 205 GLY B O 1
ATOM 4739 N N . ASP B 1 206 ? -22.688 39.688 10.344 1 93.31 206 ASP B N 1
ATOM 4740 C CA . ASP B 1 206 ? -22.672 41.125 10.43 1 93.31 206 ASP B CA 1
ATOM 4741 C C . ASP B 1 206 ? -21.438 41.656 11.164 1 93.31 206 ASP B C 1
ATOM 4743 O O . ASP B 1 206 ? -21.25 42.844 11.336 1 93.31 206 ASP B O 1
ATOM 4747 N N . LEU B 1 207 ? -20.562 40.812 11.461 1 93.38 207 LEU B N 1
ATOM 4748 C CA . LEU B 1 207 ? -19.359 41.219 12.203 1 93.38 207 LEU B CA 1
ATOM 4749 C C . LEU B 1 207 ? -18.297 41.75 11.258 1 93.38 207 LEU B C 1
ATOM 4751 O O . LEU B 1 207 ? -18.281 41.406 10.07 1 93.38 207 LEU B O 1
ATOM 4755 N N . ALA B 1 208 ? -17.422 42.562 11.844 1 93.5 208 ALA B N 1
ATOM 4756 C CA . ALA B 1 208 ? -16.188 42.906 11.125 1 93.5 208 ALA B CA 1
ATOM 4757 C C . ALA B 1 208 ? -15.25 41.688 11.086 1 93.5 208 ALA B C 1
ATOM 4759 O O . ALA B 1 208 ? -15.281 40.844 11.969 1 93.5 208 ALA B O 1
ATOM 4760 N N . ASP B 1 209 ? -14.414 41.625 10.039 1 95.19 209 ASP B N 1
ATOM 4761 C CA . ASP B 1 209 ? -13.539 40.469 9.828 1 95.19 209 ASP B CA 1
ATOM 4762 C C . ASP B 1 209 ? -12.742 40.156 11.086 1 95.19 209 ASP B C 1
ATOM 4764 O O . ASP B 1 209 ? -12.812 39.031 11.602 1 95.19 209 ASP B O 1
ATOM 4768 N N . LEU B 1 210 ? -12.07 41.125 11.617 1 96.19 210 LEU B N 1
ATOM 4769 C CA . LEU B 1 210 ? -11.156 40.875 12.727 1 96.19 210 LEU B CA 1
ATOM 4770 C C . LEU B 1 210 ? -11.938 40.531 14 1 96.19 210 LEU B C 1
ATOM 4772 O O . LEU B 1 210 ? -11.469 39.75 14.836 1 96.19 210 LEU B O 1
ATOM 4776 N N . GLU B 1 211 ? -13.086 41.156 14.156 1 95.69 211 GLU B N 1
ATOM 4777 C CA . GLU B 1 211 ? -13.93 40.812 15.289 1 95.69 211 GLU B CA 1
ATOM 4778 C C . GLU B 1 211 ? -14.352 39.344 15.211 1 95.69 211 GLU B C 1
ATOM 4780 O O . GLU B 1 211 ? -14.43 38.656 16.234 1 95.69 211 GLU B O 1
ATOM 4785 N N . TYR B 1 212 ? -14.695 38.938 14.023 1 97.38 212 TYR B N 1
ATOM 4786 C CA . TYR B 1 212 ? -15.047 37.531 13.797 1 97.38 212 TYR B CA 1
ATOM 4787 C C . TYR B 1 212 ? -13.883 36.625 14.156 1 97.38 212 TYR B C 1
ATOM 4789 O O . TYR B 1 212 ? -14.07 35.625 14.844 1 97.38 212 TYR B O 1
ATOM 4797 N N . PHE B 1 213 ? -12.688 36.938 13.75 1 98.06 213 PHE B N 1
ATOM 4798 C CA . PHE B 1 213 ? -11.508 36.125 14.016 1 98.06 213 PHE B CA 1
ATOM 4799 C C . PHE B 1 213 ? -11.211 36.094 15.516 1 98.06 213 PHE B C 1
ATOM 4801 O O . PHE B 1 213 ? -10.734 35.094 16.031 1 98.06 213 PHE B O 1
ATOM 4808 N N . LYS B 1 214 ? -11.43 37.219 16.172 1 97 214 LYS B N 1
ATOM 4809 C CA . LYS B 1 214 ? -11.266 37.219 17.625 1 97 214 LYS B CA 1
ATOM 4810 C C . LYS B 1 214 ? -12.195 36.188 18.281 1 97 214 LYS B C 1
ATOM 4812 O O . LYS B 1 214 ? -11.789 35.5 19.203 1 97 214 LYS B O 1
ATOM 4817 N N . LYS B 1 215 ? -13.375 36.125 17.797 1 96.88 215 LYS B N 1
ATOM 4818 C CA . LYS B 1 215 ? -14.352 35.188 18.328 1 96.88 215 LYS B CA 1
ATOM 4819 C C . LYS B 1 215 ? -13.961 33.75 18.016 1 96.88 215 LYS B C 1
ATOM 4821 O O . LYS B 1 215 ? -14.266 32.844 18.781 1 96.88 215 LYS B O 1
ATOM 4826 N N . LEU B 1 216 ? -13.328 33.531 16.891 1 97.94 216 LEU B N 1
ATOM 4827 C CA . LEU B 1 216 ? -12.898 32.188 16.484 1 97.94 216 LEU B CA 1
ATOM 4828 C C . LEU B 1 216 ? -11.734 31.719 17.359 1 97.94 216 LEU B C 1
ATOM 4830 O O . LEU B 1 216 ? -11.414 30.531 17.375 1 97.94 216 LEU B O 1
ATOM 4834 N N . ASN B 1 217 ? -11.062 32.625 18.078 1 97.5 217 ASN B N 1
ATOM 4835 C CA . ASN B 1 217 ? -9.977 32.281 18.984 1 97.5 217 ASN B CA 1
ATOM 4836 C C . ASN B 1 217 ? -8.859 31.531 18.266 1 97.5 217 ASN B C 1
ATOM 4838 O O . ASN B 1 217 ? -8.555 30.375 18.594 1 97.5 217 ASN B O 1
ATOM 4842 N N . ILE B 1 218 ? -8.141 32.188 17.422 1 98.44 218 ILE B N 1
ATOM 4843 C CA . ILE B 1 218 ? -7.09 31.609 16.594 1 98.44 218 ILE B CA 1
ATOM 4844 C C . ILE B 1 218 ? -5.91 31.203 17.469 1 98.44 218 ILE B C 1
ATOM 4846 O O . ILE B 1 218 ? -5.441 31.984 18.297 1 98.44 218 ILE B O 1
ATOM 4850 N N . VAL B 1 219 ? -5.473 30 17.328 1 98.31 219 VAL B N 1
ATOM 4851 C CA . VAL B 1 219 ? -4.273 29.5 17.984 1 98.31 219 VAL B CA 1
ATOM 4852 C C . VAL B 1 219 ? -3.277 29 16.938 1 98.31 219 VAL B C 1
ATOM 4854 O O . VAL B 1 219 ? -3.496 27.969 16.297 1 98.31 219 VAL B O 1
ATOM 4857 N N . PRO B 1 220 ? -2.168 29.672 16.734 1 98.44 220 PRO B N 1
ATOM 4858 C CA . PRO B 1 220 ? -1.143 29.188 15.812 1 98.44 220 PRO B CA 1
ATOM 4859 C C . PRO B 1 220 ? -0.457 27.922 16.312 1 98.44 220 PRO B C 1
ATOM 4861 O O . PRO B 1 220 ? -0.21 27.781 17.5 1 98.44 220 PRO B O 1
ATOM 4864 N N . VAL B 1 221 ? -0.181 27 15.398 1 98.62 221 VAL B N 1
ATOM 4865 C CA . VAL B 1 221 ? 0.52 25.75 15.703 1 98.62 221 VAL B CA 1
ATOM 4866 C C . VAL B 1 221 ? 1.712 25.594 14.766 1 98.62 221 VAL B C 1
ATOM 4868 O O . VAL B 1 221 ? 1.625 25.922 13.578 1 98.62 221 VAL B O 1
ATOM 4871 N N . SER B 1 222 ? 2.842 25.141 15.273 1 98.38 222 SER B N 1
ATOM 4872 C CA . SER B 1 222 ? 4.035 24.859 14.477 1 98.38 222 SER B CA 1
ATOM 4873 C C . SER B 1 222 ? 4.41 23.391 14.531 1 98.38 222 SER B C 1
ATOM 4875 O O . SER B 1 222 ? 4.699 22.844 15.602 1 98.38 222 SER B O 1
ATOM 4877 N N . PHE B 1 223 ? 4.398 22.734 13.383 1 98.38 223 PHE B N 1
ATOM 4878 C CA . PHE B 1 223 ? 4.898 21.375 13.25 1 98.38 223 PHE B CA 1
ATOM 4879 C C . PHE B 1 223 ? 6.348 21.359 12.773 1 98.38 223 PHE B C 1
ATOM 4881 O O . PHE B 1 223 ? 6.664 21.953 11.734 1 98.38 223 PHE B O 1
ATOM 4888 N N . SER B 1 224 ? 7.219 20.734 13.516 1 98.31 224 SER B N 1
ATOM 4889 C CA . SER B 1 224 ? 8.633 20.656 13.18 1 98.31 224 SER B CA 1
ATOM 4890 C C . SER B 1 224 ? 9.109 19.203 13.156 1 98.31 224 SER B C 1
ATOM 4892 O O . SER B 1 224 ? 9.164 18.547 14.195 1 98.31 224 SER B O 1
ATOM 4894 N N . TYR B 1 225 ? 9.438 18.719 11.953 1 98.19 225 TYR B N 1
ATOM 4895 C CA . TYR B 1 225 ? 10.07 17.422 11.773 1 98.19 225 TYR B CA 1
ATOM 4896 C C . TYR B 1 225 ? 11.57 17.594 11.523 1 98.19 225 TYR B C 1
ATOM 4898 O O . TYR B 1 225 ? 11.984 18.375 10.672 1 98.19 225 TYR B O 1
ATOM 4906 N N . GLU B 1 226 ? 12.352 16.859 12.242 1 98.56 226 GLU B N 1
ATOM 4907 C CA . GLU B 1 226 ? 13.773 16.938 11.93 1 98.56 226 GLU B CA 1
ATOM 4908 C C . GLU B 1 226 ? 14.062 16.438 10.516 1 98.56 226 GLU B C 1
ATOM 4910 O O . GLU B 1 226 ? 14.812 17.062 9.773 1 98.56 226 GLU B O 1
ATOM 4915 N N . TYR B 1 227 ? 13.516 15.336 10.203 1 97.62 227 TYR B N 1
ATOM 4916 C CA . TYR B 1 227 ? 13.5 14.867 8.828 1 97.62 227 TYR B CA 1
ATOM 4917 C C . TYR B 1 227 ? 12.086 14.844 8.266 1 97.62 227 TYR B C 1
ATOM 4919 O O . TYR B 1 227 ? 11.188 14.242 8.852 1 97.62 227 TYR B O 1
ATOM 4927 N N . ASP B 1 228 ? 11.859 15.555 7.164 1 96.56 228 ASP B N 1
ATOM 4928 C CA . ASP B 1 228 ? 10.625 15.391 6.402 1 96.56 228 ASP B CA 1
ATOM 4929 C C . ASP B 1 228 ? 10.602 14.047 5.684 1 96.56 228 ASP B C 1
ATOM 4931 O O . ASP B 1 228 ? 11.367 13.828 4.738 1 96.56 228 ASP B O 1
ATOM 4935 N N . PRO B 1 229 ? 9.695 13.227 6.09 1 92.94 229 PRO B N 1
ATOM 4936 C CA . PRO B 1 229 ? 9.719 11.883 5.512 1 92.94 229 PRO B CA 1
ATOM 4937 C C . PRO B 1 229 ? 9.328 11.875 4.035 1 92.94 229 PRO B C 1
ATOM 4939 O O . PRO B 1 229 ? 9.453 10.844 3.367 1 92.94 229 PRO B O 1
ATOM 4942 N N . THR B 1 230 ? 8.867 12.977 3.506 1 94.56 230 THR B N 1
ATOM 4943 C CA . THR B 1 230 ? 8.445 13.047 2.111 1 94.56 230 THR B CA 1
ATOM 4944 C C . THR B 1 230 ? 9.273 14.086 1.353 1 94.56 230 THR B C 1
ATOM 4946 O O . THR B 1 230 ? 8.844 14.586 0.31 1 94.56 230 THR B O 1
ATOM 4949 N N . ASP B 1 231 ? 10.398 14.406 1.856 1 95.94 231 ASP B N 1
ATOM 4950 C CA . ASP B 1 231 ? 11.219 15.469 1.287 1 95.94 231 ASP B CA 1
ATOM 4951 C C . ASP B 1 231 ? 11.578 15.172 -0.166 1 95.94 231 ASP B C 1
ATOM 4953 O O . ASP B 1 231 ? 11.391 16.016 -1.046 1 95.94 231 ASP B O 1
ATOM 4957 N N . VAL B 1 232 ? 12.039 13.945 -0.453 1 93.25 232 VAL B N 1
ATOM 4958 C CA . VAL B 1 232 ? 12.445 13.578 -1.805 1 93.25 232 VAL B CA 1
ATOM 4959 C C . VAL B 1 232 ? 11.234 13.586 -2.732 1 93.25 232 VAL B C 1
ATOM 4961 O O . VAL B 1 232 ? 11.344 13.945 -3.906 1 93.25 232 VAL B O 1
ATOM 4964 N N . LEU B 1 233 ? 10.086 13.242 -2.229 1 92.06 233 LEU B N 1
ATOM 4965 C CA . LEU B 1 233 ? 8.859 13.18 -3.023 1 92.06 233 LEU B CA 1
ATOM 4966 C C . LEU B 1 233 ? 8.383 14.578 -3.398 1 92.06 233 LEU B C 1
ATOM 4968 O O . LEU B 1 233 ? 7.535 14.727 -4.281 1 92.06 233 LEU B O 1
ATOM 4972 N N . LYS B 1 234 ? 8.867 15.531 -2.754 1 94.62 234 LYS B N 1
ATOM 4973 C CA . LYS B 1 234 ? 8.492 16.922 -3.037 1 94.62 234 LYS B CA 1
ATOM 4974 C C . LYS B 1 234 ? 9.367 17.516 -4.137 1 94.62 234 LYS B C 1
ATOM 4976 O O . LYS B 1 234 ? 9.031 18.547 -4.711 1 94.62 234 LYS B O 1
ATOM 4981 N N . MET B 1 235 ? 10.438 16.875 -4.504 1 93.69 235 MET B N 1
ATOM 4982 C CA . MET B 1 235 ? 11.469 17.422 -5.379 1 93.69 235 MET B CA 1
ATOM 4983 C C . MET B 1 235 ? 10.938 17.625 -6.793 1 93.69 235 MET B C 1
ATOM 4985 O O . MET B 1 235 ? 11.211 18.656 -7.418 1 93.69 235 MET B O 1
ATOM 4989 N N . PRO B 1 236 ? 10.164 16.672 -7.336 1 91 236 PRO B N 1
ATOM 4990 C CA . PRO B 1 236 ? 9.688 16.875 -8.703 1 91 236 PRO B CA 1
ATOM 4991 C C . PRO B 1 236 ? 8.906 18.172 -8.875 1 91 236 PRO B C 1
ATOM 4993 O O . PRO B 1 236 ? 9.125 18.906 -9.836 1 91 236 PRO B O 1
ATOM 4996 N N . GLU B 1 237 ? 8.031 18.438 -7.973 1 91 237 GLU B N 1
ATOM 4997 C CA . GLU B 1 237 ? 7.266 19.672 -8.039 1 91 237 GLU B CA 1
ATOM 4998 C C . GLU B 1 237 ? 8.172 20.891 -7.879 1 91 237 GLU B C 1
ATOM 5000 O O . GLU B 1 237 ? 7.992 21.891 -8.562 1 91 237 GLU B O 1
ATOM 5005 N N . LEU B 1 238 ? 9.148 20.844 -6.996 1 93.25 238 LEU B N 1
ATOM 5006 C CA . LEU B 1 238 ? 10.094 21.938 -6.777 1 93.25 238 LEU B CA 1
ATOM 5007 C C . LEU B 1 238 ? 10.938 22.188 -8.023 1 93.25 238 LEU B C 1
ATOM 5009 O O . LEU B 1 238 ? 11.18 23.328 -8.398 1 93.25 238 LEU B O 1
ATOM 5013 N N . MET B 1 239 ? 11.344 21.109 -8.617 1 93.25 239 MET B N 1
ATOM 5014 C CA . MET B 1 239 ? 12.148 21.203 -9.828 1 93.25 239 MET B CA 1
ATOM 5015 C C . MET B 1 239 ? 11.344 21.828 -10.969 1 93.25 239 MET B C 1
ATOM 5017 O O . MET B 1 239 ? 11.859 22.656 -11.719 1 93.25 239 MET B O 1
ATOM 5021 N N . ALA B 1 240 ? 10.117 21.359 -11.102 1 92.44 240 ALA B N 1
ATOM 5022 C CA . ALA B 1 240 ? 9.25 21.922 -12.133 1 92.44 240 ALA B CA 1
ATOM 5023 C C . ALA B 1 240 ? 9.078 23.438 -11.93 1 92.44 240 ALA B C 1
ATOM 5025 O O . ALA B 1 240 ? 9.133 24.203 -12.898 1 92.44 240 ALA B O 1
ATOM 5026 N N . LYS B 1 241 ? 8.867 23.875 -10.758 1 90.56 241 LYS B N 1
ATOM 5027 C CA . LYS B 1 241 ? 8.727 25.281 -10.43 1 90.56 241 LYS B CA 1
ATOM 5028 C C . LYS B 1 241 ? 9.984 26.062 -10.789 1 90.56 241 LYS B C 1
ATOM 5030 O O . LYS B 1 241 ? 9.914 27.156 -11.352 1 90.56 241 LYS B O 1
ATOM 5035 N N . SER B 1 242 ? 11.062 25.516 -10.461 1 89.81 242 SER B N 1
ATOM 5036 C CA . SER B 1 242 ? 12.344 26.156 -10.742 1 89.81 242 SER B CA 1
ATOM 5037 C C . SER B 1 242 ? 12.562 26.312 -12.242 1 89.81 242 SER B C 1
ATOM 5039 O O . SER B 1 242 ? 13.234 27.25 -12.688 1 89.81 242 SER B O 1
ATOM 5041 N N . ARG B 1 243 ? 11.984 25.422 -12.938 1 90.56 243 ARG B N 1
ATOM 5042 C CA . ARG B 1 243 ? 12.141 25.453 -14.391 1 90.56 243 ARG B CA 1
ATOM 5043 C C . ARG B 1 243 ? 10.93 26.094 -15.062 1 90.56 243 ARG B C 1
ATOM 5045 O O . ARG B 1 243 ? 10.812 26.078 -16.281 1 90.56 243 ARG B O 1
ATOM 5052 N N . SER B 1 244 ? 10.031 26.625 -14.273 1 90.56 244 SER B N 1
ATOM 5053 C CA . SER B 1 244 ? 8.812 27.25 -14.758 1 90.56 244 SER B CA 1
ATOM 5054 C C . SER B 1 244 ? 8 26.297 -15.625 1 90.56 244 SER B C 1
ATOM 5056 O O . SER B 1 244 ? 7.516 26.688 -16.688 1 90.56 244 SER B O 1
ATOM 5058 N N . GLU B 1 245 ? 7.992 25.094 -15.195 1 89.38 245 GLU B N 1
ATOM 5059 C CA . GLU B 1 245 ? 7.184 24.062 -15.844 1 89.38 245 GLU B CA 1
ATOM 5060 C C . GLU B 1 245 ? 5.953 23.719 -15 1 89.38 245 GLU B C 1
ATOM 5062 O O . GLU B 1 245 ? 5.969 23.875 -13.781 1 89.38 245 GLU B O 1
ATOM 5067 N N . VAL B 1 246 ? 4.973 23.297 -15.742 1 88.62 246 VAL B N 1
ATOM 5068 C CA . VAL B 1 246 ? 3.76 22.859 -15.055 1 88.62 246 VAL B CA 1
ATOM 5069 C C . VAL B 1 246 ? 3.953 21.438 -14.516 1 88.62 246 VAL B C 1
ATOM 5071 O O . VAL B 1 246 ? 4.383 20.547 -15.25 1 88.62 246 VAL B O 1
ATOM 5074 N N . TYR B 1 247 ? 3.705 21.281 -13.242 1 87.75 247 TYR B N 1
ATOM 5075 C CA . TYR B 1 247 ? 3.793 19.969 -12.625 1 87.75 247 TYR B CA 1
ATOM 5076 C C . TYR B 1 247 ? 2.443 19.25 -12.656 1 87.75 247 TYR B C 1
ATOM 5078 O O . TYR B 1 247 ? 1.438 19.812 -12.195 1 87.75 247 TYR B O 1
ATOM 5086 N N . VAL B 1 248 ? 2.379 18.031 -13.234 1 83.31 248 VAL B N 1
ATOM 5087 C CA . VAL B 1 248 ? 1.165 17.234 -13.266 1 83.31 248 VAL B CA 1
ATOM 5088 C C . VAL B 1 248 ? 1.316 16.031 -12.336 1 83.31 248 VAL B C 1
ATOM 5090 O O . VAL B 1 248 ? 2.176 15.172 -12.547 1 83.31 248 VAL B O 1
ATOM 5093 N N . LYS B 1 249 ? 0.393 16 -11.305 1 79.5 249 LYS B N 1
ATOM 5094 C CA . LYS B 1 249 ? 0.439 14.93 -10.312 1 79.5 249 LYS B CA 1
ATOM 5095 C C . LYS B 1 249 ? -0.014 13.602 -10.922 1 79.5 249 LYS B C 1
ATOM 5097 O O . LYS B 1 249 ? -0.973 13.562 -11.695 1 79.5 249 LYS B O 1
ATOM 5102 N N . GLN B 1 250 ? 0.657 12.547 -10.461 1 74.56 250 GLN B N 1
ATOM 5103 C CA . GLN B 1 250 ? 0.231 11.211 -10.859 1 74.56 250 GLN B CA 1
ATOM 5104 C C . GLN B 1 250 ? -0.826 10.664 -9.906 1 74.56 250 GLN B C 1
ATOM 5106 O O . GLN B 1 250 ? -0.888 11.062 -8.742 1 74.56 250 GLN B O 1
ATOM 5111 N N . ASP B 1 251 ? -1.67 9.781 -10.391 1 65.44 251 ASP B N 1
ATOM 5112 C CA . ASP B 1 251 ? -2.828 9.258 -9.672 1 65.44 251 ASP B CA 1
ATOM 5113 C C . ASP B 1 251 ? -2.41 8.586 -8.367 1 65.44 251 ASP B C 1
ATOM 5115 O O . ASP B 1 251 ? -3.1 8.711 -7.352 1 65.44 251 ASP B O 1
ATOM 5119 N N . ASN B 1 252 ? -1.238 7.969 -8.305 1 73.88 252 ASN B N 1
ATOM 5120 C CA . ASN B 1 252 ? -0.893 7.215 -7.105 1 73.88 252 ASN B CA 1
ATOM 5121 C C . ASN B 1 252 ? 0.096 7.98 -6.227 1 73.88 252 ASN B C 1
ATOM 5123 O O . ASN B 1 252 ? 0.604 7.441 -5.242 1 73.88 252 ASN B O 1
ATOM 5127 N N . GLU B 1 253 ? 0.221 9.172 -6.484 1 79.44 253 GLU B N 1
ATOM 5128 C CA . GLU B 1 253 ? 1.234 9.969 -5.797 1 79.44 253 GLU B CA 1
ATOM 5129 C C . GLU B 1 253 ? 0.852 10.203 -4.336 1 79.44 253 GLU B C 1
ATOM 5131 O O . GLU B 1 253 ? 1.696 10.102 -3.443 1 79.44 253 GLU B O 1
ATOM 5136 N N . ASP B 1 254 ? -0.412 10.461 -4.117 1 79.31 254 ASP B N 1
ATOM 5137 C CA . ASP B 1 254 ? -0.857 10.758 -2.758 1 79.31 254 ASP B CA 1
ATOM 5138 C C . ASP B 1 254 ? -0.731 9.523 -1.864 1 79.31 254 ASP B C 1
ATOM 5140 O O . ASP B 1 254 ? -0.329 9.633 -0.704 1 79.31 254 ASP B O 1
ATOM 5144 N N . PHE B 1 255 ? -0.99 8.484 -2.426 1 79.94 255 PHE B N 1
ATOM 5145 C CA . PHE B 1 255 ? -0.89 7.254 -1.65 1 79.94 255 PHE B CA 1
ATOM 5146 C C . PHE B 1 255 ? 0.559 6.973 -1.269 1 79.94 255 PHE B C 1
ATOM 5148 O O . PHE B 1 255 ? 0.846 6.609 -0.125 1 79.94 255 PHE B O 1
ATOM 5155 N N . ASN B 1 256 ? 1.406 7.121 -2.199 1 83.69 256 ASN B N 1
ATOM 5156 C CA . ASN B 1 256 ? 2.83 6.957 -1.932 1 83.69 256 ASN B CA 1
ATOM 5157 C C . ASN B 1 256 ? 3.314 7.934 -0.863 1 83.69 256 ASN B C 1
ATOM 5159 O O . ASN B 1 256 ? 4.125 7.574 -0.006 1 83.69 256 ASN B O 1
ATOM 5163 N N . THR B 1 257 ? 2.807 9.102 -0.947 1 89.12 257 THR B N 1
ATOM 5164 C CA . THR B 1 257 ? 3.182 10.133 0.016 1 89.12 257 THR B CA 1
ATOM 5165 C C . THR B 1 257 ? 2.695 9.766 1.415 1 89.12 257 THR B C 1
ATOM 5167 O O . THR B 1 257 ? 3.41 9.969 2.398 1 89.12 257 THR B O 1
ATOM 5170 N N . ILE B 1 258 ? 1.528 9.203 1.5 1 89.25 258 ILE B N 1
ATOM 5171 C CA . ILE B 1 258 ? 0.956 8.82 2.787 1 89.25 258 ILE B CA 1
ATOM 5172 C C . ILE B 1 258 ? 1.783 7.699 3.408 1 89.25 258 ILE B C 1
ATOM 5174 O O . ILE B 1 258 ? 2.172 7.777 4.574 1 89.25 258 ILE B O 1
ATOM 5178 N N . ILE B 1 259 ? 2.119 6.762 2.604 1 89.56 259 ILE B N 1
ATOM 5179 C CA . ILE B 1 259 ? 2.889 5.637 3.115 1 89.56 259 ILE B CA 1
ATOM 5180 C C . ILE B 1 259 ? 4.27 6.113 3.557 1 89.56 259 ILE B C 1
ATOM 5182 O O . ILE B 1 259 ? 4.766 5.707 4.613 1 89.56 259 ILE B O 1
ATOM 5186 N N . ASN B 1 260 ? 4.906 6.953 2.783 1 93 260 ASN B N 1
ATOM 5187 C CA . ASN B 1 260 ? 6.195 7.523 3.158 1 93 260 ASN B CA 1
ATOM 5188 C C . ASN B 1 260 ? 6.098 8.336 4.445 1 93 260 ASN B C 1
ATOM 5190 O O . ASN B 1 260 ? 7.008 8.305 5.277 1 93 260 ASN B O 1
ATOM 5194 N N . GLY B 1 261 ? 5.004 9.055 4.523 1 94.94 261 GLY B N 1
ATOM 5195 C CA . GLY B 1 261 ? 4.785 9.797 5.754 1 94.94 261 GLY B CA 1
ATOM 5196 C C . GLY B 1 261 ? 4.719 8.914 6.984 1 94.94 261 GLY B C 1
ATOM 5197 O O . GLY B 1 261 ? 5.258 9.266 8.039 1 94.94 261 GLY B O 1
ATOM 5198 N N . ILE B 1 262 ? 4.172 7.77 6.871 1 94.31 262 ILE B N 1
ATOM 5199 C CA . ILE B 1 262 ? 3.947 6.852 7.984 1 94.31 262 ILE B CA 1
ATOM 5200 C C . ILE B 1 262 ? 5.234 6.086 8.289 1 94.31 262 ILE B C 1
ATOM 5202 O O . ILE B 1 262 ? 5.66 6.016 9.445 1 94.31 262 ILE B O 1
ATOM 5206 N N . MET B 1 263 ? 5.91 5.664 7.23 1 94.19 263 MET B N 1
ATOM 5207 C CA . MET B 1 263 ? 6.977 4.695 7.453 1 94.19 263 MET B CA 1
ATOM 5208 C C . MET B 1 263 ? 8.344 5.363 7.375 1 94.19 263 MET B C 1
ATOM 5210 O O . MET B 1 263 ? 9.344 4.793 7.816 1 94.19 263 MET B O 1
ATOM 5214 N N . GLY B 1 264 ? 8.43 6.488 6.723 1 94.62 264 GLY B N 1
ATOM 5215 C CA . GLY B 1 264 ? 9.703 7.172 6.613 1 94.62 264 GLY B CA 1
ATOM 5216 C C . GLY B 1 264 ? 10.234 7.672 7.945 1 94.62 264 GLY B C 1
ATOM 5217 O O . GLY B 1 264 ? 9.453 8.047 8.82 1 94.62 264 GLY B O 1
ATOM 5218 N N . GLN B 1 265 ? 11.523 7.676 8.047 1 92.75 265 GLN B N 1
ATOM 5219 C CA . GLN B 1 265 ? 12.148 8.102 9.297 1 92.75 265 GLN B CA 1
ATOM 5220 C C . GLN B 1 265 ? 12.023 9.609 9.492 1 92.75 265 GLN B C 1
ATOM 5222 O O . GLN B 1 265 ? 12.328 10.383 8.578 1 92.75 265 GLN B O 1
ATOM 5227 N N . LYS B 1 266 ? 11.602 9.961 10.688 1 97.12 266 LYS B N 1
ATOM 5228 C CA . LYS B 1 266 ? 11.344 11.359 10.992 1 97.12 266 LYS B CA 1
ATOM 5229 C C . LYS B 1 266 ? 12.305 11.883 12.055 1 97.12 266 LYS B C 1
ATOM 5231 O O . LYS B 1 266 ? 12.352 13.086 12.32 1 97.12 266 LYS B O 1
ATOM 5236 N N . LYS B 1 267 ? 13.086 11.031 12.656 1 96.75 267 LYS B N 1
ATOM 5237 C CA . LYS B 1 267 ? 13.922 11.359 13.805 1 96.75 267 LYS B CA 1
ATOM 5238 C C . LYS B 1 267 ? 13.102 12.039 14.898 1 96.75 267 LYS B C 1
ATOM 5240 O O . LYS B 1 267 ? 12.094 11.492 15.359 1 96.75 267 LYS B O 1
ATOM 5245 N N . ARG B 1 268 ? 13.492 13.242 15.297 1 98 268 ARG B N 1
ATOM 5246 C CA . ARG B 1 268 ? 12.742 13.906 16.359 1 98 268 ARG B CA 1
ATOM 5247 C C . ARG B 1 268 ? 11.641 14.789 15.797 1 98 268 ARG B C 1
ATOM 5249 O O . ARG B 1 268 ? 11.789 15.367 14.711 1 98 268 ARG B O 1
ATOM 5256 N N . ILE B 1 269 ? 10.445 14.867 16.453 1 98.69 269 ILE B N 1
ATOM 5257 C CA . ILE B 1 269 ? 9.289 15.672 16.078 1 98.69 269 ILE B CA 1
ATOM 5258 C C . ILE B 1 269 ? 8.898 16.594 17.234 1 98.69 269 ILE B C 1
ATOM 5260 O O . ILE B 1 269 ? 8.914 16.188 18.391 1 98.69 269 ILE B O 1
ATOM 5264 N N . HIS B 1 270 ? 8.57 17.828 16.953 1 98.69 270 HIS B N 1
ATOM 5265 C CA . HIS B 1 270 ? 8.07 18.766 17.953 1 98.69 270 HIS B CA 1
ATOM 5266 C C . HIS B 1 270 ? 6.816 19.484 17.453 1 98.69 270 HIS B C 1
ATOM 5268 O O . HIS B 1 270 ? 6.766 19.938 16.312 1 98.69 270 HIS B O 1
ATOM 5274 N N . VAL B 1 271 ? 5.793 19.547 18.266 1 98.25 271 VAL B N 1
ATOM 5275 C CA . VAL B 1 271 ? 4.578 20.312 18 1 98.25 271 VAL B CA 1
ATOM 5276 C C . VAL B 1 271 ? 4.43 21.422 19.031 1 98.25 271 VAL B C 1
ATOM 5278 O O . VAL B 1 271 ? 4.312 21.156 20.234 1 98.25 271 VAL B O 1
ATOM 5281 N N . HIS B 1 272 ? 4.484 22.641 18.594 1 98.19 272 HIS B N 1
ATOM 5282 C CA . HIS B 1 272 ? 4.215 23.781 19.469 1 98.19 272 HIS B CA 1
ATOM 5283 C C . HIS B 1 272 ? 2.793 24.297 19.281 1 98.19 272 HIS B C 1
ATOM 5285 O O . HIS B 1 272 ? 2.416 24.703 18.172 1 98.19 272 HIS B O 1
ATOM 5291 N N . ILE B 1 273 ? 2.033 24.297 20.297 1 97.94 273 ILE B N 1
ATOM 5292 C CA . ILE B 1 273 ? 0.677 24.844 20.297 1 97.94 273 ILE B CA 1
ATOM 5293 C C . ILE B 1 273 ? 0.644 26.156 21.062 1 97.94 273 ILE B C 1
ATOM 5295 O O . ILE B 1 273 ? 0.634 26.156 22.297 1 97.94 273 ILE B O 1
ATOM 5299 N N . ASP B 1 274 ? 0.514 27.25 20.359 1 97.19 274 ASP B N 1
ATOM 5300 C CA . ASP B 1 274 ? 0.703 28.578 20.953 1 97.19 274 ASP B CA 1
ATOM 5301 C C . ASP B 1 274 ? -0.541 29.016 21.719 1 97.19 274 ASP B C 1
ATOM 5303 O O . ASP B 1 274 ? -1.518 28.266 21.812 1 97.19 274 ASP B O 1
ATOM 5307 N N . SER B 1 275 ? -0.522 30.234 22.375 1 96.06 275 SER B N 1
ATOM 5308 C CA . SER B 1 275 ? -1.688 30.875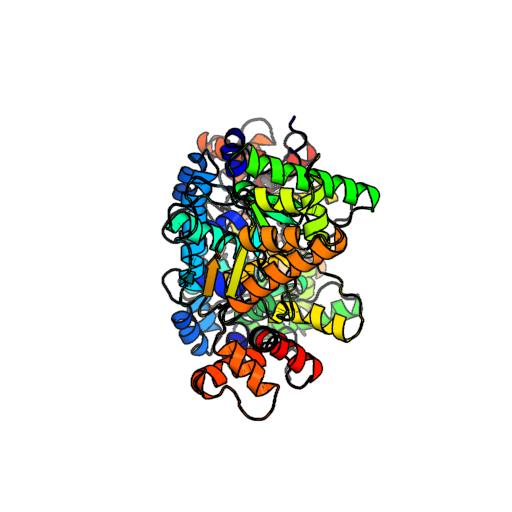 22.969 1 96.06 275 SER B CA 1
ATOM 5309 C C . SER B 1 275 ? -2.541 31.562 21.906 1 96.06 275 SER B C 1
ATOM 5311 O O . SER B 1 275 ? -2.045 31.922 20.844 1 96.06 275 SER B O 1
ATOM 5313 N N . PRO B 1 276 ? -3.838 31.75 22.234 1 97.06 276 PRO B N 1
ATOM 5314 C CA . PRO B 1 276 ? -4.672 32.531 21.312 1 97.06 276 PRO B CA 1
ATOM 5315 C C . PRO B 1 276 ? -4.098 33.906 21.047 1 97.06 276 PRO B C 1
ATOM 5317 O O . PRO B 1 276 ? -3.512 34.531 21.938 1 97.06 276 PRO B O 1
ATOM 5320 N N . ILE B 1 277 ? -4.387 34.469 19.875 1 98 277 ILE B N 1
ATOM 5321 C CA . ILE B 1 277 ? -3.754 35.719 19.484 1 98 277 ILE B CA 1
ATOM 5322 C C . ILE B 1 277 ? -4.773 36.844 19.562 1 98 277 ILE B C 1
ATOM 5324 O O . ILE B 1 277 ? -4.766 37.75 18.734 1 98 277 ILE B O 1
ATOM 5328 N N . ASN B 1 278 ? -5.668 36.812 20.453 1 97.38 278 ASN B N 1
ATOM 5329 C CA . ASN B 1 278 ? -6.727 37.812 20.609 1 97.38 278 ASN B CA 1
ATOM 5330 C C . ASN B 1 278 ? -6.164 39.188 20.953 1 97.38 278 ASN B C 1
ATOM 5332 O O . ASN B 1 278 ? -6.684 40.219 20.484 1 97.38 278 ASN B O 1
ATOM 5336 N N . ASP B 1 279 ? -5.145 39.281 21.766 1 97.38 279 ASP B N 1
ATOM 5337 C CA . ASP B 1 279 ? -4.527 40.562 22.109 1 97.38 279 ASP B CA 1
ATOM 5338 C C . ASP B 1 279 ? -3.934 41.219 20.875 1 97.38 279 ASP B C 1
ATOM 5340 O O . ASP B 1 279 ? -4.043 42.438 20.703 1 97.38 279 ASP B O 1
ATOM 5344 N N . GLU B 1 280 ? -3.268 40.438 20.094 1 97.88 280 GLU B N 1
ATOM 5345 C CA . GLU B 1 280 ? -2.715 40.969 18.844 1 97.88 280 GLU B CA 1
ATOM 5346 C C . GLU B 1 280 ? -3.82 41.469 17.922 1 97.88 280 GLU B C 1
ATOM 5348 O O . GLU B 1 280 ? -3.662 42.469 17.234 1 97.88 280 GLU B O 1
ATOM 5353 N N . ILE B 1 281 ? -4.895 40.719 17.875 1 98 281 ILE B N 1
ATOM 5354 C CA . ILE B 1 281 ? -6.023 41.125 17.047 1 98 281 ILE B CA 1
ATOM 5355 C C . ILE B 1 281 ? -6.582 42.438 17.531 1 98 281 ILE B C 1
ATOM 5357 O O . ILE B 1 281 ? -6.875 43.344 16.734 1 98 281 ILE B O 1
ATOM 5361 N N . ASP B 1 282 ? -6.711 42.656 18.828 1 97.44 282 ASP B N 1
ATOM 5362 C CA . ASP B 1 282 ? -7.156 43.938 19.406 1 97.44 282 ASP B CA 1
ATOM 5363 C C . ASP B 1 282 ? -6.223 45.062 19.016 1 97.44 282 ASP B C 1
ATOM 5365 O O . ASP B 1 282 ? -6.684 46.156 18.703 1 97.44 282 ASP B O 1
ATOM 5369 N N . ALA B 1 283 ? -4.98 44.781 19.062 1 97.62 283 ALA B N 1
ATOM 5370 C CA . ALA B 1 283 ? -3.996 45.781 18.688 1 97.62 283 ALA B CA 1
ATOM 5371 C C . ALA B 1 283 ? -4.16 46.219 17.234 1 97.62 283 ALA B C 1
ATOM 5373 O O . ALA B 1 283 ? -4.004 47.375 16.906 1 97.62 283 ALA B O 1
ATOM 5374 N N . ILE B 1 284 ? -4.41 45.281 16.375 1 97.62 284 ILE B N 1
ATOM 5375 C CA . ILE B 1 284 ? -4.621 45.594 14.969 1 97.62 284 ILE B CA 1
ATOM 5376 C C . ILE B 1 284 ? -5.867 46.469 14.805 1 97.62 284 ILE B C 1
ATOM 5378 O O . ILE B 1 284 ? -5.855 47.438 14.047 1 97.62 284 ILE B O 1
ATOM 5382 N N . LEU B 1 285 ? -6.949 46.125 15.484 1 95.69 285 LEU B N 1
ATOM 5383 C CA . LEU B 1 285 ? -8.211 46.875 15.414 1 95.69 285 LEU B CA 1
ATOM 5384 C C . LEU B 1 285 ? -8.023 48.312 15.859 1 95.69 285 LEU B C 1
ATOM 5386 O O . LEU B 1 285 ? -8.625 49.219 15.281 1 95.69 285 LEU B O 1
ATOM 5390 N N . GLN B 1 286 ? -7.23 48.562 16.797 1 95.56 286 GLN B N 1
ATOM 5391 C CA . GLN B 1 286 ? -7.012 49.875 17.375 1 95.56 286 GLN B CA 1
ATOM 5392 C C . GLN B 1 286 ? -6.297 50.812 16.391 1 95.56 286 GLN B C 1
ATOM 5394 O O . GLN B 1 286 ? -6.422 52.031 16.484 1 95.56 286 GLN B O 1
ATOM 5399 N N . LYS B 1 287 ? -5.594 50.188 15.477 1 94.31 287 LYS B N 1
ATOM 5400 C CA . LYS B 1 287 ? -4.863 51 14.5 1 94.31 287 LYS B CA 1
ATOM 5401 C C . LYS B 1 287 ? -5.816 51.688 13.523 1 94.31 287 LYS B C 1
ATOM 5403 O O . LYS B 1 287 ? -5.461 52.688 12.898 1 94.31 287 LYS B O 1
ATOM 5408 N N . GLY B 1 288 ? -6.961 51.188 13.328 1 88.5 288 GLY B N 1
ATOM 5409 C CA . GLY B 1 288 ? -7.984 51.781 12.5 1 88.5 288 GLY B CA 1
ATOM 5410 C C . GLY B 1 288 ? -7.68 51.719 11.016 1 88.5 288 GLY B C 1
ATOM 5411 O O . GLY B 1 288 ? -8.062 52.594 10.25 1 88.5 288 GLY B O 1
ATOM 5412 N N . GLU B 1 289 ? -6.98 50.719 10.625 1 91.31 289 GLU B N 1
ATOM 5413 C CA . GLU B 1 289 ? -6.625 50.562 9.219 1 91.31 289 GLU B CA 1
ATOM 5414 C C . GLU B 1 289 ? -7.781 49.969 8.422 1 91.31 289 GLU B C 1
ATOM 5416 O O . GLU B 1 289 ? -8.797 49.562 8.992 1 91.31 289 GLU B O 1
ATOM 5421 N N . SER B 1 290 ? -7.633 49.906 7.078 1 92.19 290 SER B N 1
ATOM 5422 C CA . SER B 1 290 ? -8.633 49.344 6.195 1 92.19 290 SER B CA 1
ATOM 5423 C C . SER B 1 290 ? -8.734 47.812 6.406 1 92.19 290 SER B C 1
ATOM 5425 O O . SER B 1 290 ? -7.816 47.188 6.949 1 92.19 290 SER B O 1
ATOM 5427 N N . GLY B 1 291 ? -9.797 47.219 5.961 1 91.19 291 GLY B N 1
ATOM 5428 C CA . GLY B 1 291 ? -10.039 45.781 6.102 1 91.19 291 GLY B CA 1
ATOM 5429 C C . GLY B 1 291 ? -8.938 44.938 5.508 1 91.19 291 GLY B C 1
ATOM 5430 O O . GLY B 1 291 ? -8.484 43.969 6.129 1 91.19 291 GLY B O 1
ATOM 5431 N N . ASN B 1 292 ? -8.586 45.281 4.344 1 93.38 292 ASN B N 1
ATOM 5432 C CA . ASN B 1 292 ? -7.543 44.531 3.65 1 93.38 292 ASN B CA 1
ATOM 5433 C C . ASN B 1 292 ? -6.211 44.594 4.391 1 93.38 292 ASN B C 1
ATOM 5435 O O . ASN B 1 292 ? -5.477 43.594 4.453 1 93.38 292 ASN B O 1
ATOM 5439 N N . LYS B 1 293 ? -5.887 45.75 4.836 1 96.12 293 LYS B N 1
ATOM 5440 C CA . LYS B 1 293 ? -4.648 45.906 5.59 1 96.12 293 LYS B CA 1
ATOM 5441 C C . LYS B 1 293 ? -4.711 45.188 6.922 1 96.12 293 LYS B C 1
ATOM 5443 O O . LYS B 1 293 ? -3.705 44.625 7.387 1 96.12 293 LYS B O 1
ATOM 5448 N N . GLN B 1 294 ? -5.832 45.188 7.609 1 96.69 294 GLN B N 1
ATOM 5449 C CA . GLN B 1 294 ? -6.031 44.438 8.844 1 96.69 294 GLN B CA 1
ATOM 5450 C C . GLN B 1 294 ? -5.789 42.938 8.633 1 96.69 294 GLN B C 1
ATOM 5452 O O . GLN B 1 294 ? -5.113 42.281 9.438 1 96.69 294 GLN B O 1
ATOM 5457 N N . LEU B 1 295 ? -6.312 42.438 7.531 1 97.19 295 LEU B N 1
ATOM 5458 C CA . LEU B 1 295 ? -6.137 41 7.219 1 97.19 295 LEU B CA 1
ATOM 5459 C C . LEU B 1 295 ? -4.668 40.688 6.969 1 97.19 295 LEU B C 1
ATOM 5461 O O . LEU B 1 295 ? -4.184 39.625 7.375 1 97.19 295 LEU B O 1
ATOM 5465 N N . GLN B 1 296 ? -4.023 41.562 6.27 1 97.56 296 GLN B N 1
ATOM 5466 C CA . GLN B 1 296 ? -2.6 41.375 6.031 1 97.56 296 GLN B CA 1
ATOM 5467 C C . GLN B 1 296 ? -1.819 41.344 7.344 1 97.56 296 GLN B C 1
ATOM 5469 O O . GLN B 1 296 ? -0.915 40.531 7.523 1 97.56 296 GLN B O 1
ATOM 5474 N N . GLU B 1 297 ? -2.115 42.25 8.195 1 97.75 297 GLU B N 1
ATOM 5475 C CA . GLU B 1 297 ? -1.454 42.281 9.5 1 97.75 297 GLU B CA 1
ATOM 5476 C C . GLU B 1 297 ? -1.724 41 10.289 1 97.75 297 GLU B C 1
ATOM 5478 O O . GLU B 1 297 ? -0.852 40.531 11.016 1 97.75 297 GLU B O 1
ATOM 5483 N N . LEU B 1 298 ? -2.938 40.5 10.211 1 98.31 298 LEU B N 1
ATOM 5484 C CA . LEU B 1 298 ? -3.254 39.25 10.875 1 98.31 298 LEU B CA 1
ATOM 5485 C C . LEU B 1 298 ? -2.412 38.125 10.312 1 98.31 298 LEU B C 1
ATOM 5487 O O . LEU B 1 298 ? -1.916 37.281 11.062 1 98.31 298 LEU B O 1
ATOM 5491 N N . CYS B 1 299 ? -2.273 38.031 8.969 1 98.44 299 CYS B N 1
ATOM 5492 C CA . CYS B 1 299 ? -1.372 37.062 8.352 1 98.44 299 CYS B CA 1
ATOM 5493 C C . CYS B 1 299 ? 0.023 37.156 8.961 1 98.44 299 CYS B C 1
ATOM 5495 O O . CYS B 1 299 ? 0.625 36.156 9.305 1 98.44 299 CYS B O 1
ATOM 5497 N N . ASP B 1 300 ? 0.495 38.375 9.086 1 97.56 300 ASP B N 1
ATOM 5498 C CA . ASP B 1 300 ? 1.842 38.625 9.594 1 97.56 300 ASP B CA 1
ATOM 5499 C C . ASP B 1 300 ? 1.979 38.094 11.031 1 97.56 300 ASP B C 1
ATOM 5501 O O . ASP B 1 300 ? 3.02 37.562 11.406 1 97.56 300 ASP B O 1
ATOM 5505 N N . VAL B 1 301 ? 0.981 38.344 11.828 1 98 301 VAL B N 1
ATOM 5506 C CA . VAL B 1 301 ? 0.995 37.875 13.211 1 98 301 VAL B CA 1
ATOM 5507 C C . VAL B 1 301 ? 1.061 36.344 13.25 1 98 301 VAL B C 1
ATOM 5509 O O . VAL B 1 301 ? 1.854 35.781 14 1 98 301 VAL B O 1
ATOM 5512 N N . ILE B 1 302 ? 0.222 35.656 12.477 1 98.56 302 ILE B N 1
ATOM 5513 C CA . ILE B 1 302 ? 0.195 34.219 12.43 1 98.56 302 ILE B CA 1
ATOM 5514 C C . ILE B 1 302 ? 1.561 33.688 11.992 1 98.56 302 ILE B C 1
ATOM 5516 O O . ILE B 1 302 ? 2.113 32.781 12.617 1 98.56 302 ILE B O 1
ATOM 5520 N N . ASP B 1 303 ? 2.109 34.281 10.938 1 98.31 303 ASP B N 1
ATOM 5521 C CA . ASP B 1 303 ? 3.414 33.875 10.422 1 98.31 303 ASP B CA 1
ATOM 5522 C C . ASP B 1 303 ? 4.496 34.031 11.492 1 98.31 303 ASP B C 1
ATOM 5524 O O . ASP B 1 303 ? 5.316 33.156 11.688 1 98.31 303 ASP B O 1
ATOM 5528 N N . ARG B 1 304 ? 4.496 3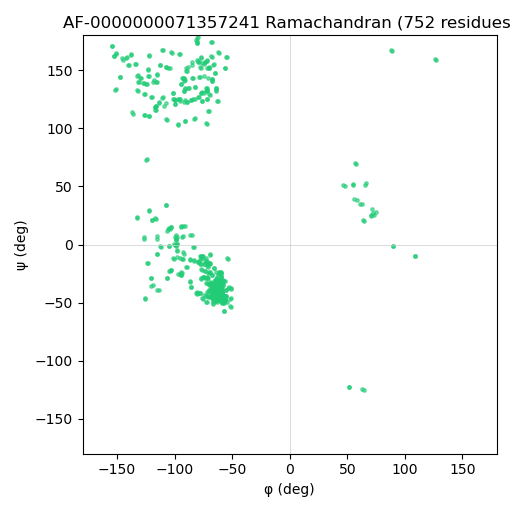5.219 12.109 1 97.62 304 ARG B N 1
ATOM 5529 C CA . ARG B 1 304 ? 5.496 35.469 13.141 1 97.62 304 ARG B CA 1
ATOM 5530 C C . ARG B 1 304 ? 5.426 34.406 14.242 1 97.62 304 ARG B C 1
ATOM 5532 O O . ARG B 1 304 ? 6.457 33.938 14.711 1 97.62 304 ARG B O 1
ATOM 5539 N N . ARG B 1 305 ? 4.258 34.094 14.695 1 97.12 305 ARG B N 1
ATOM 5540 C CA . ARG B 1 305 ? 4.074 33.094 15.758 1 97.12 305 ARG B CA 1
ATOM 5541 C C . ARG B 1 305 ? 4.508 31.719 15.289 1 97.12 305 ARG B C 1
ATOM 5543 O O . ARG B 1 305 ? 5.219 31.016 16.016 1 97.12 305 ARG B O 1
ATOM 5550 N N . ILE B 1 306 ? 4.125 31.281 14.094 1 98.19 306 ILE B N 1
ATOM 5551 C CA . ILE B 1 306 ? 4.445 29.953 13.578 1 98.19 306 ILE B CA 1
ATOM 5552 C C . ILE B 1 306 ? 5.957 29.828 13.383 1 98.19 306 ILE B C 1
ATOM 5554 O O . ILE B 1 306 ? 6.562 28.844 13.805 1 98.19 306 ILE B O 1
ATOM 5558 N N . ILE B 1 307 ? 6.551 30.828 12.781 1 98.19 307 ILE B N 1
ATOM 5559 C CA . ILE B 1 307 ? 7.969 30.781 12.43 1 98.19 307 ILE B CA 1
ATOM 5560 C C . ILE B 1 307 ? 8.812 30.891 13.703 1 98.19 307 ILE B C 1
ATOM 5562 O O . ILE B 1 307 ? 9.781 30.141 13.875 1 98.19 307 ILE B O 1
ATOM 5566 N N . SER B 1 308 ? 8.469 31.797 14.602 1 96.88 308 SER B N 1
ATOM 5567 C CA . SER B 1 308 ? 9.25 32 15.82 1 96.88 308 SER B CA 1
ATOM 5568 C C . SER B 1 308 ? 9.234 30.766 16.703 1 96.88 308 SER B C 1
ATOM 5570 O O . SER B 1 308 ? 10.203 30.484 17.406 1 96.88 308 SER B O 1
ATOM 5572 N N . ASN B 1 309 ? 8.164 30.047 16.656 1 96.62 309 ASN B N 1
ATOM 5573 C CA . ASN B 1 309 ? 8.016 28.891 17.547 1 96.62 309 ASN B CA 1
ATOM 5574 C C . ASN B 1 309 ? 8.359 27.594 16.844 1 96.62 309 ASN B C 1
ATOM 5576 O O . ASN B 1 309 ? 8.297 26.516 17.453 1 96.62 309 ASN B O 1
ATOM 5580 N N . TYR B 1 310 ? 8.711 27.672 15.594 1 97.94 310 TYR B N 1
ATOM 5581 C CA . TYR B 1 310 ? 9.219 26.5 14.891 1 97.94 310 TYR B CA 1
ATOM 5582 C C . TYR B 1 310 ? 10.523 26.016 15.508 1 97.94 310 TYR B C 1
ATOM 5584 O O . TYR B 1 310 ? 11.484 26.781 15.633 1 97.94 310 TYR B O 1
ATOM 5592 N N . LYS B 1 311 ? 10.555 24.797 15.906 1 98.12 311 LYS B N 1
ATOM 5593 C CA . LYS B 1 311 ? 11.789 24.234 16.453 1 98.12 311 LYS B CA 1
ATOM 5594 C C . LYS B 1 311 ? 12.781 23.922 15.336 1 98.12 311 LYS B C 1
ATOM 5596 O O . LYS B 1 311 ? 12.469 23.172 14.406 1 98.12 311 LYS B O 1
ATOM 5601 N N . LEU B 1 312 ? 13.953 24.5 15.453 1 98.5 312 LEU B N 1
ATOM 5602 C CA . LEU B 1 312 ? 15.039 24.188 14.531 1 98.5 312 LEU B CA 1
ATOM 5603 C C . LEU B 1 312 ? 15.844 22.984 15.008 1 98.5 312 LEU B C 1
ATOM 5605 O O . LEU B 1 312 ? 16.172 22.891 16.188 1 98.5 312 LEU B O 1
ATOM 5609 N N . TRP B 1 313 ? 16.109 22.125 14.117 1 98.56 313 TRP B N 1
ATOM 5610 C CA . TRP B 1 313 ? 16.859 20.906 14.398 1 98.56 313 TRP B CA 1
ATOM 5611 C C . TRP B 1 313 ? 18.234 20.953 13.75 1 98.56 313 TRP B C 1
ATOM 5613 O O . TRP B 1 313 ? 18.5 21.797 12.891 1 98.56 313 TRP B O 1
ATOM 5623 N N . PRO B 1 314 ? 19.141 20.031 14.133 1 98.56 314 PRO B N 1
ATOM 5624 C CA . PRO B 1 314 ? 20.453 19.969 13.492 1 98.56 314 PRO B CA 1
ATOM 5625 C C . PRO B 1 314 ? 20.375 19.922 11.969 1 98.56 314 PRO B C 1
ATOM 5627 O O . PRO B 1 314 ? 21.172 20.562 11.289 1 98.56 314 PRO B O 1
ATOM 5630 N N . SER B 1 315 ? 19.406 19.234 11.445 1 98.56 315 SER B N 1
ATOM 5631 C CA . SER B 1 315 ? 19.25 19.109 10 1 98.56 315 SER B CA 1
ATOM 5632 C C . SER B 1 315 ? 19.062 20.484 9.359 1 98.56 315 SER B C 1
ATOM 5634 O O . SER B 1 315 ? 19.594 20.734 8.273 1 98.56 315 SER B O 1
ATOM 5636 N N . ASN B 1 316 ? 18.312 21.406 10.039 1 98.69 316 ASN B N 1
ATOM 5637 C CA . ASN B 1 316 ? 18.109 22.766 9.523 1 98.69 316 ASN B CA 1
ATOM 5638 C C . ASN B 1 316 ? 19.406 23.547 9.469 1 98.69 316 ASN B C 1
ATOM 5640 O O . ASN B 1 316 ? 19.734 24.172 8.453 1 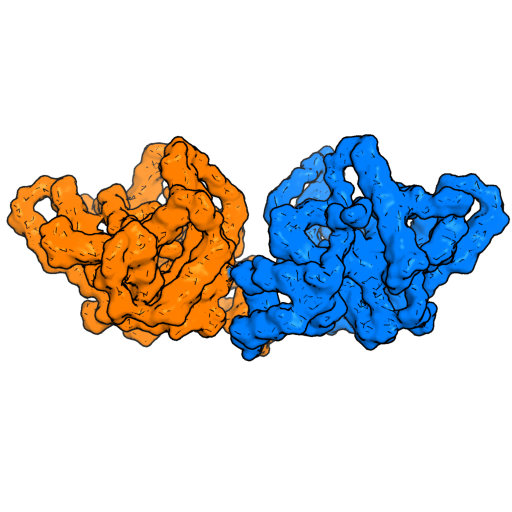98.69 316 ASN B O 1
ATOM 5644 N N . TYR B 1 317 ? 20.125 23.5 10.531 1 98.62 317 TYR B N 1
ATOM 5645 C CA . TYR B 1 317 ? 21.391 24.219 10.641 1 98.62 317 TYR B CA 1
ATOM 5646 C C . TYR B 1 317 ? 22.438 23.656 9.68 1 98.62 317 TYR B C 1
ATOM 5648 O O . TYR B 1 317 ? 23.188 24.406 9.07 1 98.62 317 TYR B O 1
ATOM 5656 N N . ILE B 1 318 ? 22.5 22.328 9.57 1 98.5 318 ILE B N 1
ATOM 5657 C CA . ILE B 1 318 ? 23.438 21.672 8.648 1 98.5 318 ILE B CA 1
ATOM 5658 C C . ILE B 1 318 ? 23.156 22.125 7.223 1 98.5 318 ILE B C 1
ATOM 5660 O O . ILE B 1 318 ? 24.062 22.516 6.488 1 98.5 318 ILE B O 1
ATOM 5664 N N . ALA B 1 319 ? 21.875 22.094 6.832 1 98.5 319 ALA B N 1
ATOM 5665 C CA . ALA B 1 319 ? 21.5 22.5 5.48 1 98.5 319 ALA B CA 1
ATOM 5666 C C . ALA B 1 319 ? 21.906 23.953 5.219 1 98.5 319 ALA B C 1
ATOM 5668 O O . ALA B 1 319 ? 22.391 24.281 4.137 1 98.5 319 ALA B O 1
ATOM 5669 N N . PHE B 1 320 ? 21.656 24.828 6.203 1 98.38 320 PHE B N 1
ATOM 5670 C CA . PHE B 1 320 ? 22.047 26.219 6.086 1 98.38 320 PHE B CA 1
ATOM 5671 C C . PHE B 1 320 ? 23.547 26.359 5.844 1 98.38 320 PHE B C 1
ATOM 5673 O O . PHE B 1 320 ? 23.969 27.062 4.93 1 98.38 320 PHE B O 1
ATOM 5680 N N . ASP B 1 321 ? 24.375 25.656 6.602 1 98 321 ASP B N 1
ATOM 5681 C CA . ASP B 1 321 ? 25.828 25.75 6.543 1 98 321 ASP B CA 1
ATOM 5682 C C . ASP B 1 321 ? 26.359 25.125 5.262 1 98 321 ASP B C 1
ATOM 5684 O O . ASP B 1 321 ? 27.438 25.5 4.793 1 98 321 ASP B O 1
ATOM 5688 N N . LEU B 1 322 ? 25.672 24.156 4.727 1 97.12 322 LEU B N 1
ATOM 5689 C CA . LEU B 1 322 ? 26.078 23.562 3.461 1 97.12 322 LEU B CA 1
ATOM 5690 C C . LEU B 1 322 ? 25.781 24.516 2.299 1 97.12 322 LEU B C 1
ATOM 5692 O O . LEU B 1 322 ? 26.484 24.484 1.279 1 97.12 322 LEU B O 1
ATOM 5696 N N . LEU B 1 323 ? 24.781 25.359 2.436 1 96.06 323 LEU B N 1
ATOM 5697 C CA . LEU B 1 323 ? 24.359 26.266 1.374 1 96.06 323 LEU B CA 1
ATOM 5698 C C . LEU B 1 323 ? 25.188 27.547 1.404 1 96.06 323 LEU B C 1
ATOM 5700 O O . LEU B 1 323 ? 25.453 28.141 0.358 1 96.06 323 LEU B O 1
ATOM 5704 N N . TYR B 1 324 ? 25.5 27.953 2.59 1 93.12 324 TYR B N 1
ATOM 5705 C CA . TYR B 1 324 ? 26.156 29.234 2.746 1 93.12 324 TYR B CA 1
ATOM 5706 C C . TYR B 1 324 ? 27.531 29.078 3.379 1 93.12 324 TYR B C 1
ATOM 5708 O O . TYR B 1 324 ? 27.719 28.25 4.27 1 93.12 324 TYR B O 1
ATOM 5716 N N . PRO B 1 325 ? 28.453 29.781 2.941 1 87.5 325 PRO B N 1
ATOM 5717 C CA . PRO B 1 325 ? 29.812 29.672 3.475 1 87.5 325 PRO B CA 1
ATOM 5718 C C . PRO B 1 325 ? 29.922 30.125 4.926 1 87.5 325 PRO B C 1
ATOM 5720 O O . PRO B 1 325 ? 29.109 30.953 5.375 1 87.5 325 PRO B O 1
ATOM 5723 N N . GLY B 1 326 ? 30.969 29.609 5.719 1 87.88 326 GLY B N 1
ATOM 5724 C CA . GLY B 1 326 ? 31.312 30.188 7.012 1 87.88 326 GLY B CA 1
ATOM 5725 C C . GLY B 1 326 ? 30.922 29.297 8.18 1 87.88 326 GLY B C 1
ATOM 5726 O O . GLY B 1 326 ? 31.328 29.547 9.32 1 87.88 326 GLY B O 1
ATOM 5727 N N . GLU B 1 327 ? 30.203 28.266 8.031 1 89.25 327 GLU B N 1
ATOM 5728 C CA . GLU B 1 327 ? 29.766 27.359 9.094 1 89.25 327 GLU B CA 1
ATOM 5729 C C . GLU B 1 327 ? 29.234 28.141 10.297 1 89.25 327 GLU B C 1
ATOM 5731 O O . GLU B 1 327 ? 29.688 27.922 11.422 1 89.25 327 GLU B O 1
ATOM 5736 N N . LEU B 1 328 ? 28.359 29.031 10.156 1 93.19 328 LEU B N 1
ATOM 5737 C CA . LEU B 1 328 ? 27.828 29.953 11.148 1 93.19 328 LEU B CA 1
ATOM 5738 C C . LEU B 1 328 ? 27.172 29.188 12.305 1 93.19 328 LEU B C 1
ATOM 5740 O O . LEU B 1 328 ? 27.109 29.703 13.43 1 93.19 328 LEU B O 1
ATOM 5744 N N . PHE B 1 329 ? 26.734 27.922 12.016 1 97.06 329 PHE B N 1
ATOM 5745 C CA . PHE B 1 329 ? 25.953 27.219 13.031 1 97.06 329 PHE B CA 1
ATOM 5746 C C . PHE B 1 329 ? 26.625 25.891 13.398 1 97.06 329 PHE B C 1
ATOM 5748 O O . PHE B 1 329 ? 25.938 24.922 13.742 1 97.06 329 PHE B O 1
ATOM 5755 N N . ALA B 1 330 ? 27.891 25.812 13.297 1 95.94 330 ALA B N 1
ATOM 5756 C CA . ALA B 1 330 ? 28.641 24.594 13.539 1 95.94 330 ALA B CA 1
ATOM 5757 C C . ALA B 1 330 ? 28.438 24.094 14.969 1 95.94 330 ALA B C 1
ATOM 5759 O O . ALA B 1 330 ? 28.531 22.891 15.234 1 95.94 330 ALA B O 1
ATOM 5760 N N . ASN B 1 331 ? 28.062 25 15.891 1 96.94 331 ASN B N 1
ATOM 5761 C CA . ASN B 1 331 ? 27.859 24.609 17.281 1 96.94 331 ASN B CA 1
ATOM 5762 C C . ASN B 1 331 ? 26.484 24.031 17.531 1 96.94 331 ASN B C 1
ATOM 5764 O O . ASN B 1 331 ? 26.188 23.516 18.609 1 96.94 331 ASN B O 1
ATOM 5768 N N . GLU B 1 332 ? 25.594 23.969 16.516 1 97.94 332 GLU B N 1
ATOM 5769 C CA . GLU B 1 332 ? 24.219 23.531 16.672 1 97.94 332 GLU B CA 1
ATOM 5770 C C . GLU B 1 332 ? 24.047 22.078 16.234 1 97.94 332 GLU B C 1
ATOM 5772 O O . GLU B 1 332 ? 22.938 21.531 16.297 1 97.94 332 GLU B O 1
ATOM 5777 N N . TYR B 1 333 ? 25.109 21.406 15.781 1 98.06 333 TYR B N 1
ATOM 5778 C CA . TYR B 1 333 ? 25.031 20 15.367 1 98.06 333 TYR B CA 1
ATOM 5779 C C . TYR B 1 333 ? 26.375 19.312 15.539 1 98.06 333 TYR B C 1
ATOM 5781 O O . TYR B 1 333 ? 27.406 19.969 15.688 1 98.06 333 TYR B O 1
ATOM 5789 N N . THR B 1 334 ? 26.422 18.031 15.562 1 98.06 334 THR B N 1
ATOM 5790 C CA . THR B 1 334 ? 27.641 17.234 15.641 1 98.06 334 THR B CA 1
ATOM 5791 C C . THR B 1 334 ? 28.094 16.797 14.25 1 98.06 334 THR B C 1
ATOM 5793 O O . THR B 1 334 ? 27.312 16.828 13.297 1 98.06 334 THR B O 1
ATOM 5796 N N . GLU B 1 335 ? 29.312 16.375 14.18 1 97.25 335 GLU B N 1
ATOM 5797 C CA . GLU B 1 335 ? 29.844 15.859 12.922 1 97.25 335 GLU B CA 1
ATOM 5798 C C . GLU B 1 335 ? 29.109 14.594 12.484 1 97.25 335 GLU B C 1
ATOM 5800 O O . GLU B 1 335 ? 28.891 14.383 11.289 1 97.25 335 GLU B O 1
ATOM 5805 N N . ALA B 1 336 ? 28.75 13.805 13.422 1 97.69 336 ALA B N 1
ATOM 5806 C CA . ALA B 1 336 ? 28 12.594 13.125 1 97.69 336 ALA B CA 1
ATOM 5807 C C . ALA B 1 336 ? 26.641 12.93 12.516 1 97.69 336 ALA B C 1
ATOM 5809 O O . ALA B 1 336 ? 26.219 12.281 11.555 1 97.69 336 ALA B O 1
ATOM 5810 N N . GLU B 1 337 ? 25.984 13.906 13.047 1 97.69 337 GLU B N 1
ATOM 5811 C CA . GLU B 1 337 ? 24.688 14.344 12.523 1 97.69 337 GLU B CA 1
ATOM 5812 C C . GLU B 1 337 ? 24.828 14.898 11.102 1 97.69 337 GLU B C 1
ATOM 5814 O O . GLU B 1 337 ? 23.969 14.648 10.25 1 97.69 337 GLU B O 1
ATOM 5819 N N . LYS B 1 338 ? 25.891 15.633 10.914 1 97.94 338 LYS B N 1
ATOM 5820 C CA . LYS B 1 338 ? 26.141 16.188 9.586 1 97.94 338 LYS B CA 1
ATOM 5821 C C . LYS B 1 338 ? 26.359 15.07 8.562 1 97.94 338 LYS B C 1
ATOM 5823 O O . LYS B 1 338 ? 25.797 15.117 7.461 1 97.94 338 LYS B O 1
ATOM 5828 N N . GLN B 1 339 ? 27.109 14.102 8.883 1 97.69 339 GLN B N 1
ATOM 5829 C CA . GLN B 1 339 ? 27.375 12.977 7.988 1 97.69 339 GLN B CA 1
ATOM 5830 C C . GLN B 1 339 ? 26.094 12.219 7.668 1 97.69 339 GLN B C 1
ATOM 5832 O O . GLN B 1 339 ? 25.875 11.82 6.52 1 97.69 339 GLN B O 1
ATOM 5837 N N . ASP B 1 340 ? 25.328 12.047 8.664 1 96.19 340 ASP B N 1
ATOM 5838 C CA . ASP B 1 340 ? 24.047 11.367 8.461 1 96.19 340 ASP B CA 1
ATOM 5839 C C . ASP B 1 340 ? 23.156 12.148 7.496 1 96.19 340 ASP B C 1
ATOM 5841 O O . ASP B 1 340 ? 22.516 11.555 6.617 1 96.19 340 ASP B O 1
ATOM 5845 N N . PHE B 1 341 ? 23.094 13.398 7.699 1 97.56 341 PHE B N 1
ATOM 5846 C CA . PHE B 1 341 ? 22.281 14.25 6.852 1 97.56 341 PHE B CA 1
ATOM 5847 C C . PHE B 1 341 ? 22.766 14.211 5.41 1 97.56 341 PHE B C 1
ATOM 5849 O O . PHE B 1 341 ? 21.969 14.078 4.48 1 97.56 341 PHE B O 1
ATOM 5856 N N . VAL B 1 342 ? 24.047 14.297 5.227 1 97.38 342 VAL B N 1
ATOM 5857 C CA . VAL B 1 342 ? 24.656 14.297 3.896 1 97.38 342 VAL B CA 1
ATOM 5858 C C . VAL B 1 342 ? 24.422 12.938 3.23 1 97.38 342 VAL B C 1
ATOM 5860 O O . VAL B 1 342 ? 24.125 12.875 2.035 1 97.38 342 VAL B O 1
ATOM 5863 N N . ALA B 1 343 ? 24.547 11.914 3.994 1 94.94 343 ALA B N 1
ATOM 5864 C CA . ALA B 1 343 ? 24.297 10.57 3.467 1 94.94 343 ALA B CA 1
ATOM 5865 C C . ALA B 1 343 ? 22.859 10.422 2.992 1 94.94 343 ALA B C 1
ATOM 5867 O O . ALA B 1 343 ? 22.609 9.852 1.929 1 94.94 343 ALA B O 1
ATOM 5868 N N . ARG B 1 344 ? 21.984 10.883 3.779 1 93.81 344 ARG B N 1
ATOM 5869 C CA . ARG B 1 344 ? 20.578 10.836 3.432 1 93.81 344 ARG B CA 1
ATOM 5870 C C . ARG B 1 344 ? 20.297 11.656 2.176 1 93.81 344 ARG B C 1
ATOM 5872 O O . ARG B 1 344 ? 19.562 11.211 1.288 1 93.81 344 ARG B O 1
ATOM 5879 N N . MET B 1 345 ? 20.844 12.812 2.127 1 96 345 MET B N 1
ATOM 5880 C CA . MET B 1 345 ? 20.703 13.695 0.971 1 96 345 MET B CA 1
ATOM 5881 C C . MET B 1 345 ? 21.219 13.016 -0.296 1 96 345 MET B C 1
ATOM 5883 O O . MET B 1 345 ? 20.547 13.039 -1.329 1 96 345 MET B O 1
ATOM 5887 N N . ASN B 1 346 ? 22.328 12.383 -0.196 1 94.62 346 ASN B N 1
ATOM 5888 C CA . ASN B 1 346 ? 22.953 11.734 -1.344 1 94.62 346 ASN B CA 1
ATOM 5889 C C . ASN B 1 346 ? 22.141 10.555 -1.848 1 94.62 346 ASN B C 1
ATOM 5891 O O . ASN B 1 346 ? 22.172 10.227 -3.035 1 94.62 346 ASN B O 1
ATOM 5895 N N . LYS B 1 347 ? 21.422 10.016 -1.007 1 88.25 347 LYS B N 1
ATOM 5896 C CA . LYS B 1 347 ? 20.578 8.883 -1.375 1 88.25 347 LYS B CA 1
ATOM 5897 C C . LYS B 1 347 ? 19.344 9.344 -2.141 1 88.25 347 LYS B C 1
ATOM 5899 O O . LYS B 1 347 ? 18.828 8.625 -3.002 1 88.25 347 LYS B O 1
ATOM 5904 N N . GLY B 1 348 ? 18.906 10.484 -1.874 1 89.25 348 GLY B N 1
ATOM 5905 C CA . GLY B 1 348 ? 17.609 10.922 -2.383 1 89.25 348 GLY B CA 1
ATOM 5906 C C . GLY B 1 348 ? 17.719 11.891 -3.543 1 89.25 348 GLY B C 1
ATOM 5907 O O . GLY B 1 348 ? 16.781 12.047 -4.32 1 89.25 348 GLY B O 1
ATOM 5908 N N . VAL B 1 349 ? 18.828 12.531 -3.619 1 92.56 349 VAL B N 1
ATOM 5909 C CA . VAL B 1 349 ? 18.953 13.609 -4.594 1 92.56 349 VAL B CA 1
ATOM 5910 C C . VAL B 1 349 ? 20.234 13.445 -5.387 1 92.56 349 VAL B C 1
ATOM 5912 O O . VAL B 1 349 ? 21.266 13.039 -4.836 1 92.56 349 VAL B O 1
ATOM 5915 N N . ASP B 1 350 ? 20.125 13.719 -6.723 1 92.44 350 ASP B N 1
ATOM 5916 C CA . ASP B 1 350 ? 21.344 13.812 -7.531 1 92.44 350 ASP B CA 1
ATOM 5917 C C . ASP B 1 350 ? 22.109 15.094 -7.211 1 92.44 350 ASP B C 1
ATOM 5919 O O . ASP B 1 350 ? 21.828 16.156 -7.758 1 92.44 350 ASP B O 1
ATOM 5923 N N . THR B 1 351 ? 23.156 14.938 -6.496 1 91.81 351 THR B N 1
ATOM 5924 C CA . THR B 1 351 ? 23.891 16.094 -5.973 1 91.81 351 THR B CA 1
ATOM 5925 C C . THR B 1 351 ? 24.75 16.734 -7.062 1 91.81 351 THR B C 1
ATOM 5927 O O . THR B 1 351 ? 25.266 17.828 -6.883 1 91.81 351 THR B O 1
ATOM 5930 N N . SER B 1 352 ? 24.859 16.031 -8.195 1 94 352 SER B N 1
ATOM 5931 C CA . SER B 1 352 ? 25.562 16.641 -9.328 1 94 352 SER B CA 1
ATOM 5932 C C . SER B 1 352 ? 24.688 17.672 -10.016 1 94 352 SER B C 1
ATOM 5934 O O . SER B 1 352 ? 25.188 18.531 -10.758 1 94 352 SER B O 1
ATOM 5936 N N . ASP B 1 353 ? 23.422 17.578 -9.836 1 94.81 353 ASP B N 1
ATOM 5937 C CA . ASP B 1 353 ? 22.484 18.609 -10.281 1 94.81 353 ASP B CA 1
ATOM 5938 C C . ASP B 1 353 ? 22.391 19.734 -9.258 1 94.81 353 ASP B C 1
ATOM 5940 O O . ASP B 1 353 ? 21.688 19.625 -8.258 1 94.81 353 ASP B O 1
ATOM 5944 N N . VAL B 1 354 ? 22.922 20.859 -9.562 1 94.25 354 VAL B N 1
ATOM 5945 C CA . VAL B 1 354 ? 23.078 21.984 -8.633 1 94.25 354 VAL B CA 1
ATOM 5946 C C . VAL B 1 354 ? 21.703 22.5 -8.219 1 94.25 354 VAL B C 1
ATOM 5948 O O . VAL B 1 354 ? 21.5 22.859 -7.062 1 94.25 354 VAL B O 1
ATOM 5951 N N . VAL B 1 355 ? 20.797 22.547 -9.156 1 95.19 355 VAL B N 1
ATOM 5952 C CA . VAL B 1 355 ? 19.469 23.062 -8.883 1 95.19 355 VAL B CA 1
ATOM 5953 C C . VAL B 1 355 ? 18.75 22.125 -7.914 1 95.19 355 VAL B C 1
ATOM 5955 O O . VAL B 1 355 ? 18.078 22.578 -6.988 1 95.19 355 VAL B O 1
ATOM 5958 N N . ALA B 1 356 ? 18.859 20.828 -8.117 1 96 356 ALA B N 1
ATOM 5959 C CA . ALA B 1 356 ? 18.25 19.828 -7.227 1 96 356 ALA B CA 1
ATOM 5960 C C . ALA B 1 356 ? 18.828 19.922 -5.82 1 96 356 ALA B C 1
ATOM 5962 O O . ALA B 1 356 ? 18.094 19.891 -4.832 1 96 356 ALA B O 1
ATOM 5963 N N . LEU B 1 357 ? 20.125 20.047 -5.805 1 96.56 357 LEU B N 1
ATOM 5964 C CA . LEU B 1 357 ? 20.812 20.141 -4.523 1 96.56 357 LEU B CA 1
ATOM 5965 C C . LEU B 1 357 ? 20.375 21.391 -3.766 1 96.56 357 LEU B C 1
ATOM 5967 O O . LEU B 1 357 ? 20.062 21.328 -2.576 1 96.56 357 LEU B O 1
ATOM 5971 N N . GLU B 1 358 ? 20.312 22.5 -4.395 1 96.69 358 GLU B N 1
ATOM 5972 C CA . GLU B 1 358 ? 19.922 23.766 -3.77 1 96.69 358 GLU B CA 1
ATOM 5973 C C . GLU B 1 358 ? 18.484 23.719 -3.256 1 96.69 358 GLU B C 1
ATOM 5975 O O . GLU B 1 358 ? 18.188 24.203 -2.16 1 96.69 358 GLU B O 1
ATOM 5980 N N . ASN B 1 359 ? 17.609 23.172 -4.086 1 96.81 359 ASN B N 1
ATOM 5981 C CA . ASN B 1 359 ? 16.219 23.062 -3.676 1 96.81 359 ASN B CA 1
ATOM 5982 C C . ASN B 1 359 ? 16.062 22.188 -2.441 1 96.81 359 ASN B C 1
ATOM 5984 O O . ASN B 1 359 ? 15.305 22.516 -1.527 1 96.81 359 ASN B O 1
ATOM 5988 N N . PHE B 1 360 ? 16.766 21.094 -2.443 1 97.75 360 PHE B N 1
ATOM 5989 C CA . PHE B 1 360 ? 16.672 20.188 -1.296 1 97.75 360 PHE B CA 1
ATOM 5990 C C . PHE B 1 360 ? 17.203 20.875 -0.037 1 97.75 360 PHE B C 1
ATOM 5992 O O . PHE B 1 360 ? 16.547 20.828 1.011 1 97.75 360 PHE B O 1
ATOM 5999 N N . LEU B 1 361 ? 18.359 21.469 -0.127 1 98.06 361 LEU B N 1
ATOM 6000 C CA . LEU B 1 361 ? 18.969 22.125 1.023 1 98.06 361 LEU B CA 1
ATOM 6001 C C . LEU B 1 361 ? 18.109 23.297 1.501 1 98.06 361 LEU B C 1
ATOM 6003 O O . LEU B 1 361 ? 17.984 23.531 2.705 1 98.06 361 LEU B O 1
ATOM 6007 N N . ASN B 1 362 ? 17.484 24.016 0.62 1 97.88 362 ASN B N 1
ATOM 6008 C CA . ASN B 1 362 ? 16.641 25.141 0.987 1 97.88 362 ASN B CA 1
ATOM 6009 C C . ASN B 1 362 ? 15.406 24.688 1.777 1 97.88 362 ASN B C 1
ATOM 6011 O O . ASN B 1 362 ? 14.938 25.406 2.662 1 97.88 362 ASN B O 1
ATOM 6015 N N . MET B 1 363 ? 14.922 23.562 1.449 1 97.69 363 MET B N 1
ATOM 6016 C CA . MET B 1 363 ? 13.781 23.016 2.178 1 97.69 363 MET B CA 1
ATOM 6017 C C . MET B 1 363 ? 14.055 22.984 3.678 1 97.69 363 MET B C 1
ATOM 6019 O O . MET B 1 363 ? 13.156 23.234 4.484 1 97.69 363 MET B O 1
ATOM 6023 N N . TYR B 1 364 ? 15.312 22.672 4.051 1 98.44 364 TYR B N 1
ATOM 6024 C CA . TYR B 1 364 ? 15.703 22.547 5.453 1 98.44 364 TYR B CA 1
ATOM 6025 C C . TYR B 1 364 ? 16.312 23.844 5.969 1 98.44 364 TYR B C 1
ATOM 6027 O O . TYR B 1 364 ? 16.219 24.156 7.16 1 98.44 364 TYR B O 1
ATOM 6035 N N . ALA B 1 365 ? 16.891 24.688 5.141 1 98.44 365 ALA B N 1
ATOM 6036 C CA . ALA B 1 365 ? 17.609 25.891 5.543 1 98.44 365 ALA B CA 1
ATOM 6037 C C . ALA B 1 365 ? 16.656 27.078 5.703 1 98.44 365 ALA B C 1
ATOM 6039 O O . ALA B 1 365 ? 16.891 27.953 6.535 1 98.44 365 ALA B O 1
ATOM 6040 N N . ASN B 1 366 ? 15.602 27.109 4.938 1 98.44 366 ASN B N 1
ATOM 6041 C CA . ASN B 1 366 ? 14.711 28.266 4.902 1 98.44 366 ASN B CA 1
ATOM 6042 C C . ASN B 1 366 ? 14.102 28.531 6.27 1 98.44 366 ASN B C 1
ATOM 6044 O O . ASN B 1 366 ? 13.93 29.703 6.66 1 98.44 366 ASN B O 1
ATOM 6048 N N . PRO B 1 367 ? 13.758 27.484 7.016 1 98.38 367 PRO B N 1
ATOM 6049 C CA . PRO B 1 367 ? 13.25 27.766 8.359 1 98.38 367 PRO B CA 1
ATOM 6050 C C . PRO B 1 367 ? 14.25 28.547 9.203 1 98.38 367 PRO B C 1
ATOM 6052 O O . PRO B 1 367 ? 13.852 29.391 10.016 1 98.38 367 PRO B O 1
ATOM 6055 N N . VAL B 1 368 ? 15.523 28.312 9.047 1 98.06 368 VAL B N 1
ATOM 6056 C CA . VAL B 1 368 ? 16.562 29.047 9.766 1 98.06 368 VAL B CA 1
ATOM 6057 C C . VAL B 1 368 ? 16.562 30.5 9.312 1 98.06 368 VAL B C 1
ATOM 6059 O O . VAL B 1 368 ? 16.547 31.422 10.141 1 98.06 368 VAL B O 1
ATOM 6062 N N . LYS B 1 369 ? 16.562 30.688 8.023 1 96.88 369 LYS B N 1
ATOM 6063 C CA . LYS B 1 369 ? 16.547 32.031 7.449 1 96.88 369 LYS B CA 1
ATOM 6064 C C . LYS B 1 369 ? 15.32 32.812 7.922 1 96.88 369 LYS B C 1
ATOM 6066 O O . LYS B 1 369 ? 15.438 34 8.297 1 96.88 369 LYS B O 1
ATOM 6071 N N . ASN B 1 370 ? 14.227 32.156 7.801 1 97.25 370 ASN B N 1
ATOM 6072 C CA . ASN B 1 370 ? 12.977 32.812 8.203 1 97.25 370 ASN B CA 1
ATOM 6073 C C . ASN B 1 370 ? 13.023 33.25 9.656 1 97.25 370 ASN B C 1
ATOM 6075 O O . ASN B 1 370 ? 12.586 34.375 9.984 1 97.25 370 ASN B O 1
ATOM 6079 N N . LYS B 1 371 ? 13.5 32.438 10.5 1 96.19 371 LYS B N 1
ATOM 6080 C CA . LYS B 1 371 ? 13.555 32.75 11.922 1 96.19 371 LYS B CA 1
ATOM 6081 C C . LYS B 1 371 ? 14.531 33.875 12.195 1 96.19 371 LYS B C 1
ATOM 6083 O O . LYS B 1 371 ? 14.266 34.75 13.031 1 96.19 371 LYS B O 1
ATOM 6088 N N . GLN B 1 372 ? 15.648 33.875 11.555 1 93.81 372 GLN B N 1
ATOM 6089 C CA . GLN B 1 372 ? 16.609 34.969 11.695 1 93.81 372 GLN B CA 1
ATOM 6090 C C . GLN B 1 372 ? 16.016 36.281 11.258 1 93.81 372 GLN B C 1
ATOM 6092 O O . GLN B 1 372 ? 16.266 37.312 11.891 1 93.81 372 GLN B O 1
ATOM 6097 N N . THR B 1 373 ? 15.305 36.219 10.203 1 93.19 373 THR B N 1
ATOM 6098 C CA . THR B 1 373 ? 14.68 37.438 9.68 1 93.19 373 THR B CA 1
ATOM 6099 C C . THR B 1 373 ? 13.695 38 10.695 1 93.19 373 THR B C 1
ATOM 6101 O O . THR B 1 373 ? 13.625 39.219 10.891 1 93.19 373 THR B O 1
ATOM 6104 N N . ILE B 1 374 ? 12.906 37.188 11.344 1 91 374 ILE B N 1
ATOM 6105 C CA . ILE B 1 374 ? 11.93 37.625 12.344 1 91 374 ILE B CA 1
ATOM 6106 C C . ILE B 1 374 ? 12.656 38.156 13.57 1 91 374 ILE B C 1
ATOM 6108 O O . ILE B 1 374 ? 12.281 39.188 14.117 1 91 374 ILE B O 1
ATOM 6112 N N . LEU B 1 375 ? 13.664 37.469 14.008 1 85.44 375 LEU B N 1
ATOM 6113 C CA . LEU B 1 375 ? 14.398 37.844 15.203 1 85.44 375 LEU B CA 1
ATOM 6114 C C . LEU B 1 375 ? 15.125 39.188 14.984 1 85.44 375 LEU B C 1
ATOM 6116 O O . LEU B 1 375 ? 15.297 39.969 15.922 1 85.44 375 LEU B O 1
ATOM 6120 N N . ASN B 1 376 ? 15.508 39.406 13.781 1 85.38 376 ASN B N 1
ATOM 6121 C CA . ASN B 1 376 ? 16.219 40.656 13.461 1 85.38 376 ASN B CA 1
ATOM 6122 C C . ASN B 1 376 ? 15.242 41.781 13.148 1 85.38 376 ASN B C 1
ATOM 6124 O O . ASN B 1 376 ? 15.664 42.906 12.914 1 85.38 376 ASN B O 1
ATOM 6128 N N . GLY B 1 377 ? 14.031 41.625 13.328 1 73.38 377 GLY B N 1
ATOM 6129 C CA . GLY B 1 377 ? 13.039 42.656 13.086 1 73.38 377 GLY B CA 1
ATOM 6130 C C . GLY B 1 377 ? 12.93 43.062 11.625 1 73.38 377 GLY B C 1
ATOM 6131 O O . GLY B 1 377 ? 12.625 44.219 11.305 1 73.38 377 GLY B O 1
ATOM 6132 N N . GLU B 1 378 ? 13.336 42.312 10.711 1 68.69 378 GLU B N 1
ATOM 6133 C CA . GLU B 1 378 ? 13.25 42.594 9.273 1 68.69 378 GLU B CA 1
ATOM 6134 C C . GLU B 1 378 ? 11.969 42 8.68 1 68.69 378 GLU B C 1
ATOM 6136 O O . GLU B 1 378 ? 11.438 41 9.18 1 68.69 378 GLU B O 1
#

Foldseek 3Di:
DPPQVQFWFDALQCQLVLLLVCLPPPVVVVLCCLLPVPDDSVVVVVVSNVRRGLVSCCVVRLLSSLVSLCVQFAQDEAEDDPVQDDQQAAAEEEEAAQAQPVVLSVVQNVCVVVNHAHAAEEHECLQPPDVNSVSVNSSNTYTYQYDDDPPVVNLVSLLSVLQVLCCQRPPVSHYYYYYQDPDHDQLQDDFHDLVNLVSNQSNVPPDASLVSNLSNQYKYKAKEFLDRLCNLLSLVVVVCVVVVHDDDDDSCSSVVRNVSNRNHHRYYIYMYTGGGCNVVSVVLVVVVDDSVVSSVSVRVVSSLVRLQPHDAAPLQLLLQCVQDPDSPPVVRDDPVVNVVSVVVCVVRFDVVPVSSSNSSSSSSNVSVVSNVCSVVVD/DPPQVQFWFDALQCQLVLLLVCLPPPVVVVLCCLLPVPDDSVVVVVVSNVRRGLVSCCVVRLLSSLVSLCVQFAQDEAEDDPVQDDQQAAAEEEEAFQAQPVVLSVVQNVCVVVNHAHAAEEHECLQPPDPNSVSVNSSNTYTYQYDDDPPVVNLVSLLSVLQVLCCCRVPVSHYYYYYQDPDHDQLQDDFHDLVNLVSNQSNVPPDASLVSNLSNQYKYKAKEFLDRLCNLLSLVVVVCVVVVHDDDDDSCSSVVRNVSNRNHHRYYIYMYTGGGCNVVSVVLVVVVDDSVVSSVSVRVVSSLVRLQPHDAAPLQLLLQCVQDPDSPPVVRDDPVVNVVSVVVCVVRFDVVPVSSSNSSSSSSNVSVVSNVCSVVVD

Radius of gyration: 30.25 Å; Cα contacts (8 Å, |Δi|>4): 1198; chains: 2; bounding box: 62×96×66 Å

Sequence (756 aa):
MSKFDHIRPFYDTEVNQALRSIADDPMMKAIMAFTFPELEEAEWVKELHRTYSIRDFQINFIYPAINMVLKKSSEGLSYSKLQHLDQHTPYLFISNHRDIILDTSLLNYVLYSEDLMMTSSAIGDNLVKRPLLLALSRLTRNFVVQRGLPAREMLESSRLMSEYIGELIFHENRSVWIAQREGRTKDGNDATHKGILKMIAMGKGDLADLEYFKKLNIVPVSFSYEYDPTDVLKMPELMAKSRSEVYVKQDNEDFNTIINGIMGQKKRIHVHIDSPINDEIDAILQKGESGNKQLQELCDVIDRRIISNYKLWPSNYIAFDLLYPGELFANEYTEAEKQDFVARMNKGVDTSDVVALENFLNMYANPVKNKQTILNGEMSKFDHIRPFYDTEVNQALRSIADDPMMKAIMAFTFPELEEAEWVKELHRTYSIRDFQINFIYPAINMVLKKSSEGLSYSKLQHLDQHTPYLFISNHRDIILDTSLLNYVLYSEDLMMTSSAIGDNLVKRPLLLALSRLTRNFVVQRGLPAREMLESSRLMSEYIGELIFHENRSVWIAQREGRTKDGNDATHKGILKMIAMGKGDLADLEYFKKLNIVPVSFSYEYDPTDVLKMPELMAKSRSEVYVKQDNEDFNTIINGIMGQKKRIHVHIDSPINDEIDAILQKGESGNKQLQELCDVIDRRIISNYKLWPSNYIAFDLLYPGELFANEYTEAEKQDFVARMNKGVDTSDVVALENFLNMYANPVKNKQTILNGE

Secondary structure (DSSP, 8-state):
--TTTTTSPPPHHHHHHHHHHHTT-HHHHHHHHHH-TTS-HHHHHHHHHT--SHHHHIIIIIHHHHHHHHHHH-S-EEEE--TT--TT---EEEE----SSHHHHHHHHHHHHTT---EEEEEEGGGGGSHHHHHHHHHTTEEEEP-S--HHHHHHHHHHHHHHHHHHHHTS--EEEEESSSS--SSS-----HHHHHHHHTT-TTS-HHHHHHHHTEEEEEEEESS-TTTGGGHHHHHHHHTT------TTHHHHHHHHHHHS---SEEEEE----HHHHHHHHHHT--HHHHHHHHHHHHHHHHHHTPPP-HHHHHHHHHHSTT-TTGGGS-HHHHHHHHHHHHHHS-TTSHHHHHHHHHHHHHHHHHHHHHHTT-/--TTTTTS---HHHHHHHHHHHTT-HHHHHHHHHH-TTS-HHHHHHHHHT--SHHHHIIIIIHHHHHHHHHHH-S-EEEE--TT--TT---EEEE----SSHHHHHHHHHHHHTT---EEEEEEGGGGGSHHHHHHHHHTTEEEEP-S--HHHHHHHHHHHHHHHHIIIIIS--EEEEESSSS--SSS-----HHHHHHHHTT-TTS-HHHHHHHHTEEEEEEEESS-TTTGGGHHHHHHHHTT------TTHHHHHHHHHHHS---SEEEEE----HHHHHHHHHTT--HHHHHHHHHHHHHHHHHHTPPP-HHHHHHHHHHSTT-TTGGGS-HHHHHHHHHHHHHHS-TTSHHHHHHHHHHHHHHHHHHHHHHTT-

InterPro domains:
  IPR002123 Phospholipid/glycerol acyltransferase [PF01553] (80-223)

pLDDT: mean 93.6, std 5.99, range [62.81, 98.69]

Organism: NCBI:txid346377